Protein 5I4Q (pdb70)

CATH classification: 2.40.30.10 (+1 more: 2.40.30.10)

Secondary structure (DSSP, 8-state):
---EEPEE-SSEEE----EEHHHHHHHHHTT---HHHHHHHHHTS--EEEE-TT--TT-EEEEBTTB--EETTTTEE----BPPP-/--HHHHHHHH--HHHHHHHHHHHHHHHHHHHHHHHHHHTS-HHHHHHHHHHHH--HHHH---SS-----HHHHHHHHHT---SHHHHHHHHHHHHTT--S---/---EEE--EEEEETTTEEEEEEE--BSEEETT-EEEEEESEEEEEEEEEEEEETTTEESEEESSSEEEEEETT--GGG--BTBEEE-TTS-EEEEEEEEEEEEPPGGGT--SS-B-TT---EEEETTEEEEEEEEPPTT---B-TT-EEEEEEEEEEEEEE-TT-EEEEEETTEEEEEEEEEEE--

Sequence (375 aa):
GIGKKISFDGDFYTVDGKFSKSYYEKLWEQGRPAPFVQAREVLNSNPKIEPDPRGAPGYLRYEGAGLEIYNPKTGQVGHIQPVKVKDIWPEFQRDLEYRDVVLSIKRNLRLYEECIESLVHQIGSTNFDNAQPLFDDLFRQSELATLYKYEYKPGKRIQDLIYHLDRDDFYSRKYWHKKFSDGLAWPEAKPFLLPIEDVFSISGRGTVVTGRVERGIIKVGEEVEIVGIKETQKSTCTGVEMFRKLLDEGRAGENVGVLLRGIKREEIERGQVLAKPGTIKPHTKFESEVYILSKDEGGRHTPFFKGYRPQFYFRTTDVTGTIELPEGVEMVMPGDNIKMVVTLIHPIAMDDGLRFAIREGGRTVGAGVVAKVLG

Solvent-accessible surface area: 18833 Å² total

Radius of gyration: 24.46 Å; Cα contacts (8 Å, |Δi|>4): 806; chains: 3; bounding box: 63×39×68 Å

InterPro domains:
  IPR006626 Parallel beta-helix repeat [SM00710] (284-309)
  IPR006626 Parallel beta-helix repeat [SM00710] (839-862)
  IPR006626 Parallel beta-helix repeat [SM00710] (963-986)
  IPR006626 Parallel beta-helix repeat [SM00710] (1880-1907)
  IPR006626 Parallel beta-helix repeat [SM00710] (1998-2020)
  IPR006626 Parallel beta-helix repeat [SM00710] (2260-2282)
  IPR006626 Parallel beta-helix repeat [SM00710] (2366-2386)
  IPR006914 VENN motif-containing domain [PF04829] (2992-3041)
  IPR008638 Filamentous haemagglutinin FhaB/tRNA nuclease CdiA-like, TPS domain [PF05860] (36-288)
  IPR008638 Filamentous haemagglutinin FhaB/tRNA nuclease CdiA-like, TPS domain [SM00912] (46-168)
  IPR008638 Filamentous haemagglutinin FhaB/tRNA nuclease CdiA-like, TPS domain [TIGR01901] (64-163)
  IPR010069 Toxin CdiA-like, Filamentous hemagglutinin motif repeats [TIGR01731] (411-448)
  IPR010069 Toxin CdiA-like, Filamentous hemagglutinin motif repeats [TIGR01731] (487-521)
  IPR010069 Toxin CdiA-like, Filamentous hemagglutinin motif repeats [TIGR01731] (634-661)
  IPR010069 Toxin CdiA-like, Filamentous hemagglutinin motif repeats [TIGR01731] (642-682)
  IPR010069 Toxin CdiA-like, Filamentous hemagglutinin motif repeats [TIGR01731] (663-699)
  IPR010069 Toxin CdiA-like, Filamentous hemagglutinin motif repeats [TIGR01731] (682-716)
  IPR010069 Toxin CdiA-like, Filamentous hemagglutinin motif repeats [TIGR01731] (763-794)
  IPR010069 Toxin CdiA-like, Filamentous hemagglutinin motif repeats [TIGR01731] (797-835)
  IPR010069 Toxin CdiA-like, Filamentous hemagglutinin motif repeats [TIGR01731] (875-897)

Foldseek 3Di:
DDDWDFDDDPFWTDTPQTEGPVVQVVCVVVPNPDVVVVVVQQVVFPWDWADDPVDDPQWIWTDGPQKIIARNVRRYDHDMDGDDDD/DCVVVVVVVVVCVVVVVVVVVVVVVLVVLLLVLLLVLLVDDLVVNVVSLVVNQVLVVLVVCPVVVDDDDPQNVQQNVLSNDDDPVSSVVSSVVSVVPDRGDDD/DWWKFQFADWAADPPFAIKTKGAIPADKAFAFAKKWWAWQDPIDIFGFNWKDFPPPDTRMDGGDGMMITGTGPYYDVNHDGQIMITRPPPWHWAFKFKKKKFFAAVVRVADPAKDFQADWWWKAFDHDTFTKGKDFDPPDGTDGHGDIGIIMIGTPIIHTDDFQGKIFTDDPRDTGMIMTGHGTDD

Organism: Escherichia coli (strain NC101) (NCBI:txid753642)

B-factor: mean 54.76, std 17.13, range [28.75, 142.99]

Structure (mmCIF, N/CA/C/O backbone):
data_5I4Q
#
_entry.id   5I4Q
#
_cell.length_a   131.155
_cell.length_b   131.155
_cell.length_c   63.327
_cell.angle_alpha   90.00
_cell.angle_beta   90.00
_cell.angle_gamma   90.00
#
_symmetry.space_group_name_H-M   'P 4 21 2'
#
loop_
_entity.id
_entity.type
_entity.pdbx_description
1 polymer 'Contact-dependent inhibitor A'
2 polymer 'Contact-dependent inhibitor I'
3 polymer 'Elongation factor Tu'
4 non-polymer 'CHLORIDE ION'
5 non-polymer 'SULFATE ION'
6 water water
#
loop_
_atom_site.group_PDB
_atom_site.id
_atom_site.type_symbol
_atom_site.label_atom_id
_atom_site.label_alt_id
_atom_site.label_comp_id
_atom_site.label_asym_id
_atom_site.label_entity_id
_atom_site.label_seq_id
_atom_site.pdbx_PDB_ins_code
_atom_site.Cartn_x
_atom_site.Cartn_y
_atom_site.Cartn_z
_atom_site.occupancy
_atom_site.B_iso_or_equiv
_atom_site.auth_seq_id
_atom_site.auth_comp_id
_atom_site.auth_asym_id
_atom_site.auth_atom_id
_atom_site.pdbx_PDB_model_num
ATOM 1 N N . GLY A 1 5 ? -14.736 41.182 -8.878 1.00 101.83 168 GLY A N 1
ATOM 2 C CA . GLY A 1 5 ? -13.521 40.921 -8.061 1.00 100.10 168 GLY A CA 1
ATOM 3 C C . GLY A 1 5 ? -12.429 41.971 -8.233 1.00 91.86 168 GLY A C 1
ATOM 4 O O . GLY A 1 5 ? -11.549 41.831 -9.087 1.00 87.84 168 GLY A O 1
ATOM 5 N N . ILE A 1 6 ? -12.486 43.024 -7.420 1.00 88.23 169 ILE A N 1
ATOM 6 C CA . ILE A 1 6 ? -11.502 44.108 -7.500 1.00 86.37 169 ILE A CA 1
ATOM 7 C C . ILE A 1 6 ? -10.818 44.356 -6.161 1.00 75.36 169 ILE A C 1
ATOM 8 O O . ILE A 1 6 ? -11.204 43.793 -5.146 1.00 74.76 169 ILE A O 1
ATOM 13 N N . GLY A 1 7 ? -9.807 45.218 -6.186 1.00 68.70 170 GLY A N 1
ATOM 14 C CA . GLY A 1 7 ? -8.991 45.507 -5.023 1.00 66.79 170 GLY A CA 1
ATOM 15 C C . GLY A 1 7 ? -9.734 45.940 -3.779 1.00 64.59 170 GLY A C 1
ATOM 16 O O . GLY A 1 7 ? -10.478 46.904 -3.812 1.00 73.43 170 GLY A O 1
ATOM 17 N N . LYS A 1 8 ? -9.524 45.211 -2.687 1.00 61.07 171 LYS A N 1
ATOM 18 C CA . LYS A 1 8 ? -10.170 45.498 -1.408 1.00 63.63 171 LYS A CA 1
ATOM 19 C C . LYS A 1 8 ? -9.072 45.863 -0.401 1.00 64.24 171 LYS A C 1
ATOM 20 O O . LYS A 1 8 ? -8.114 45.125 -0.206 1.00 56.90 171 LYS A O 1
ATOM 26 N N . LYS A 1 9 ? -9.205 47.036 0.194 1.00 59.39 172 LYS A N 1
ATOM 27 C CA . LYS A 1 9 ? -8.237 47.560 1.113 1.00 64.77 172 LYS A CA 1
ATOM 28 C C . LYS A 1 9 ? -8.227 46.711 2.383 1.00 63.19 172 LYS A C 1
ATOM 29 O O . LYS A 1 9 ? -9.268 46.285 2.860 1.00 61.93 172 LYS A O 1
ATOM 35 N N . ILE A 1 10 ? -7.022 46.428 2.887 1.00 58.65 173 ILE A N 1
ATOM 36 C CA . ILE A 1 10 ? -6.850 45.805 4.190 1.00 52.91 173 ILE A CA 1
ATOM 37 C C . ILE A 1 10 ? -6.789 46.955 5.215 1.00 56.64 173 ILE A C 1
ATOM 38 O O . ILE A 1 10 ? -5.974 47.892 5.095 1.00 54.34 173 ILE A O 1
ATOM 43 N N . SER A 1 11 ? -7.676 46.890 6.205 1.00 58.88 174 SER A N 1
ATOM 44 C CA . SER A 1 11 ? -7.729 47.892 7.283 1.00 61.83 174 SER A CA 1
ATOM 45 C C . SER A 1 11 ? -6.946 47.412 8.486 1.00 58.47 174 SER A C 1
ATOM 46 O O . SER A 1 11 ? -6.883 46.205 8.763 1.00 57.55 174 SER A O 1
ATOM 49 N N . PHE A 1 12 ? -6.377 48.376 9.197 1.00 57.22 175 PHE A N 1
ATOM 50 C CA . PHE A 1 12 ? -5.563 48.122 10.364 1.00 60.66 175 PHE A CA 1
ATOM 51 C C . PHE A 1 12 ? -6.010 49.069 11.468 1.00 63.12 175 PHE A C 1
ATOM 52 O O . PHE A 1 12 ? -5.943 50.276 11.294 1.00 62.58 175 PHE A O 1
ATOM 60 N N . ASP A 1 13 ? -6.437 48.521 12.602 1.00 66.13 176 ASP A N 1
ATOM 61 C CA . ASP A 1 13 ? -6.825 49.339 13.745 1.00 72.21 176 ASP A CA 1
ATOM 62 C C . ASP A 1 13 ? -5.798 49.300 14.908 1.00 72.11 176 ASP A C 1
ATOM 63 O O . ASP A 1 13 ? -6.160 49.582 16.023 1.00 79.74 176 ASP A O 1
ATOM 68 N N . GLY A 1 14 ? -4.539 48.950 14.665 1.00 79.00 177 GLY A N 1
ATOM 69 C CA . GLY A 1 14 ? -3.550 48.821 15.747 1.00 75.87 177 GLY A CA 1
ATOM 70 C C . GLY A 1 14 ? -3.442 47.396 16.294 1.00 75.10 177 GLY A C 1
ATOM 71 O O . GLY A 1 14 ? -2.350 46.955 16.704 1.00 72.79 177 GLY A O 1
ATOM 72 N N . ASP A 1 15 ? -4.564 46.670 16.299 1.00 69.83 178 ASP A N 1
ATOM 73 C CA . ASP A 1 15 ? -4.621 45.306 16.851 1.00 66.89 178 ASP A CA 1
ATOM 74 C C . ASP A 1 15 ? -4.853 44.231 15.817 1.00 58.36 178 ASP A C 1
ATOM 75 O O . ASP A 1 15 ? -4.475 43.112 16.037 1.00 57.08 178 ASP A O 1
ATOM 80 N N . PHE A 1 16 ? -5.581 44.545 14.755 1.00 55.28 179 PHE A N 1
ATOM 81 C CA . PHE A 1 16 ? -6.002 43.552 13.770 1.00 53.64 179 PHE A CA 1
ATOM 82 C C . PHE A 1 16 ? -5.885 44.077 12.363 1.00 52.97 179 PHE A C 1
ATOM 83 O O . PHE A 1 16 ? -6.012 45.269 12.128 1.00 56.48 179 PHE A O 1
ATOM 91 N N . TYR A 1 17 ? -5.659 43.159 11.427 1.00 49.98 180 TYR A N 1
ATOM 92 C CA . TYR A 1 17 ? -5.795 43.460 10.035 1.00 50.06 180 TYR A CA 1
ATOM 93 C C . TYR A 1 17 ? -7.099 42.800 9.579 1.00 50.72 180 TYR A C 1
ATOM 94 O O . TYR A 1 17 ? -7.347 41.618 9.882 1.00 47.91 180 TYR A O 1
ATOM 103 N N . THR A 1 18 ? -7.900 43.531 8.805 1.00 51.20 181 THR A N 1
ATOM 104 C CA . THR A 1 18 ? -9.236 43.084 8.493 1.00 54.88 181 THR A CA 1
ATOM 105 C C . THR A 1 18 ? -9.527 43.344 7.047 1.00 53.43 181 THR A C 1
ATOM 106 O O . THR A 1 18 ? -9.096 44.362 6.514 1.00 55.15 181 THR A O 1
ATOM 110 N N . VAL A 1 19 ? -10.267 42.431 6.421 1.00 53.55 182 VAL A N 1
ATOM 111 C CA . VAL A 1 19 ? -10.744 42.595 5.040 1.00 54.31 182 VAL A CA 1
ATOM 112 C C . VAL A 1 19 ? -11.692 41.439 4.688 1.00 56.88 182 VAL A C 1
ATOM 113 O O . VAL A 1 19 ? -11.436 40.295 5.117 1.00 51.02 182 VAL A O 1
ATOM 117 N N . ASP A 1 20 ? -12.773 41.745 3.935 1.00 61.17 183 ASP A N 1
ATOM 118 C CA . ASP A 1 20 ? -13.741 40.736 3.426 1.00 64.47 183 ASP A CA 1
ATOM 119 C C . ASP A 1 20 ? -14.370 39.913 4.560 1.00 62.91 183 ASP A C 1
ATOM 120 O O . ASP A 1 20 ? -14.656 38.711 4.422 1.00 63.66 183 ASP A O 1
ATOM 125 N N . GLY A 1 21 ? -14.556 40.550 5.701 1.00 60.36 184 GLY A N 1
ATOM 126 C CA . GLY A 1 21 ? -15.084 39.840 6.852 1.00 64.18 184 GLY A CA 1
ATOM 127 C C . GLY A 1 21 ? -14.122 38.871 7.541 1.00 63.37 184 GLY A C 1
ATOM 128 O O . GLY A 1 21 ? -14.544 38.110 8.408 1.00 60.55 184 GLY A O 1
ATOM 137 N N . LYS A 1 23 ? -10.332 38.456 9.737 1.00 52.84 186 LYS A N 1
ATOM 138 C CA . LYS A 1 23 ? -9.333 39.220 10.437 1.00 48.40 186 LYS A CA 1
ATOM 139 C C . LYS A 1 23 ? -8.271 38.358 11.063 1.00 44.39 186 LYS A C 1
ATOM 140 O O . LYS A 1 23 ? -8.507 37.207 11.410 1.00 42.63 186 LYS A O 1
ATOM 146 N N . PHE A 1 24 ? -7.081 38.956 11.159 1.00 42.17 187 PHE A N 1
ATOM 147 C CA . PHE A 1 24 ? -5.887 38.393 11.783 1.00 42.38 187 PHE A CA 1
ATOM 148 C C . PHE A 1 24 ? -5.322 39.366 12.811 1.00 41.56 187 PHE A C 1
ATOM 149 O O . PHE A 1 24 ? -5.228 40.550 12.520 1.00 44.69 187 PHE A O 1
ATOM 157 N N . SER A 1 25 ? -4.872 38.887 13.962 1.00 42.95 188 SER A N 1
ATOM 158 C CA . SER A 1 25 ? -4.088 39.788 14.858 1.00 46.55 188 SER A CA 1
ATOM 159 C C . SER A 1 25 ? -2.834 40.329 14.139 1.00 45.52 188 SER A C 1
ATOM 160 O O . SER A 1 25 ? -2.291 39.703 13.214 1.00 41.65 188 SER A O 1
ATOM 163 N N . LYS A 1 26 ? -2.405 41.497 14.572 1.00 46.17 189 LYS A N 1
ATOM 164 C CA . LYS A 1 26 ? -1.238 42.143 14.037 1.00 49.31 189 LYS A CA 1
ATOM 165 C C . LYS A 1 26 ? -0.059 41.195 13.996 1.00 46.79 189 LYS A C 1
ATOM 166 O O . LYS A 1 26 ? 0.610 41.076 12.983 1.00 44.53 189 LYS A O 1
ATOM 172 N N . SER A 1 27 ? 0.248 40.563 15.110 1.00 44.93 190 SER A N 1
ATOM 173 C CA . SER A 1 27 ? 1.507 39.839 15.164 1.00 46.98 190 SER A CA 1
ATOM 174 C C . SER A 1 27 ? 1.361 38.543 14.382 1.00 42.60 190 SER A C 1
ATOM 175 O O . SER A 1 27 ? 2.291 38.157 13.695 1.00 41.58 190 SER A O 1
ATOM 178 N N . TYR A 1 28 ? 0.198 37.893 14.442 1.00 40.00 191 TYR A N 1
ATOM 179 C CA . TYR A 1 28 ? 0.080 36.621 13.739 1.00 39.33 191 TYR A CA 1
ATOM 180 C C . TYR A 1 28 ? 0.186 36.865 12.227 1.00 39.12 191 TYR A C 1
ATOM 181 O O . TYR A 1 28 ? 0.940 36.183 11.530 1.00 38.57 191 TYR A O 1
ATOM 190 N N . TYR A 1 29 ? -0.470 37.925 11.762 1.00 38.09 192 TYR A N 1
ATOM 191 C CA . TYR A 1 29 ? -0.405 38.301 10.364 1.00 37.96 192 TYR A CA 1
ATOM 192 C C . TYR A 1 29 ? 1.037 38.486 9.898 1.00 37.90 192 TYR A C 1
ATOM 193 O O . TYR A 1 29 ? 1.449 37.939 8.873 1.00 36.56 192 TYR A O 1
ATOM 202 N N . GLU A 1 30 ? 1.804 39.217 10.667 1.00 38.27 193 GLU A N 1
ATOM 203 C CA . GLU A 1 30 ? 3.171 39.529 10.252 1.00 41.13 193 GLU A CA 1
ATOM 204 C C . GLU A 1 30 ? 4.058 38.304 10.313 1.00 40.65 193 GLU A C 1
ATOM 205 O O . GLU A 1 30 ? 4.983 38.139 9.485 1.00 40.61 193 GLU A O 1
ATOM 211 N N . LYS A 1 31 ? 3.757 37.436 11.280 1.00 40.30 194 LYS A N 1
ATOM 212 C CA . LYS A 1 31 ? 4.541 36.232 11.496 1.00 40.11 194 LYS A CA 1
ATOM 213 C C . LYS A 1 31 ? 4.423 35.309 10.289 1.00 37.28 194 LYS A C 1
ATOM 214 O O . LYS A 1 31 ? 5.376 34.746 9.860 1.00 36.16 194 LYS A O 1
ATOM 220 N N . LEU A 1 32 ? 3.216 35.165 9.762 1.00 35.83 195 LEU A N 1
ATOM 221 C CA . LEU A 1 32 ? 2.977 34.306 8.626 1.00 36.27 195 LEU A CA 1
ATOM 222 C C . LEU A 1 32 ? 3.757 34.758 7.416 1.00 35.36 195 LEU A C 1
ATOM 223 O O . LEU A 1 32 ? 4.517 34.002 6.873 1.00 37.61 195 LEU A O 1
ATOM 228 N N . TRP A 1 33 ? 3.700 36.024 7.055 1.00 35.22 196 TRP A N 1
ATOM 229 C CA . TRP A 1 33 ? 4.572 36.490 5.936 1.00 36.23 196 TRP A CA 1
ATOM 230 C C . TRP A 1 33 ? 6.064 36.285 6.210 1.00 38.58 196 TRP A C 1
ATOM 231 O O . TRP A 1 33 ? 6.819 35.880 5.368 1.00 41.15 196 TRP A O 1
ATOM 242 N N . GLU A 1 34 ? 6.473 36.548 7.433 1.00 41.55 197 GLU A N 1
ATOM 243 C CA . GLU A 1 34 ? 7.846 36.445 7.814 1.00 44.11 197 GLU A CA 1
ATOM 244 C C . GLU A 1 34 ? 8.325 35.022 7.772 1.00 38.89 197 GLU A C 1
ATOM 245 O O . GLU A 1 34 ? 9.424 34.798 7.435 1.00 36.56 197 GLU A O 1
ATOM 251 N N . GLN A 1 35 ? 7.494 34.056 8.081 1.00 39.84 198 GLN A N 1
ATOM 252 C CA . GLN A 1 35 ? 7.947 32.661 8.127 1.00 42.60 198 GLN A CA 1
ATOM 253 C C . GLN A 1 35 ? 7.863 31.934 6.788 1.00 42.70 198 GLN A C 1
ATOM 254 O O . GLN A 1 35 ? 8.129 30.740 6.706 1.00 46.33 198 GLN A O 1
ATOM 260 N N . GLY A 1 36 ? 7.466 32.628 5.745 1.00 38.76 199 GLY A N 1
ATOM 261 C CA . GLY A 1 36 ? 7.403 32.001 4.464 1.00 39.17 199 GLY A CA 1
ATOM 262 C C . GLY A 1 36 ? 6.047 31.399 4.166 1.00 40.44 199 GLY A C 1
ATOM 263 O O . GLY A 1 36 ? 5.957 30.511 3.304 1.00 43.52 199 GLY A O 1
ATOM 264 N N . ARG A 1 37 ? 5.003 31.893 4.852 1.00 36.40 200 ARG A N 1
ATOM 265 C CA . ARG A 1 37 ? 3.620 31.513 4.565 1.00 38.85 200 ARG A CA 1
ATOM 266 C C . ARG A 1 37 ? 2.781 32.732 4.172 1.00 37.20 200 ARG A C 1
ATOM 267 O O . ARG A 1 37 ? 1.928 33.191 4.936 1.00 35.57 200 ARG A O 1
ATOM 275 N N . PRO A 1 38 ? 3.076 33.306 2.998 1.00 36.67 201 PRO A N 1
ATOM 276 C CA . PRO A 1 38 ? 2.473 34.562 2.622 1.00 36.40 201 PRO A CA 1
ATOM 277 C C . PRO A 1 38 ? 1.006 34.428 2.236 1.00 36.70 201 PRO A C 1
ATOM 278 O O . PRO A 1 38 ? 0.467 33.318 2.080 1.00 37.64 201 PRO A O 1
ATOM 282 N N . ALA A 1 39 ? 0.390 35.598 2.147 1.00 36.15 202 ALA A N 1
ATOM 283 C CA . ALA A 1 39 ? -0.979 35.794 1.711 1.00 36.72 202 ALA A CA 1
ATOM 284 C C . ALA A 1 39 ? -1.952 34.999 2.572 1.00 35.79 202 ALA A C 1
ATOM 285 O O . ALA A 1 39 ? -2.669 34.165 2.059 1.00 35.89 202 ALA A O 1
ATOM 287 N N . PRO A 1 40 ? -1.980 35.285 3.886 1.00 34.25 203 PRO A N 1
ATOM 288 C CA . PRO A 1 40 ? -2.873 34.613 4.807 1.00 35.36 203 PRO A CA 1
ATOM 289 C C . PRO A 1 40 ? -4.360 34.800 4.553 1.00 35.85 203 PRO A C 1
ATOM 290 O O . PRO A 1 40 ? -5.113 33.941 4.887 1.00 36.56 203 PRO A O 1
ATOM 294 N N . PHE A 1 41 ? -4.780 35.930 4.004 1.00 37.34 204 PHE A N 1
ATOM 295 C CA . PHE A 1 41 ? -6.186 36.111 3.649 1.00 38.45 204 PHE A CA 1
ATOM 296 C C . PHE A 1 41 ? -6.552 35.252 2.482 1.00 38.69 204 PHE A C 1
ATOM 297 O O . PHE A 1 41 ? -7.656 34.665 2.452 1.00 41.64 204 PHE A O 1
ATOM 305 N N . VAL A 1 42 ? -5.658 35.185 1.508 1.00 40.02 205 VAL A N 1
ATOM 306 C CA . VAL A 1 42 ? -5.871 34.266 0.388 1.00 39.29 205 VAL A CA 1
ATOM 307 C C . VAL A 1 42 ? -5.944 32.803 0.876 1.00 37.67 205 VAL A C 1
ATOM 308 O O . VAL A 1 42 ? -6.862 32.082 0.519 1.00 38.35 205 VAL A O 1
ATOM 312 N N . GLN A 1 43 ? -5.014 32.382 1.735 1.00 36.42 206 GLN A N 1
ATOM 313 C CA . GLN A 1 43 ? -5.077 31.016 2.314 1.00 35.43 206 GLN A CA 1
ATOM 314 C C . GLN A 1 43 ? -6.428 30.762 3.011 1.00 36.01 206 GLN A C 1
ATOM 315 O O . GLN A 1 43 ? -7.070 29.712 2.823 1.00 34.75 206 GLN A O 1
ATOM 321 N N . ALA A 1 44 ? -6.855 31.696 3.853 1.00 37.56 207 ALA A N 1
ATOM 322 C CA . ALA A 1 44 ? -8.071 31.476 4.680 1.00 37.64 207 ALA A CA 1
ATOM 323 C C . ALA A 1 44 ? -9.317 31.427 3.792 1.00 38.41 207 ALA A C 1
ATOM 324 O O . ALA A 1 44 ? -10.237 30.641 4.009 1.00 37.58 207 ALA A O 1
ATOM 326 N N . ARG A 1 45 ? -9.350 32.281 2.796 1.00 40.75 208 ARG A N 1
ATOM 327 C CA . ARG A 1 45 ? -10.432 32.237 1.833 1.00 44.72 208 ARG A CA 1
ATOM 328 C C . ARG A 1 45 ? -10.482 30.909 1.094 1.00 43.24 208 ARG A C 1
ATOM 329 O O . ARG A 1 45 ? -11.567 30.327 0.901 1.00 43.90 208 ARG A O 1
ATOM 337 N N . GLU A 1 46 ? -9.329 30.401 0.702 1.00 41.16 209 GLU A N 1
ATOM 338 C CA . GLU A 1 46 ? -9.309 29.070 0.086 1.00 41.70 209 GLU A CA 1
ATOM 339 C C . GLU A 1 46 ? -9.959 28.061 1.011 1.00 40.44 209 GLU A C 1
ATOM 340 O O . GLU A 1 46 ? -10.746 27.222 0.578 1.00 38.29 209 GLU A O 1
ATOM 346 N N . VAL A 1 47 ? -9.650 28.140 2.298 1.00 37.80 210 VAL A N 1
ATOM 347 C CA . VAL A 1 47 ? -10.243 27.147 3.201 1.00 38.96 210 VAL A CA 1
ATOM 348 C C . VAL A 1 47 ? -11.772 27.305 3.221 1.00 39.90 210 VAL A C 1
ATOM 349 O O . VAL A 1 47 ? -12.496 26.334 3.154 1.00 41.52 210 VAL A O 1
ATOM 353 N N . LEU A 1 48 ? -12.232 28.547 3.358 1.00 40.31 211 LEU A N 1
ATOM 354 C CA . LEU A 1 48 ? -13.632 28.829 3.535 1.00 42.72 211 LEU A CA 1
ATOM 355 C C . LEU A 1 48 ? -14.411 28.388 2.282 1.00 43.74 211 LEU A C 1
ATOM 356 O O . LEU A 1 48 ? -15.529 27.974 2.408 1.00 44.63 211 LEU A O 1
ATOM 361 N N . ASN A 1 49 ? -13.774 28.443 1.109 1.00 45.57 212 ASN A N 1
ATOM 362 C CA . ASN A 1 49 ? -14.354 28.095 -0.195 1.00 46.56 212 ASN A CA 1
ATOM 363 C C . ASN A 1 49 ? -14.091 26.670 -0.667 1.00 46.31 212 ASN A C 1
ATOM 364 O O . ASN A 1 49 ? -14.314 26.333 -1.840 1.00 47.91 212 ASN A O 1
ATOM 369 N N . SER A 1 50 ? -13.611 25.827 0.228 1.00 46.64 213 SER A N 1
ATOM 370 C CA . SER A 1 50 ? -13.204 24.445 -0.146 1.00 47.54 213 SER A CA 1
ATOM 371 C C . SER A 1 50 ? -14.180 23.402 0.339 1.00 48.00 213 SER A C 1
ATOM 372 O O . SER A 1 50 ? -13.804 22.254 0.452 1.00 48.37 213 SER A O 1
ATOM 375 N N . ASN A 1 51 ? -15.412 23.801 0.642 1.00 51.31 214 ASN A N 1
ATOM 376 C CA . ASN A 1 51 ? -16.331 22.962 1.420 1.00 52.45 214 ASN A CA 1
ATOM 377 C C . ASN A 1 51 ? -15.623 22.327 2.576 1.00 47.35 214 ASN A C 1
ATOM 378 O O . ASN A 1 51 ? -15.470 21.146 2.639 1.00 45.82 214 ASN A O 1
ATOM 383 N N . PRO A 1 52 ? -15.171 23.130 3.509 1.00 49.55 215 PRO A N 1
ATOM 384 C CA . PRO A 1 52 ? -14.321 22.522 4.527 1.00 47.78 215 PRO A CA 1
ATOM 385 C C . PRO A 1 52 ? -15.087 21.651 5.533 1.00 51.00 215 PRO A C 1
ATOM 386 O O . PRO A 1 52 ? -16.274 21.857 5.739 1.00 48.35 215 PRO A O 1
ATOM 390 N N . LYS A 1 53 ? -14.401 20.668 6.113 1.00 52.38 216 LYS A N 1
ATOM 391 C CA . LYS A 1 53 ? -14.870 19.910 7.257 1.00 53.23 216 LYS A CA 1
ATOM 392 C C . LYS A 1 53 ? -14.792 20.837 8.470 1.00 51.64 216 LYS A C 1
ATOM 393 O O . LYS A 1 53 ? -13.744 21.430 8.750 1.00 51.94 216 LYS A O 1
ATOM 399 N N . ILE A 1 54 ? -15.895 20.978 9.182 1.00 51.10 217 ILE A N 1
ATOM 400 C CA . ILE A 1 54 ? -16.006 21.929 10.252 1.00 49.75 217 ILE A CA 1
ATOM 401 C C . ILE A 1 54 ? -16.308 21.164 11.514 1.00 52.06 217 ILE A C 1
ATOM 402 O O . ILE A 1 54 ? -17.174 20.324 11.518 1.00 53.83 217 ILE A O 1
ATOM 407 N N . GLU A 1 55 ? -15.542 21.433 12.573 1.00 54.79 218 GLU A N 1
ATOM 408 C CA . GLU A 1 55 ? -15.710 20.793 13.874 1.00 57.44 218 GLU A CA 1
ATOM 409 C C . GLU A 1 55 ? -15.429 21.831 14.980 1.00 55.50 218 GLU A C 1
ATOM 410 O O . GLU A 1 55 ? -14.875 22.908 14.706 1.00 50.06 218 GLU A O 1
ATOM 416 N N . PRO A 1 56 ? -15.784 21.504 16.245 1.00 55.94 219 PRO A N 1
ATOM 417 C CA . PRO A 1 56 ? -15.378 22.399 17.338 1.00 56.25 219 PRO A CA 1
ATOM 418 C C . PRO A 1 56 ? -13.861 22.496 17.438 1.00 50.73 219 PRO A C 1
ATOM 419 O O . PRO A 1 56 ? -13.192 21.535 17.113 1.00 47.77 219 PRO A O 1
ATOM 423 N N . ASP A 1 57 ? -13.334 23.631 17.888 1.00 48.72 220 ASP A N 1
ATOM 424 C CA . ASP A 1 57 ? -11.903 23.696 18.220 1.00 49.90 220 ASP A CA 1
ATOM 425 C C . ASP A 1 57 ? -11.538 22.561 19.191 1.00 52.57 220 ASP A C 1
ATOM 426 O O . ASP A 1 57 ? -12.043 22.535 20.295 1.00 55.98 220 ASP A O 1
ATOM 431 N N . PRO A 1 58 ? -10.633 21.633 18.804 1.00 54.65 221 PRO A N 1
ATOM 432 C CA . PRO A 1 58 ? -10.244 20.569 19.759 1.00 53.29 221 PRO A CA 1
ATOM 433 C C . PRO A 1 58 ? -9.604 21.107 21.054 1.00 53.87 221 PRO A C 1
ATOM 434 O O . PRO A 1 58 ? -9.712 20.487 22.071 1.00 57.03 221 PRO A O 1
ATOM 438 N N . ARG A 1 59 ? -8.932 22.247 21.006 1.00 51.17 222 ARG A N 1
ATOM 439 C CA . ARG A 1 59 ? -8.386 22.852 22.208 1.00 51.96 222 ARG A CA 1
ATOM 440 C C . ARG A 1 59 ? -9.412 23.660 22.991 1.00 53.94 222 ARG A C 1
ATOM 441 O O . ARG A 1 59 ? -9.134 24.061 24.086 1.00 52.93 222 ARG A O 1
ATOM 449 N N . GLY A 1 60 ? -10.598 23.898 22.447 1.00 53.12 223 GLY A N 1
ATOM 450 C CA . GLY A 1 60 ? -11.647 24.568 23.228 1.00 55.43 223 GLY A CA 1
ATOM 451 C C . GLY A 1 60 ? -11.573 26.082 23.391 1.00 55.70 223 GLY A C 1
ATOM 452 O O . GLY A 1 60 ? -12.202 26.629 24.294 1.00 57.67 223 GLY A O 1
ATOM 453 N N . ALA A 1 61 ? -10.852 26.788 22.527 1.00 53.25 224 ALA A N 1
ATOM 454 C CA . ALA A 1 61 ? -10.950 28.243 22.538 1.00 55.54 224 ALA A CA 1
ATOM 455 C C . ALA A 1 61 ? -12.398 28.695 22.256 1.00 58.07 224 ALA A C 1
ATOM 456 O O . ALA A 1 61 ? -13.032 28.181 21.345 1.00 58.36 224 ALA A O 1
ATOM 458 N N . PRO A 1 62 ? -12.931 29.641 23.061 1.00 61.08 225 PRO A N 1
ATOM 459 C CA . PRO A 1 62 ? -14.365 29.929 22.945 1.00 64.12 225 PRO A CA 1
ATOM 460 C C . PRO A 1 62 ? -14.701 30.680 21.651 1.00 62.75 225 PRO A C 1
ATOM 461 O O . PRO A 1 62 ? -13.939 31.579 21.273 1.00 63.28 225 PRO A O 1
ATOM 465 N N . GLY A 1 63 ? -15.793 30.273 20.985 1.00 52.71 226 GLY A N 1
ATOM 466 C CA . GLY A 1 63 ? -16.214 30.846 19.711 1.00 54.66 226 GLY A CA 1
ATOM 467 C C . GLY A 1 63 ? -15.518 30.257 18.465 1.00 55.90 226 GLY A C 1
ATOM 468 O O . GLY A 1 63 ? -15.934 30.512 17.320 1.00 55.97 226 GLY A O 1
ATOM 469 N N . TYR A 1 64 ? -14.471 29.460 18.673 1.00 50.98 227 TYR A N 1
ATOM 470 C CA . TYR A 1 64 ? -13.636 29.022 17.561 1.00 51.46 227 TYR A CA 1
ATOM 471 C C . TYR A 1 64 ? -14.041 27.650 17.097 1.00 49.64 227 TYR A C 1
ATOM 472 O O . TYR A 1 64 ? -14.499 26.845 17.893 1.00 48.18 227 TYR A O 1
ATOM 481 N N . LEU A 1 65 ? -13.824 27.413 15.798 1.00 48.39 228 LEU A N 1
ATOM 482 C CA . LEU A 1 65 ? -14.011 26.090 15.192 1.00 49.62 228 LEU A CA 1
ATOM 483 C C . LEU A 1 65 ? -12.788 25.705 14.386 1.00 48.16 228 LEU A C 1
ATOM 484 O O . LEU A 1 65 ? -12.047 26.552 13.904 1.00 47.40 228 LEU A O 1
ATOM 489 N N . ARG A 1 66 ? -12.611 24.405 14.208 1.00 50.27 229 ARG A N 1
ATOM 490 C CA . ARG A 1 66 ? -11.610 23.907 13.308 1.00 48.29 229 ARG A CA 1
ATOM 491 C C . ARG A 1 66 ? -12.193 23.615 11.927 1.00 48.66 229 ARG A C 1
ATOM 492 O O . ARG A 1 66 ? -13.097 22.813 11.807 1.00 47.70 229 ARG A O 1
ATOM 500 N N . TYR A 1 67 ? -11.596 24.237 10.904 1.00 44.46 230 TYR A N 1
ATOM 501 C CA . TYR A 1 67 ? -11.936 24.058 9.521 1.00 46.03 230 TYR A CA 1
ATOM 502 C C . TYR A 1 67 ? -10.774 23.369 8.799 1.00 47.64 230 TYR A C 1
ATOM 503 O O . TYR A 1 67 ? -9.583 23.728 8.985 1.00 47.89 230 TYR A O 1
ATOM 512 N N . GLU A 1 68 ? -11.099 22.414 7.944 1.00 44.48 231 GLU A N 1
ATOM 513 C CA . GLU A 1 68 ? -10.088 21.712 7.193 1.00 45.30 231 GLU A CA 1
ATOM 514 C C . GLU A 1 68 ? -10.463 21.600 5.722 1.00 43.92 231 GLU A C 1
ATOM 515 O O . GLU A 1 68 ? -11.493 21.042 5.391 1.00 46.64 231 GLU A O 1
ATOM 521 N N . GLY A 1 69 ? -9.607 22.100 4.848 1.00 39.97 232 GLY A N 1
ATOM 522 C CA . GLY A 1 69 ? -9.849 22.070 3.439 1.00 39.17 232 GLY A CA 1
ATOM 523 C C . GLY A 1 69 ? -8.733 22.772 2.711 1.00 37.73 232 GLY A C 1
ATOM 524 O O . GLY A 1 69 ? -7.956 23.461 3.319 1.00 39.28 232 GLY A O 1
ATOM 525 N N . ALA A 1 70 ? -8.641 22.539 1.418 1.00 39.64 233 ALA A N 1
ATOM 526 C CA . ALA A 1 70 ? -7.615 23.098 0.559 1.00 40.91 233 ALA A CA 1
ATOM 527 C C . ALA A 1 70 ? -6.198 22.849 1.039 1.00 41.09 233 ALA A C 1
ATOM 528 O O . ALA A 1 70 ? -5.297 23.662 0.836 1.00 43.83 233 ALA A O 1
ATOM 530 N N . GLY A 1 71 ? -5.986 21.715 1.658 1.00 40.95 234 GLY A N 1
ATOM 531 C CA . GLY A 1 71 ? -4.647 21.403 2.147 1.00 42.42 234 GLY A CA 1
ATOM 532 C C . GLY A 1 71 ? -4.269 22.070 3.472 1.00 42.29 234 GLY A C 1
ATOM 533 O O . GLY A 1 71 ? -3.157 21.984 3.893 1.00 41.68 234 GLY A O 1
ATOM 534 N N . LEU A 1 72 ? -5.214 22.725 4.132 1.00 42.17 235 LEU A N 1
ATOM 535 C CA . LEU A 1 72 ? -4.912 23.482 5.325 1.00 41.79 235 LEU A CA 1
ATOM 536 C C . LEU A 1 72 ? -5.947 23.218 6.412 1.00 40.40 235 LEU A C 1
ATOM 537 O O . LEU A 1 72 ? -7.028 22.722 6.136 1.00 38.98 235 LEU A O 1
ATOM 542 N N . GLU A 1 73 ? -5.561 23.565 7.640 1.00 41.17 236 GLU A N 1
ATOM 543 C CA . GLU A 1 73 ? -6.346 23.479 8.852 1.00 41.77 236 GLU A CA 1
ATOM 544 C C . GLU A 1 73 ? -6.289 24.850 9.418 1.00 41.35 236 GLU A C 1
ATOM 545 O O . GLU A 1 73 ? -5.209 25.484 9.521 1.00 44.29 236 GLU A O 1
ATOM 559 N N . ILE A 1 75 ? -8.165 27.487 12.527 1.00 39.34 238 ILE A N 1
ATOM 560 C CA . ILE A 1 75 ? -8.937 27.723 13.712 1.00 40.51 238 ILE A CA 1
ATOM 561 C C . ILE A 1 75 ? -9.495 29.141 13.511 1.00 44.62 238 ILE A C 1
ATOM 562 O O . ILE A 1 75 ? -8.738 30.131 13.422 1.00 46.04 238 ILE A O 1
ATOM 567 N N . TYR A 1 76 ? -10.820 29.224 13.469 1.00 51.86 239 TYR A N 1
ATOM 568 C CA . TYR A 1 76 ? -11.574 30.387 12.935 1.00 52.84 239 TYR A CA 1
ATOM 569 C C . TYR A 1 76 ? -12.876 30.600 13.704 1.00 52.59 239 TYR A C 1
ATOM 570 O O . TYR A 1 76 ? -13.570 29.631 14.079 1.00 51.55 239 TYR A O 1
ATOM 579 N N . ASN A 1 77 ? -13.135 31.873 13.988 1.00 54.24 240 ASN A N 1
ATOM 580 C CA . ASN A 1 77 ? -14.306 32.310 14.733 1.00 57.14 240 ASN A CA 1
ATOM 581 C C . ASN A 1 77 ? -15.323 32.867 13.739 1.00 58.24 240 ASN A C 1
ATOM 582 O O . ASN A 1 77 ? -15.209 34.025 13.317 1.00 55.64 240 ASN A O 1
ATOM 587 N N . PRO A 1 78 ? -16.321 32.044 13.355 1.00 60.67 241 PRO A N 1
ATOM 588 C CA . PRO A 1 78 ? -17.324 32.513 12.371 1.00 64.16 241 PRO A CA 1
ATOM 589 C C . PRO A 1 78 ? -18.118 33.796 12.789 1.00 65.70 241 PRO A C 1
ATOM 590 O O . PRO A 1 78 ? -18.587 34.505 11.933 1.00 68.09 241 PRO A O 1
ATOM 594 N N . LYS A 1 79 ? -18.228 34.092 14.081 1.00 66.16 242 LYS A N 1
ATOM 595 C CA . LYS A 1 79 ? -18.861 35.310 14.552 1.00 70.59 242 LYS A CA 1
ATOM 596 C C . LYS A 1 79 ? -17.960 36.542 14.306 1.00 70.57 242 LYS A C 1
ATOM 597 O O . LYS A 1 79 ? -18.385 37.511 13.694 1.00 68.34 242 LYS A O 1
ATOM 603 N N . THR A 1 80 ? -16.704 36.503 14.761 1.00 67.46 243 THR A N 1
ATOM 604 C CA . THR A 1 80 ? -15.836 37.657 14.628 1.00 63.49 243 THR A CA 1
ATOM 605 C C . THR A 1 80 ? -15.079 37.684 13.297 1.00 60.78 243 THR A C 1
ATOM 606 O O . THR A 1 80 ? -14.568 38.706 12.920 1.00 63.25 243 THR A O 1
ATOM 610 N N . GLY A 1 81 ? -15.011 36.570 12.591 1.00 57.57 244 GLY A N 1
ATOM 611 C CA . GLY A 1 81 ? -14.210 36.486 11.388 1.00 55.26 244 GLY A CA 1
ATOM 612 C C . GLY A 1 81 ? -12.711 36.300 11.639 1.00 55.24 244 GLY A C 1
ATOM 613 O O . GLY A 1 81 ? -11.893 36.330 10.708 1.00 54.96 244 GLY A O 1
ATOM 614 N N . GLN A 1 82 ? -12.326 36.086 12.887 1.00 56.47 245 GLN A N 1
ATOM 615 C CA . GLN A 1 82 ? -10.896 36.001 13.189 1.00 56.83 245 GLN A CA 1
ATOM 616 C C . GLN A 1 82 ? -10.374 34.624 12.883 1.00 52.49 245 GLN A C 1
ATOM 617 O O . GLN A 1 82 ? -10.916 33.625 13.362 1.00 49.52 245 GLN A O 1
ATOM 623 N N . VAL A 1 83 ? -9.307 34.621 12.096 1.00 49.18 246 VAL A N 1
ATOM 624 C CA . VAL A 1 83 ? -8.454 33.438 11.895 1.00 48.47 246 VAL A CA 1
ATOM 625 C C . VAL A 1 83 ? -7.430 33.377 13.000 1.00 48.45 246 VAL A C 1
ATOM 626 O O . VAL A 1 83 ? -6.496 34.178 13.002 1.00 50.66 246 VAL A O 1
ATOM 630 N N . GLY A 1 84 ? -7.582 32.458 13.948 1.00 50.18 247 GLY A N 1
ATOM 631 C CA . GLY A 1 84 ? -6.646 32.414 15.097 1.00 51.86 247 GLY A CA 1
ATOM 632 C C . GLY A 1 84 ? -5.370 31.619 14.807 1.00 50.35 247 GLY A C 1
ATOM 633 O O . GLY A 1 84 ? -4.317 31.848 15.420 1.00 50.15 247 GLY A O 1
ATOM 634 N N . HIS A 1 85 ? -5.498 30.661 13.890 1.00 48.74 248 HIS A N 1
ATOM 635 C CA . HIS A 1 85 ? -4.405 29.820 13.477 1.00 48.67 248 HIS A CA 1
ATOM 636 C C . HIS A 1 85 ? -4.713 29.113 12.150 1.00 48.60 248 HIS A C 1
ATOM 637 O O . HIS A 1 85 ? -5.810 28.620 11.951 1.00 48.29 248 HIS A O 1
ATOM 644 N N . ILE A 1 86 ? -3.714 29.051 11.275 1.00 44.49 249 ILE A N 1
ATOM 645 C CA . ILE A 1 86 ? -3.816 28.386 10.009 1.00 43.88 249 ILE A CA 1
ATOM 646 C C . ILE A 1 86 ? -2.419 27.796 9.657 1.00 44.75 249 ILE A C 1
ATOM 647 O O . ILE A 1 86 ? -1.418 28.449 9.843 1.00 43.63 249 ILE A O 1
ATOM 652 N N . GLN A 1 87 ? -2.393 26.540 9.206 1.00 43.93 250 GLN A N 1
ATOM 653 C CA . GLN A 1 87 ? -1.172 25.844 8.774 1.00 43.37 250 GLN A CA 1
ATOM 654 C C . GLN A 1 87 ? -1.534 24.697 7.817 1.00 42.41 250 GLN A C 1
ATOM 655 O O . GLN A 1 87 ? -2.717 24.275 7.785 1.00 38.95 250 GLN A O 1
ATOM 661 N N . PRO A 1 88 ? -0.540 24.182 7.051 1.00 41.61 251 PRO A N 1
ATOM 662 C CA . PRO A 1 88 ? -0.821 23.014 6.180 1.00 45.80 251 PRO A CA 1
ATOM 663 C C . PRO A 1 88 ? -1.182 21.783 6.991 1.00 45.79 251 PRO A C 1
ATOM 664 O O . PRO A 1 88 ? -0.820 21.697 8.153 1.00 52.88 251 PRO A O 1
ATOM 668 N N . VAL A 1 89 ? -1.942 20.863 6.445 1.00 47.84 252 VAL A N 1
ATOM 669 C CA . VAL A 1 89 ? -2.285 19.663 7.226 1.00 52.60 252 VAL A CA 1
ATOM 670 C C . VAL A 1 89 ? -1.048 18.833 7.494 1.00 54.81 252 VAL A C 1
ATOM 671 O O . VAL A 1 89 ? -0.048 18.967 6.796 1.00 56.16 252 VAL A O 1
ATOM 675 N N . LYS A 1 90 ? -1.136 17.951 8.474 1.00 59.20 253 LYS A N 1
ATOM 676 C CA . LYS A 1 90 ? -0.059 17.037 8.783 1.00 64.63 253 LYS A CA 1
ATOM 677 C C . LYS A 1 90 ? 0.287 16.205 7.554 1.00 65.95 253 LYS A C 1
ATOM 678 O O . LYS A 1 90 ? -0.584 15.713 6.859 1.00 66.03 253 LYS A O 1
ATOM 684 N N . VAL A 1 91 ? 1.573 16.116 7.258 1.00 72.05 254 VAL A N 1
ATOM 685 C CA . VAL A 1 91 ? 2.056 15.262 6.192 1.00 80.63 254 VAL A CA 1
ATOM 686 C C . VAL A 1 91 ? 2.083 13.825 6.715 1.00 90.99 254 VAL A C 1
ATOM 687 O O . VAL A 1 91 ? 2.554 13.579 7.832 1.00 95.93 254 VAL A O 1
ATOM 691 N N . LYS A 1 92 ? 1.569 12.878 5.932 1.00 102.55 255 LYS A N 1
ATOM 692 C CA . LYS A 1 92 ? 1.724 11.460 6.277 1.00 113.71 255 LYS A CA 1
ATOM 693 C C . LYS A 1 92 ? 3.169 11.018 5.976 1.00 114.85 255 LYS A C 1
ATOM 694 O O . LYS A 1 92 ? 3.769 10.223 6.697 1.00 109.99 255 LYS A O 1
ATOM 706 N N . ASP B 2 2 ? 31.001 22.736 -20.934 1.00 95.02 2 ASP B N 1
ATOM 707 C CA . ASP B 2 2 ? 30.926 21.641 -19.970 1.00 84.03 2 ASP B CA 1
ATOM 708 C C . ASP B 2 2 ? 30.617 22.192 -18.587 1.00 71.02 2 ASP B C 1
ATOM 709 O O . ASP B 2 2 ? 31.386 22.971 -18.024 1.00 63.09 2 ASP B O 1
ATOM 714 N N . ILE B 2 3 ? 29.507 21.745 -18.027 1.00 63.76 3 ILE B N 1
ATOM 715 C CA . ILE B 2 3 ? 29.045 22.318 -16.772 1.00 64.34 3 ILE B CA 1
ATOM 716 C C . ILE B 2 3 ? 29.559 21.561 -15.559 1.00 60.43 3 ILE B C 1
ATOM 717 O O . ILE B 2 3 ? 29.394 22.027 -14.437 1.00 54.40 3 ILE B O 1
ATOM 722 N N . TRP B 2 4 ? 30.222 20.427 -15.780 1.00 55.86 4 TRP B N 1
ATOM 723 C CA . TRP B 2 4 ? 30.618 19.557 -14.669 1.00 53.33 4 TRP B CA 1
ATOM 724 C C . TRP B 2 4 ? 31.515 20.244 -13.585 1.00 53.43 4 TRP B C 1
ATOM 725 O O . TRP B 2 4 ? 31.312 20.058 -12.377 1.00 45.96 4 TRP B O 1
ATOM 736 N N . PRO B 2 5 ? 32.473 21.054 -14.005 1.00 53.49 5 PRO B N 1
ATOM 737 C CA . PRO B 2 5 ? 33.372 21.614 -12.979 1.00 54.48 5 PRO B CA 1
ATOM 738 C C . PRO B 2 5 ? 32.656 22.521 -11.961 1.00 54.04 5 PRO B C 1
ATOM 739 O O . PRO B 2 5 ? 32.957 22.484 -10.767 1.00 52.21 5 PRO B O 1
ATOM 743 N N . GLU B 2 6 ? 31.714 23.325 -12.435 1.00 55.11 6 GLU B N 1
ATOM 744 C CA . GLU B 2 6 ? 30.957 24.216 -11.560 1.00 56.78 6 GLU B CA 1
ATOM 745 C C . GLU B 2 6 ? 29.883 23.422 -10.843 1.00 49.03 6 GLU B C 1
ATOM 746 O O . GLU B 2 6 ? 29.506 23.744 -9.724 1.00 49.59 6 GLU B O 1
ATOM 752 N N . PHE B 2 7 ? 29.392 22.384 -11.499 1.00 42.89 7 PHE B N 1
ATOM 753 C CA . PHE B 2 7 ? 28.432 21.492 -10.905 1.00 41.86 7 PHE B CA 1
ATOM 754 C C . PHE B 2 7 ? 29.053 20.793 -9.680 1.00 42.83 7 PHE B C 1
ATOM 755 O O . PHE B 2 7 ? 28.374 20.667 -8.677 1.00 40.50 7 PHE B O 1
ATOM 763 N N . GLN B 2 8 ? 30.328 20.394 -9.769 1.00 40.80 8 GLN B N 1
ATOM 764 C CA . GLN B 2 8 ? 31.057 19.673 -8.692 1.00 42.70 8 GLN B CA 1
ATOM 765 C C . GLN B 2 8 ? 31.220 20.602 -7.505 1.00 41.49 8 GLN B C 1
ATOM 766 O O . GLN B 2 8 ? 31.061 20.196 -6.363 1.00 40.08 8 GLN B O 1
ATOM 772 N N . ARG B 2 9 ? 31.570 21.857 -7.800 1.00 44.62 9 ARG B N 1
ATOM 773 C CA . ARG B 2 9 ? 31.709 22.894 -6.786 1.00 45.58 9 ARG B CA 1
ATOM 774 C C . ARG B 2 9 ? 30.412 23.084 -6.009 1.00 40.37 9 ARG B C 1
ATOM 775 O O . ARG B 2 9 ? 30.443 23.062 -4.796 1.00 38.50 9 ARG B O 1
ATOM 783 N N . ASP B 2 10 ? 29.291 23.181 -6.717 1.00 35.10 10 ASP B N 1
ATOM 784 C CA . ASP B 2 10 ? 27.986 23.274 -6.115 1.00 35.89 10 ASP B CA 1
ATOM 785 C C . ASP B 2 10 ? 27.662 22.021 -5.280 1.00 35.44 10 ASP B C 1
ATOM 786 O O . ASP B 2 10 ? 27.084 22.118 -4.195 1.00 32.77 10 ASP B O 1
ATOM 791 N N . LEU B 2 11 ? 27.998 20.842 -5.804 1.00 31.04 11 LEU B N 1
ATOM 792 C CA . LEU B 2 11 ? 27.733 19.618 -5.119 1.00 32.33 11 LEU B CA 1
ATOM 793 C C . LEU B 2 11 ? 28.508 19.467 -3.812 1.00 34.22 11 LEU B C 1
ATOM 794 O O . LEU B 2 11 ? 27.983 19.031 -2.794 1.00 35.71 11 LEU B O 1
ATOM 799 N N . GLU B 2 12 ? 29.731 19.906 -3.821 1.00 36.20 12 GLU B N 1
ATOM 800 C CA . GLU B 2 12 ? 30.568 19.937 -2.630 1.00 39.49 12 GLU B CA 1
ATOM 801 C C . GLU B 2 12 ? 30.002 20.895 -1.569 1.00 39.24 12 GLU B C 1
ATOM 802 O O . GLU B 2 12 ? 29.967 20.570 -0.388 1.00 38.11 12 GLU B O 1
ATOM 816 N N . TYR B 2 14 ? 26.814 21.731 -1.484 1.00 38.10 14 TYR B N 1
ATOM 817 C CA . TYR B 2 14 ? 25.607 21.072 -1.007 1.00 36.16 14 TYR B CA 1
ATOM 818 C C . TYR B 2 14 ? 25.928 20.058 0.124 1.00 36.96 14 TYR B C 1
ATOM 819 O O . TYR B 2 14 ? 25.330 20.079 1.212 1.00 36.88 14 TYR B O 1
ATOM 828 N N . ARG B 2 15 ? 26.938 19.236 -0.102 1.00 37.13 15 ARG B N 1
ATOM 829 C CA . ARG B 2 15 ? 27.330 18.253 0.900 1.00 37.51 15 ARG B CA 1
ATOM 830 C C . ARG B 2 15 ? 27.702 18.935 2.220 1.00 36.68 15 ARG B C 1
ATOM 831 O O . ARG B 2 15 ? 27.310 18.497 3.257 1.00 38.07 15 ARG B O 1
ATOM 839 N N . ASP B 2 16 ? 28.479 20.001 2.156 1.00 36.52 16 ASP B N 1
ATOM 840 C CA . ASP B 2 16 ? 28.909 20.693 3.349 1.00 38.57 16 ASP B CA 1
ATOM 841 C C . ASP B 2 16 ? 27.780 21.390 4.094 1.00 36.68 16 ASP B C 1
ATOM 842 O O . ASP B 2 16 ? 27.724 21.338 5.306 1.00 38.35 16 ASP B O 1
ATOM 847 N N . VAL B 2 17 ? 26.878 22.027 3.391 1.00 35.71 17 VAL B N 1
ATOM 848 C CA . VAL B 2 17 ? 25.824 22.721 4.067 1.00 38.53 17 VAL B CA 1
ATOM 849 C C . VAL B 2 17 ? 24.811 21.777 4.685 1.00 36.81 17 VAL B C 1
ATOM 850 O O . VAL B 2 17 ? 24.363 22.016 5.817 1.00 39.23 17 VAL B O 1
ATOM 854 N N . VAL B 2 18 ? 24.510 20.688 4.005 1.00 35.12 18 VAL B N 1
ATOM 855 C CA . VAL B 2 18 ? 23.566 19.708 4.526 1.00 35.89 18 VAL B CA 1
ATOM 856 C C . VAL B 2 18 ? 24.132 19.068 5.791 1.00 37.63 18 VAL B C 1
ATOM 857 O O . VAL B 2 18 ? 23.459 18.904 6.782 1.00 36.08 18 VAL B O 1
ATOM 861 N N . LEU B 2 19 ? 25.403 18.717 5.756 1.00 39.81 19 LEU B N 1
ATOM 862 C CA . LEU B 2 19 ? 26.075 18.178 6.934 1.00 41.86 19 LEU B CA 1
ATOM 863 C C . LEU B 2 19 ? 25.870 19.082 8.133 1.00 41.99 19 LEU B C 1
ATOM 864 O O . LEU B 2 19 ? 25.583 18.609 9.243 1.00 44.25 19 LEU B O 1
ATOM 869 N N . SER B 2 20 ? 26.069 20.378 7.910 1.00 39.76 20 SER B N 1
ATOM 870 C CA . SER B 2 20 ? 25.932 21.395 8.950 1.00 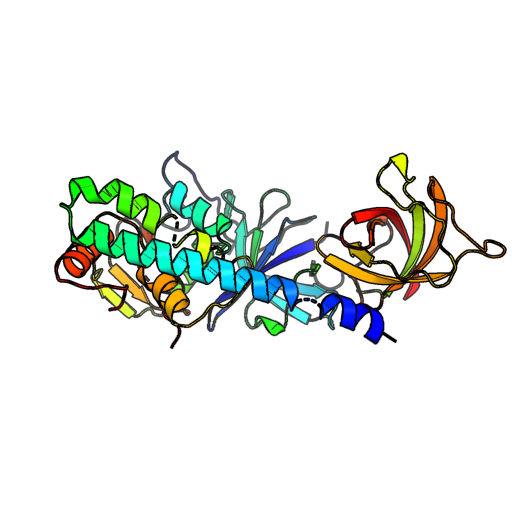40.58 20 SER B CA 1
ATOM 871 C C . SER B 2 20 ? 24.486 21.608 9.457 1.00 39.11 20 SER B C 1
ATOM 872 O O . SER B 2 20 ? 24.210 21.725 10.660 1.00 41.31 20 SER B O 1
ATOM 875 N N . ILE B 2 21 ? 23.548 21.618 8.537 1.00 37.36 21 ILE B N 1
ATOM 876 C CA . ILE B 2 21 ? 22.144 21.754 8.885 1.00 36.46 21 ILE B CA 1
ATOM 877 C C . ILE B 2 21 ? 21.701 20.583 9.741 1.00 36.22 21 ILE B C 1
ATOM 878 O O . ILE B 2 21 ? 21.003 20.786 10.713 1.00 36.45 21 ILE B O 1
ATOM 883 N N . LYS B 2 22 ? 22.086 19.376 9.380 1.00 37.71 22 LYS B N 1
ATOM 884 C CA . LYS B 2 22 ? 21.702 18.181 10.167 1.00 41.55 22 LYS B CA 1
ATOM 885 C C . LYS B 2 22 ? 22.233 18.246 11.608 1.00 45.99 22 LYS B C 1
ATOM 886 O O . LYS B 2 22 ? 21.567 17.797 12.549 1.00 44.52 22 LYS B O 1
ATOM 892 N N . ARG B 2 23 ? 23.437 18.786 11.753 1.00 45.26 23 ARG B N 1
ATOM 893 C CA . ARG B 2 23 ? 23.993 18.974 13.060 1.00 49.33 23 ARG B CA 1
ATOM 894 C C . ARG B 2 23 ? 23.193 19.988 13.832 1.00 47.01 23 ARG B C 1
ATOM 895 O O . ARG B 2 23 ? 22.956 19.839 15.001 1.00 48.02 23 ARG B O 1
ATOM 903 N N . ASN B 2 24 ? 22.822 21.064 13.183 1.00 45.68 24 ASN B N 1
ATOM 904 C CA . ASN B 2 24 ? 22.037 22.050 13.863 1.00 44.91 24 ASN B CA 1
ATOM 905 C C . ASN B 2 24 ? 20.701 21.457 14.296 1.00 41.80 24 ASN B C 1
ATOM 906 O O . ASN B 2 24 ? 20.238 21.741 15.387 1.00 43.28 24 ASN B O 1
ATOM 911 N N . LEU B 2 25 ? 20.088 20.653 13.439 1.00 40.99 25 LEU B N 1
ATOM 912 C CA . LEU B 2 25 ? 18.845 19.971 13.739 1.00 42.14 25 LEU B CA 1
ATOM 913 C C . LEU B 2 25 ? 18.960 19.047 14.966 1.00 46.21 25 LEU B C 1
ATOM 914 O O . LEU B 2 25 ? 18.028 18.995 15.774 1.00 44.80 25 LEU B O 1
ATOM 919 N N . ARG B 2 26 ? 20.101 18.379 15.136 1.00 50.62 26 ARG B N 1
ATOM 920 C CA . ARG B 2 26 ? 20.341 17.552 16.311 1.00 57.31 26 ARG B CA 1
ATOM 921 C C . ARG B 2 26 ? 20.301 18.398 17.572 1.00 52.51 26 ARG B C 1
ATOM 922 O O . ARG B 2 26 ? 19.721 17.965 18.531 1.00 56.61 26 ARG B O 1
ATOM 930 N N . LEU B 2 27 ? 20.947 19.559 17.589 1.00 48.21 27 LEU B N 1
ATOM 931 C CA . LEU B 2 27 ? 20.873 20.488 18.725 1.00 49.40 27 LEU B CA 1
ATOM 932 C C . LEU B 2 27 ? 19.456 20.978 18.999 1.00 48.70 27 LEU B C 1
ATOM 933 O O . LEU B 2 27 ? 19.081 21.097 20.134 1.00 50.68 27 LEU B O 1
ATOM 938 N N . TYR B 2 28 ? 18.672 21.293 17.965 1.00 45.68 28 TYR B N 1
ATOM 939 C CA . TYR B 2 28 ? 17.297 21.738 18.193 1.00 43.97 28 TYR B CA 1
ATOM 940 C C . TYR B 2 28 ? 16.551 20.592 18.852 1.00 43.35 28 TYR B C 1
ATOM 941 O O . TYR B 2 28 ? 15.880 20.786 19.812 1.00 40.40 28 TYR B O 1
ATOM 950 N N . GLU B 2 29 ? 16.753 19.386 18.358 1.00 45.57 29 GLU B N 1
ATOM 951 C CA . GLU B 2 29 ? 16.064 18.207 18.853 1.00 51.58 29 GLU B CA 1
ATOM 952 C C . GLU B 2 29 ? 16.360 17.972 20.328 1.00 52.38 29 GLU B C 1
ATOM 953 O O . GLU B 2 29 ? 15.457 17.747 21.113 1.00 52.78 29 GLU B O 1
ATOM 959 N N . GLU B 2 30 ? 17.615 18.070 20.704 1.00 54.98 30 GLU B N 1
ATOM 960 C CA . GLU B 2 30 ? 18.021 17.861 22.080 1.00 60.82 30 GLU B CA 1
ATOM 961 C C . GLU B 2 30 ? 17.448 18.942 22.988 1.00 58.43 30 GLU B C 1
ATOM 962 O O . GLU B 2 30 ? 16.878 18.639 24.021 1.00 56.49 30 GLU B O 1
ATOM 968 N N . CYS B 2 31 ? 17.603 20.201 22.589 1.00 58.55 31 CYS B N 1
ATOM 969 C CA . CYS B 2 31 ? 17.120 21.351 23.362 1.00 59.28 31 CYS B CA 1
ATOM 970 C C . CYS B 2 31 ? 15.570 21.291 23.599 1.00 54.53 31 CYS B C 1
ATOM 971 O O . CYS B 2 31 ? 15.052 21.559 24.684 1.00 50.86 31 CYS B O 1
ATOM 974 N N . ILE B 2 32 ? 14.849 20.873 22.580 1.00 48.57 32 ILE B N 1
ATOM 975 C CA . ILE B 2 32 ? 13.427 20.690 22.678 1.00 50.01 32 ILE B CA 1
ATOM 976 C C . ILE B 2 32 ? 13.056 19.528 23.606 1.00 51.60 32 ILE B C 1
ATOM 977 O O . ILE B 2 32 ? 12.121 19.683 24.364 1.00 47.62 32 ILE B O 1
ATOM 982 N N . GLU B 2 33 ? 13.785 18.399 23.553 1.00 55.43 33 GLU B N 1
ATOM 983 C CA . GLU B 2 33 ? 13.533 17.249 24.450 1.00 58.09 33 GLU B CA 1
ATOM 984 C C . GLU B 2 33 ? 13.616 17.681 25.917 1.00 53.29 33 GLU B C 1
ATOM 985 O O . GLU B 2 33 ? 12.836 17.240 26.740 1.00 55.43 33 GLU B O 1
ATOM 991 N N . SER B 2 34 ? 14.584 18.537 26.199 1.00 51.98 34 SER B N 1
ATOM 992 C CA . SER B 2 34 ? 14.857 19.079 27.528 1.00 54.40 34 SER B CA 1
ATOM 993 C C . SER B 2 34 ? 13.810 20.093 27.986 1.00 52.34 34 SER B C 1
ATOM 994 O O . SER B 2 34 ? 13.438 20.068 29.143 1.00 56.61 34 SER B O 1
ATOM 997 N N . LEU B 2 35 ? 13.339 20.968 27.092 1.00 49.42 35 LEU B N 1
ATOM 998 C CA . LEU B 2 35 ? 12.240 21.912 27.403 1.00 47.29 35 LEU B CA 1
ATOM 999 C C . LEU B 2 35 ? 10.950 21.230 27.685 1.00 44.44 35 LEU B C 1
ATOM 1000 O O . LEU B 2 35 ? 10.211 21.622 28.584 1.00 45.83 35 LEU B O 1
ATOM 1005 N N . VAL B 2 36 ? 10.645 20.230 26.870 1.00 46.45 36 VAL B N 1
ATOM 1006 C CA . VAL B 2 36 ? 9.472 19.392 27.088 1.00 44.83 36 VAL B CA 1
ATOM 1007 C C . VAL B 2 36 ? 9.568 18.757 28.489 1.00 47.57 36 VAL B C 1
ATOM 1008 O O . VAL B 2 36 ? 8.610 18.810 29.233 1.00 47.14 36 VAL B O 1
ATOM 1012 N N . HIS B 2 37 ? 10.725 18.188 28.837 1.00 48.08 37 HIS B N 1
ATOM 1013 C CA . HIS B 2 37 ? 10.944 17.594 30.157 1.00 55.40 37 HIS B CA 1
ATOM 1014 C C . HIS B 2 37 ? 10.727 18.605 31.272 1.00 53.02 37 HIS B C 1
ATOM 1015 O O . HIS B 2 37 ? 9.969 18.316 32.201 1.00 54.71 37 HIS B O 1
ATOM 1022 N N . GLN B 2 38 ? 11.337 19.788 31.153 1.00 52.58 38 GLN B N 1
ATOM 1023 C CA . GLN B 2 38 ? 11.196 20.853 32.167 1.00 54.23 38 GLN B CA 1
ATOM 1024 C C . GLN B 2 38 ? 9.757 21.307 32.326 1.00 54.12 38 GLN B C 1
ATOM 1025 O O . GLN B 2 38 ? 9.268 21.419 33.450 1.00 59.71 38 GLN B O 1
ATOM 1031 N N . ILE B 2 39 ? 9.090 21.585 31.206 1.00 51.93 39 ILE B N 1
ATOM 1032 C CA . ILE B 2 39 ? 7.693 22.004 31.213 1.00 49.54 39 ILE B CA 1
ATOM 1033 C C . ILE B 2 39 ? 6.803 20.994 31.938 1.00 52.45 39 ILE B C 1
ATOM 1034 O O . ILE B 2 39 ? 5.897 21.365 32.677 1.00 52.57 39 ILE B O 1
ATOM 1039 N N . GLY B 2 40 ? 7.066 19.715 31.697 1.00 55.80 40 GLY B N 1
ATOM 1040 C CA . GLY B 2 40 ? 6.308 18.627 32.310 1.00 57.81 40 GLY B CA 1
ATOM 1041 C C . GLY B 2 40 ? 6.605 18.425 33.780 1.00 56.97 40 GLY B C 1
ATOM 1042 O O . GLY B 2 40 ? 5.915 17.699 34.437 1.00 56.57 40 GLY B O 1
ATOM 1043 N N . SER B 2 41 ? 7.648 19.072 34.283 1.00 60.12 41 SER B N 1
ATOM 1044 C CA . SER B 2 41 ? 8.054 18.974 35.681 1.00 60.13 41 SER B CA 1
ATOM 1045 C C . SER B 2 41 ? 7.764 20.247 36.441 1.00 58.65 41 SER B C 1
ATOM 1046 O O . SER B 2 41 ? 8.275 20.403 37.518 1.00 62.20 41 SER B O 1
ATOM 1049 N N . THR B 2 42 ? 6.999 21.193 35.900 1.00 60.04 42 THR B N 1
ATOM 1050 C CA . THR B 2 42 ? 6.736 22.416 36.671 1.00 58.57 42 THR B CA 1
ATOM 1051 C C . THR B 2 42 ? 5.276 22.805 36.537 1.00 59.48 42 THR B C 1
ATOM 1052 O O . THR B 2 42 ? 4.515 22.187 35.752 1.00 54.27 42 THR B O 1
ATOM 1056 N N . ASN B 2 43 ? 4.852 23.790 37.322 1.00 53.61 43 ASN B N 1
ATOM 1057 C CA . ASN B 2 43 ? 3.455 24.211 37.221 1.00 58.29 43 ASN B CA 1
ATOM 1058 C C . ASN B 2 43 ? 3.194 25.128 35.975 1.00 53.90 43 ASN B C 1
ATOM 1059 O O . ASN B 2 43 ? 4.106 25.620 35.323 1.00 52.01 43 ASN B O 1
ATOM 1064 N N . PHE B 2 44 ? 1.932 25.327 35.660 1.00 51.53 44 PH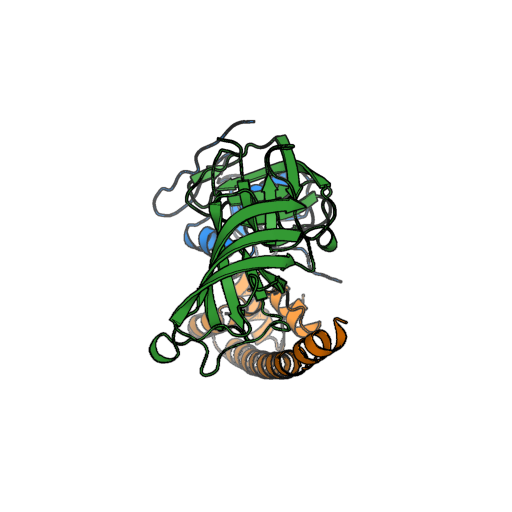E B N 1
ATOM 1065 C CA . PHE B 2 44 ? 1.562 26.049 34.469 1.00 51.39 44 PHE B CA 1
ATOM 1066 C C . PHE B 2 44 ? 2.126 27.456 34.412 1.00 50.87 44 PHE B C 1
ATOM 1067 O O . PHE B 2 44 ? 2.653 27.863 33.385 1.00 52.25 44 PHE B O 1
ATOM 1075 N N . ASP B 2 45 ? 2.022 28.214 35.471 1.00 51.59 45 ASP B N 1
ATOM 1076 C CA . ASP B 2 45 ? 2.557 29.585 35.430 1.00 55.34 45 ASP B CA 1
ATOM 1077 C C . ASP B 2 45 ? 4.049 29.654 35.132 1.00 52.66 45 ASP B C 1
ATOM 1078 O O . ASP B 2 45 ? 4.494 30.451 34.311 1.00 56.27 45 ASP B O 1
ATOM 1083 N N . ASN B 2 46 ? 4.809 28.804 35.794 1.00 51.70 46 ASN B N 1
ATOM 1084 C CA . ASN B 2 46 ? 6.266 28.795 35.694 1.00 54.94 46 ASN B CA 1
ATOM 1085 C C . ASN B 2 46 ? 6.739 28.212 34.364 1.00 53.41 46 ASN B C 1
ATOM 1086 O O . ASN B 2 46 ? 7.897 28.327 34.041 1.00 56.69 46 ASN B O 1
ATOM 1091 N N . ALA B 2 47 ? 5.828 27.535 33.651 1.00 52.05 47 ALA B N 1
ATOM 1092 C CA . ALA B 2 47 ? 6.081 26.956 32.337 1.00 48.73 47 ALA B CA 1
ATOM 1093 C C . ALA B 2 47 ? 5.992 27.960 31.202 1.00 46.38 47 ALA B C 1
ATOM 1094 O O . ALA B 2 47 ? 6.466 27.662 30.126 1.00 43.03 47 ALA B O 1
ATOM 1096 N N . GLN B 2 48 ? 5.436 29.144 31.431 1.00 46.06 48 GLN B N 1
ATOM 1097 C CA . GLN B 2 48 ? 5.216 30.062 30.331 1.00 45.47 48 GLN B CA 1
ATOM 1098 C C . GLN B 2 48 ? 6.490 30.519 29.637 1.00 47.13 48 GLN B C 1
ATOM 1099 O O . GLN B 2 48 ? 6.515 30.597 28.398 1.00 49.07 48 GLN B O 1
ATOM 1105 N N . PRO B 2 49 ? 7.541 30.859 30.398 1.00 48.55 49 PRO B N 1
ATOM 1106 C CA . PRO B 2 49 ? 8.749 31.267 29.672 1.00 50.07 49 PRO B CA 1
ATOM 1107 C C . PRO B 2 49 ? 9.410 30.081 28.973 1.00 47.29 49 PRO B C 1
ATOM 1108 O O . PRO B 2 49 ? 10.142 30.264 28.010 1.00 50.87 49 PRO B O 1
ATOM 1112 N N . LEU B 2 50 ? 9.121 28.879 29.442 1.00 45.20 50 LEU B N 1
ATOM 1113 C CA . LEU B 2 50 ? 9.647 27.691 28.838 1.00 45.98 50 LEU B CA 1
ATOM 1114 C C . LEU B 2 50 ? 8.918 27.396 27.549 1.00 44.51 50 LEU B C 1
ATOM 1115 O O . LEU B 2 50 ? 9.523 26.967 26.598 1.00 45.13 50 LEU B O 1
ATOM 1120 N N . PHE B 2 51 ? 7.623 27.651 27.527 1.00 42.35 51 PHE B N 1
ATOM 1121 C CA . PHE B 2 51 ? 6.818 27.502 26.333 1.00 42.35 51 PHE B CA 1
ATOM 1122 C C . PHE B 2 51 ? 7.239 28.557 25.331 1.00 44.96 51 PHE B C 1
ATOM 1123 O O . PHE B 2 51 ? 7.317 28.264 24.166 1.00 45.16 51 PHE B O 1
ATOM 1131 N N . ASP B 2 52 ? 7.555 29.765 25.789 1.00 46.00 52 ASP B N 1
ATOM 1132 C CA . ASP B 2 52 ? 7.986 30.832 24.876 1.00 47.42 52 ASP B CA 1
ATOM 1133 C C . ASP B 2 52 ? 9.228 30.410 24.091 1.00 47.47 52 ASP B C 1
ATOM 1134 O O . ASP B 2 52 ? 9.296 30.622 22.879 1.00 43.63 52 ASP B O 1
ATOM 1139 N N . ASP B 2 53 ? 10.192 29.798 24.790 1.00 47.78 53 ASP B N 1
ATOM 1140 C CA . ASP B 2 53 ? 11.402 29.211 24.150 1.00 48.57 53 ASP B CA 1
ATOM 1141 C C . ASP B 2 53 ? 11.049 28.058 23.207 1.00 46.40 53 ASP B C 1
ATOM 1142 O O . ASP B 2 53 ? 11.520 28.006 22.096 1.00 44.76 53 ASP B O 1
ATOM 1147 N N . LEU B 2 54 ? 10.190 27.156 23.658 1.00 43.38 54 LEU B N 1
ATOM 1148 C CA . LEU B 2 54 ? 9.779 26.032 22.847 1.00 40.20 54 LEU B CA 1
ATOM 1149 C C . LEU B 2 54 ? 9.123 26.482 21.562 1.00 39.03 54 LEU B C 1
ATOM 1150 O O . LEU B 2 54 ? 9.465 26.001 20.506 1.00 40.33 54 LEU B O 1
ATOM 1155 N N . PHE B 2 55 ? 8.161 27.390 21.632 1.00 38.17 55 PHE B N 1
ATOM 1156 C CA . PHE B 2 55 ? 7.517 27.858 20.394 1.00 39.77 55 PHE B CA 1
ATOM 1157 C C . PHE B 2 55 ? 8.378 28.725 19.509 1.00 38.39 55 PHE B C 1
ATOM 1158 O O . PHE B 2 55 ? 8.155 28.794 18.267 1.00 39.76 55 PHE B O 1
ATOM 1166 N N . ARG B 2 56 ? 9.336 29.421 20.119 1.00 39.16 56 ARG B N 1
ATOM 1167 C CA . ARG B 2 56 ? 10.286 30.242 19.369 1.00 40.93 56 ARG B CA 1
ATOM 1168 C C . ARG B 2 56 ? 11.119 29.304 18.487 1.00 39.98 56 ARG B C 1
ATOM 1169 O O . ARG B 2 56 ? 11.371 29.602 17.323 1.00 38.27 56 ARG B O 1
ATOM 1185 N N . GLN B 2 58 ? 10.183 26.195 17.474 1.00 34.85 58 GLN B N 1
ATOM 1186 C CA . GLN B 2 58 ? 9.299 25.673 16.486 1.00 35.06 58 GLN B CA 1
ATOM 1187 C C . GLN B 2 58 ? 9.183 26.685 15.348 1.00 33.68 58 GLN B C 1
ATOM 1188 O O . GLN B 2 58 ? 9.182 26.305 14.207 1.00 33.74 58 GLN B O 1
ATOM 1194 N N . SER B 2 59 ? 9.093 27.967 15.680 1.00 35.03 59 SER B N 1
ATOM 1195 C CA . SER B 2 59 ? 8.920 29.038 14.670 1.00 35.01 59 SER B CA 1
ATOM 1196 C C . SER B 2 59 ? 10.086 29.121 13.768 1.00 35.48 59 SER B C 1
ATOM 1197 O O . SER B 2 59 ? 9.912 29.313 12.567 1.00 36.61 59 SER B O 1
ATOM 1200 N N . GLU B 2 60 ? 11.267 28.898 14.309 1.00 35.35 60 GLU B N 1
ATOM 1201 C CA . GLU B 2 60 ? 12.430 28.924 13.493 1.00 35.66 60 GLU B CA 1
ATOM 1202 C C . GLU B 2 60 ? 12.453 27.690 12.598 1.00 35.30 60 GLU B C 1
ATOM 1203 O O . GLU B 2 60 ? 12.922 27.759 11.459 1.00 31.41 60 GLU B O 1
ATOM 1209 N N . LEU B 2 61 ? 12.027 26.529 13.149 1.00 35.43 61 LEU B N 1
ATOM 1210 C CA . LEU B 2 61 ? 12.014 25.309 12.363 1.00 34.39 61 LEU B CA 1
ATOM 1211 C C . LEU B 2 61 ? 10.960 25.407 11.260 1.00 33.01 61 LEU B C 1
ATOM 1212 O O . LEU B 2 61 ? 11.156 24.925 10.167 1.00 33.21 61 LEU B O 1
ATOM 1217 N N . ALA B 2 62 ? 9.858 26.081 11.535 1.00 32.68 62 ALA B N 1
ATOM 1218 C CA . ALA B 2 62 ? 8.856 26.340 10.508 1.00 33.08 62 ALA B CA 1
ATOM 1219 C C . ALA B 2 62 ? 9.393 27.262 9.397 1.00 34.40 62 ALA B C 1
ATOM 1220 O O . ALA B 2 62 ? 9.096 27.048 8.222 1.00 34.70 62 ALA B O 1
ATOM 1222 N N . THR B 2 63 ? 10.210 28.257 9.762 1.00 33.53 63 THR B N 1
ATOM 1223 C CA . THR B 2 63 ? 10.823 29.126 8.796 1.00 34.67 63 THR B CA 1
ATOM 1224 C C . THR B 2 63 ? 11.752 28.300 7.914 1.00 36.18 63 THR B C 1
ATOM 1225 O O . THR B 2 63 ? 11.839 28.478 6.682 1.00 36.23 63 THR B O 1
ATOM 1237 N N . LEU B 2 65 ? 11.396 25.185 7.096 1.00 34.42 65 LEU B N 1
ATOM 1238 C CA . LEU B 2 65 ? 10.596 24.324 6.223 1.00 36.41 65 LEU B CA 1
ATOM 1239 C C . LEU B 2 65 ? 9.958 25.146 5.069 1.00 37.84 65 LEU B C 1
ATOM 1240 O O . LEU B 2 65 ? 10.006 24.761 3.899 1.00 40.27 65 LEU B O 1
ATOM 1245 N N . TYR B 2 66 ? 9.389 26.287 5.406 1.00 37.36 66 TYR B N 1
ATOM 1246 C CA . TYR B 2 66 ? 8.546 27.009 4.449 1.00 39.00 66 TYR B CA 1
ATOM 1247 C C . TYR B 2 66 ? 9.311 28.068 3.735 1.00 38.64 66 TYR B C 1
ATOM 1248 O O . TYR B 2 66 ? 9.136 28.190 2.569 1.00 42.21 66 TYR B O 1
ATOM 1257 N N . LYS B 2 67 ? 10.201 28.812 4.386 1.00 37.40 67 LYS B N 1
ATOM 1258 C CA . LYS B 2 67 ? 10.937 29.838 3.650 1.00 38.06 67 LYS B CA 1
ATOM 1259 C C . LYS B 2 67 ? 12.094 29.267 2.847 1.00 37.48 67 LYS B C 1
ATOM 1260 O O . LYS B 2 67 ? 12.309 29.664 1.721 1.00 39.42 67 LYS B O 1
ATOM 1266 N N . TYR B 2 68 ? 12.881 28.376 3.440 1.00 36.03 68 TYR B N 1
ATOM 1267 C CA . TYR B 2 68 ? 14.090 27.913 2.794 1.00 35.75 68 TYR B CA 1
ATOM 1268 C C . TYR B 2 68 ? 13.903 26.536 2.193 1.00 35.65 68 TYR B C 1
ATOM 1269 O O . TYR B 2 68 ? 14.768 26.065 1.545 1.00 38.19 68 TYR B O 1
ATOM 1278 N N . GLU B 2 69 ? 12.811 25.887 2.507 1.00 36.77 69 GLU B N 1
ATOM 1279 C CA . GLU B 2 69 ? 12.454 24.588 1.932 1.00 40.42 69 GLU B CA 1
ATOM 1280 C C . GLU B 2 69 ? 13.417 23.470 2.257 1.00 38.40 69 GLU B C 1
ATOM 1281 O O . GLU B 2 69 ? 13.700 22.629 1.425 1.00 39.59 69 GLU B O 1
ATOM 1287 N N . TYR B 2 70 ? 13.952 23.489 3.471 1.00 37.41 70 TYR B N 1
ATOM 1288 C CA . TYR B 2 70 ? 14.712 22.352 3.944 1.00 36.80 70 TYR B CA 1
ATOM 1289 C C . TYR B 2 70 ? 13.731 21.429 4.628 1.00 38.26 70 TYR B C 1
ATOM 1290 O O . TYR B 2 70 ? 13.096 21.792 5.609 1.00 39.04 70 TYR B O 1
ATOM 1299 N N . LYS B 2 71 ? 13.615 20.215 4.115 1.00 41.01 71 LYS B N 1
ATOM 1300 C CA . LYS B 2 71 ? 12.677 19.223 4.649 1.00 45.91 71 LYS B CA 1
ATOM 1301 C C . LYS B 2 71 ? 13.442 18.345 5.662 1.00 44.52 71 LYS B C 1
ATOM 1302 O O . LYS B 2 71 ? 14.375 17.674 5.298 1.00 42.43 71 LYS B O 1
ATOM 1308 N N . PRO B 2 72 ? 13.099 18.410 6.964 1.00 42.69 72 PRO B N 1
ATOM 1309 C CA . PRO B 2 72 ? 13.842 17.666 7.973 1.00 44.50 72 PRO B CA 1
ATOM 1310 C C . PRO B 2 72 ? 13.325 16.221 8.157 1.00 46.51 72 PRO B C 1
ATOM 1311 O O . PRO B 2 72 ? 12.395 15.830 7.484 1.00 46.29 72 PRO B O 1
ATOM 1315 N N . GLY B 2 73 ? 13.910 15.463 9.090 1.00 52.30 73 GLY B N 1
ATOM 1316 C CA . GLY B 2 73 ? 13.407 14.134 9.451 1.00 55.40 73 GLY B CA 1
ATOM 1317 C C . GLY B 2 73 ? 11.994 14.168 10.017 1.00 59.02 73 GLY B C 1
ATOM 1318 O O . GLY B 2 73 ? 11.601 15.136 10.615 1.00 56.67 73 GLY B O 1
ATOM 1319 N N . LYS B 2 74 ? 11.248 13.082 9.831 1.00 67.72 74 LYS B N 1
ATOM 1320 C CA . LYS B 2 74 ? 9.854 12.924 10.289 1.00 70.78 74 LYS B CA 1
ATOM 1321 C C . LYS B 2 74 ? 9.592 13.438 11.696 1.00 65.55 74 LYS B C 1
ATOM 1322 O O . LYS B 2 74 ? 8.580 14.066 11.945 1.00 64.81 74 LYS B O 1
ATOM 1328 N N . ARG B 2 75 ? 10.504 13.174 12.606 1.00 60.87 75 ARG B N 1
ATOM 1329 C CA . ARG B 2 75 ? 10.361 13.633 13.962 1.00 61.12 75 ARG B CA 1
ATOM 1330 C C . ARG B 2 75 ? 10.191 15.137 14.095 1.00 55.83 75 ARG B C 1
ATOM 1331 O O . ARG B 2 75 ? 9.254 15.621 14.767 1.00 49.34 75 ARG B O 1
ATOM 1339 N N . ILE B 2 76 ? 11.129 15.860 13.493 1.00 52.10 76 ILE B N 1
ATOM 1340 C CA . ILE B 2 76 ? 11.084 17.317 13.437 1.00 49.64 76 ILE B CA 1
ATOM 1341 C C . ILE B 2 76 ? 9.874 17.812 12.598 1.00 45.20 76 ILE B C 1
ATOM 1342 O O . ILE B 2 76 ? 9.269 18.775 12.965 1.00 43.55 76 ILE B O 1
ATOM 1347 N N . GLN B 2 77 ? 9.519 17.157 11.504 1.00 43.92 77 GLN B N 1
ATOM 1348 C CA . GLN B 2 77 ? 8.299 17.500 10.763 1.00 46.83 77 GLN B CA 1
ATOM 1349 C C . GLN B 2 77 ? 7.035 17.393 11.600 1.00 47.06 77 GLN B C 1
ATOM 1350 O O . GLN B 2 77 ? 6.199 18.269 11.569 1.00 46.04 77 GLN B O 1
ATOM 1356 N N . ASP B 2 78 ? 6.901 16.317 12.351 1.00 49.66 78 ASP B N 1
ATOM 1357 C CA . ASP B 2 78 ? 5.790 16.155 13.267 1.00 51.31 78 ASP B CA 1
ATOM 1358 C C . ASP B 2 78 ? 5.797 17.207 14.333 1.00 46.66 78 ASP B C 1
ATOM 1359 O O . ASP B 2 78 ? 4.748 17.780 14.627 1.00 45.27 78 ASP B O 1
ATOM 1364 N N . LEU B 2 79 ? 6.962 17.505 14.871 1.00 43.14 79 LEU B N 1
ATOM 1365 C CA . LEU B 2 79 ? 7.067 18.575 15.823 1.00 44.97 79 LEU B CA 1
ATOM 1366 C C . LEU B 2 79 ? 6.623 19.933 15.267 1.00 43.47 79 LEU B C 1
ATOM 1367 O O . LEU B 2 79 ? 5.902 20.683 15.953 1.00 44.28 79 LEU B O 1
ATOM 1372 N N . ILE B 2 80 ? 7.071 20.269 14.056 1.00 40.81 80 ILE B N 1
ATOM 1373 C CA . ILE B 2 80 ? 6.682 21.533 13.424 1.00 38.97 80 ILE B CA 1
ATOM 1374 C C . ILE B 2 80 ? 5.154 21.653 13.270 1.00 39.58 80 ILE B C 1
ATOM 1375 O O . ILE B 2 80 ? 4.567 22.710 13.513 1.00 39.88 80 ILE B O 1
ATOM 1380 N N . TYR B 2 81 ? 4.509 20.568 12.894 1.00 40.06 81 TYR B N 1
ATOM 1381 C CA . TYR B 2 81 ? 3.048 20.559 12.829 1.00 40.67 81 TYR B CA 1
ATOM 1382 C C . TYR B 2 81 ? 2.407 20.696 14.222 1.00 39.20 81 TYR B C 1
ATOM 1383 O O . TYR B 2 81 ? 1.675 21.643 14.531 1.00 38.81 81 TYR B O 1
ATOM 1392 N N . HIS B 2 82 ? 2.663 19.748 15.087 1.00 40.35 82 HIS B N 1
ATOM 1393 C CA . HIS B 2 82 ? 1.966 19.732 16.402 1.00 42.92 82 HIS B CA 1
ATOM 1394 C C . HIS B 2 82 ? 2.136 20.978 17.266 1.00 42.41 82 HIS B C 1
ATOM 1395 O O . HIS B 2 82 ? 1.215 21.343 17.988 1.00 46.73 82 HIS B O 1
ATOM 1402 N N . LEU B 2 83 ? 3.294 21.634 17.191 1.00 40.32 83 LEU B N 1
ATOM 1403 C CA . LEU B 2 83 ? 3.594 22.787 18.040 1.00 40.75 83 LEU B CA 1
ATOM 1404 C C . LEU B 2 83 ? 3.455 24.133 17.364 1.00 40.74 83 LEU B C 1
ATOM 1405 O O . LEU B 2 83 ? 3.863 25.146 17.914 1.00 43.50 83 LEU B O 1
ATOM 1410 N N . ASP B 2 84 ? 2.873 24.165 16.182 1.00 39.74 84 ASP B N 1
ATOM 1411 C CA . ASP B 2 84 ? 2.700 25.410 15.443 1.00 39.00 84 ASP B CA 1
ATOM 1412 C C . ASP B 2 84 ? 1.780 26.380 16.150 1.00 39.16 84 ASP B C 1
ATOM 1413 O O . ASP B 2 84 ? 2.075 27.542 16.285 1.00 41.21 84 ASP B O 1
ATOM 1418 N N . ARG B 2 85 ? 0.658 25.884 16.621 1.00 39.95 85 ARG B N 1
ATOM 1419 C CA . ARG B 2 85 ? -0.295 26.719 17.287 1.00 39.39 85 ARG B CA 1
ATOM 1420 C C . ARG B 2 85 ? 0.171 27.016 18.728 1.00 39.06 85 ARG B C 1
ATOM 1421 O O . ARG B 2 85 ? 0.363 26.107 19.515 1.00 38.46 85 ARG B O 1
ATOM 1429 N N . ASP B 2 86 ? 0.293 28.301 19.039 1.00 39.19 86 ASP B N 1
ATOM 1430 C CA . ASP B 2 86 ? 0.809 28.812 20.267 1.00 41.91 86 ASP B CA 1
ATOM 1431 C C . ASP B 2 86 ? -0.191 29.787 20.857 1.00 44.04 86 ASP B C 1
ATOM 1432 O O . ASP B 2 86 ? -0.249 30.937 20.464 1.00 41.77 86 ASP B O 1
ATOM 1437 N N . ASP B 2 87 ? -1.024 29.303 21.781 1.00 43.95 87 ASP B N 1
ATOM 1438 C CA . ASP B 2 87 ? -1.871 30.185 22.540 1.00 46.62 87 ASP B CA 1
ATOM 1439 C C . ASP B 2 87 ? -2.148 29.536 23.890 1.00 45.02 87 ASP B C 1
ATOM 1440 O O . ASP B 2 87 ? -1.661 28.442 24.160 1.00 44.84 87 ASP B O 1
ATOM 1445 N N . PHE B 2 88 ? -2.966 30.195 24.709 1.00 46.66 88 PHE B N 1
ATOM 1446 C CA . PHE B 2 88 ? -3.34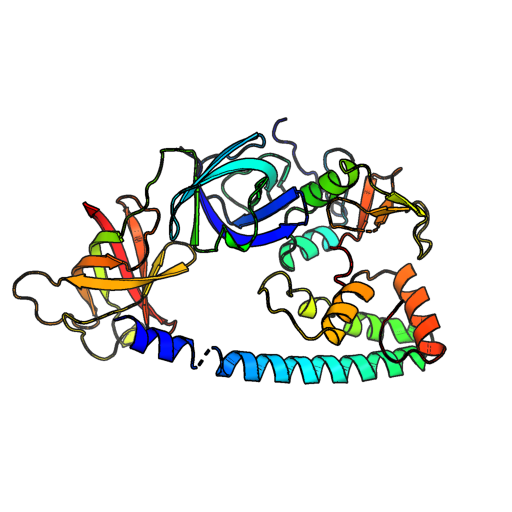1 29.692 26.043 1.00 48.12 88 PHE B CA 1
ATOM 1447 C C . PHE B 2 88 ? -3.891 28.251 26.004 1.00 47.28 88 PHE B C 1
ATOM 1448 O O . PHE B 2 88 ? -3.490 27.416 26.815 1.00 46.92 88 PHE B O 1
ATOM 1456 N N . TYR B 2 89 ? -4.720 27.963 24.994 1.00 46.48 89 TYR B N 1
ATOM 1457 C CA . TYR B 2 89 ? -5.478 26.722 24.910 1.00 46.14 89 TYR B CA 1
ATOM 1458 C C . TYR B 2 89 ? -4.607 25.586 24.452 1.00 45.17 89 TYR B C 1
ATOM 1459 O O . TYR B 2 89 ? -4.782 24.462 24.920 1.00 49.71 89 TYR B O 1
ATOM 1468 N N . SER B 2 90 ? -3.644 25.861 23.575 1.00 43.79 90 SER B N 1
ATOM 1469 C CA . SER B 2 90 ? -2.704 24.811 23.164 1.00 42.45 90 SER B CA 1
ATOM 1470 C C . SER B 2 90 ? -1.702 24.584 24.289 1.00 44.25 90 SER B C 1
ATOM 1471 O O . SER B 2 90 ? -1.302 23.452 24.554 1.00 45.49 90 SER B O 1
ATOM 1474 N N . ARG B 2 91 ? -1.287 25.655 24.964 1.00 37.08 91 ARG B N 1
ATOM 1475 C CA . ARG B 2 91 ? -0.383 25.493 26.128 1.00 37.91 91 ARG B CA 1
ATOM 1476 C C . ARG B 2 91 ? -0.979 24.662 27.250 1.00 40.47 91 ARG B C 1
ATOM 1477 O O . ARG B 2 91 ? -0.275 23.822 27.858 1.00 44.05 91 ARG B O 1
ATOM 1485 N N . LYS B 2 92 ? -2.254 24.878 27.531 1.00 42.56 92 LYS B N 1
ATOM 1486 C CA . LYS B 2 92 ? -2.955 24.111 28.553 1.00 46.36 92 LYS B CA 1
ATOM 1487 C C . LYS B 2 92 ? -2.889 22.622 28.164 1.00 46.43 92 LYS B C 1
ATOM 1488 O O . LYS B 2 92 ? -2.588 21.768 28.977 1.00 49.01 92 LYS B O 1
ATOM 1494 N N . TYR B 2 93 ? -3.178 22.322 26.898 1.00 45.27 93 TYR B N 1
ATOM 1495 C CA . TYR B 2 93 ? -3.174 20.949 26.393 1.00 45.57 93 TYR B CA 1
ATOM 1496 C C . TYR B 2 93 ? -1.778 20.311 26.477 1.00 43.87 93 TYR B C 1
ATOM 1497 O O . TYR B 2 93 ? -1.618 19.197 26.951 1.00 48.50 93 TYR B O 1
ATOM 1506 N N . TRP B 2 94 ? -0.766 21.014 26.010 1.00 41.29 94 TRP B N 1
ATOM 1507 C CA . TRP B 2 94 ? 0.587 20.435 25.977 1.00 40.06 94 TRP B CA 1
ATOM 1508 C C . TRP B 2 94 ? 1.135 20.304 27.377 1.00 42.02 94 TRP B C 1
ATOM 1509 O O . TRP B 2 94 ? 1.786 19.307 27.686 1.00 43.37 94 TRP B O 1
ATOM 1520 N N . HIS B 2 95 ? 0.849 21.272 28.245 1.00 44.45 95 HIS B N 1
ATOM 1521 C CA . HIS B 2 95 ? 1.342 21.163 29.621 1.00 47.56 95 HIS B CA 1
ATOM 1522 C C . HIS B 2 95 ? 0.818 19.890 30.275 1.00 50.75 95 HIS B C 1
ATOM 1523 O O . HIS B 2 95 ? 1.563 19.131 30.886 1.00 54.68 95 HIS B O 1
ATOM 1530 N N . LYS B 2 96 ? -0.468 19.643 30.119 1.00 53.81 96 LYS B N 1
ATOM 1531 C CA . LYS B 2 96 ? -1.067 18.459 30.674 1.00 58.73 96 LYS B CA 1
ATOM 1532 C C . LYS B 2 96 ? -0.412 17.223 30.144 1.00 58.33 96 LYS B C 1
ATOM 1533 O O . LYS B 2 96 ? -0.038 16.359 30.911 1.00 62.39 96 LYS B O 1
ATOM 1539 N N . LYS B 2 97 ? -0.264 17.133 28.829 1.00 63.04 97 LYS B N 1
ATOM 1540 C CA . LYS B 2 97 ? 0.302 15.923 28.226 1.00 63.00 97 LYS B CA 1
ATOM 1541 C C . LYS B 2 97 ? 1.741 15.705 28.667 1.00 57.14 97 LYS B C 1
ATOM 1542 O O . LYS B 2 97 ? 2.116 14.589 28.960 1.00 60.06 97 LYS B O 1
ATOM 1548 N N . PHE B 2 98 ? 2.538 16.770 28.713 1.00 51.64 98 PHE B N 1
ATOM 1549 C CA . PHE B 2 98 ? 3.961 16.665 29.068 1.00 47.84 98 PHE B CA 1
ATOM 1550 C C . PHE B 2 98 ? 4.112 16.305 30.574 1.00 51.10 98 PHE B C 1
ATOM 1551 O O . PHE B 2 98 ? 4.958 15.521 30.935 1.00 48.52 98 PHE B O 1
ATOM 1559 N N . SER B 2 99 ? 3.269 16.884 31.438 1.00 54.75 99 SER B N 1
ATOM 1560 C CA . SER B 2 99 ? 3.184 16.499 32.860 1.00 58.81 99 SER B CA 1
ATOM 1561 C C . SER B 2 99 ? 2.847 15.019 33.066 1.00 62.20 99 SER B C 1
ATOM 1562 O O . SER B 2 99 ? 3.366 14.399 33.966 1.00 63.63 99 SER B O 1
ATOM 1565 N N . ASP B 2 100 ? 1.981 14.453 32.233 1.00 64.63 100 ASP B N 1
ATOM 1566 C CA . ASP B 2 100 ? 1.650 13.015 32.313 1.00 70.44 100 ASP B CA 1
ATOM 1567 C C . ASP B 2 100 ? 2.716 12.100 31.732 1.00 67.58 100 ASP B C 1
ATOM 1568 O O . ASP B 2 100 ? 2.500 10.905 31.653 1.00 71.30 100 ASP B O 1
ATOM 1573 N N . GLY B 2 101 ? 3.835 12.661 31.275 1.00 64.91 101 GLY B N 1
ATOM 1574 C CA . GLY B 2 101 ? 4.965 11.881 30.785 1.00 63.75 101 GLY B CA 1
ATOM 1575 C C . GLY B 2 101 ? 5.216 11.852 29.279 1.00 63.87 101 GLY B C 1
ATOM 1576 O O . GLY B 2 101 ? 6.037 11.073 28.816 1.00 64.42 101 GLY B O 1
ATOM 1577 N N . LEU B 2 102 ? 4.548 12.703 28.503 1.00 64.89 102 LEU B N 1
ATOM 1578 C CA . LEU B 2 102 ? 4.820 12.787 27.067 1.00 61.40 102 LEU B CA 1
ATOM 1579 C C . LEU B 2 102 ? 6.178 13.484 26.839 1.00 61.01 102 LEU B C 1
ATOM 1580 O O . LEU B 2 102 ? 6.390 14.618 27.304 1.00 53.80 102 LEU B O 1
ATOM 1585 N N . ALA B 2 103 ? 7.077 12.787 26.122 1.00 62.64 103 ALA B N 1
ATOM 1586 C CA . ALA B 2 103 ? 8.464 13.228 25.912 1.00 60.74 103 ALA B CA 1
ATOM 1587 C C . ALA B 2 103 ? 8.676 14.011 24.605 1.00 58.18 103 ALA B C 1
ATOM 1588 O O . ALA B 2 103 ? 9.680 14.699 24.445 1.00 58.17 103 ALA B O 1
ATOM 1590 N N . TRP B 2 104 ? 7.741 13.896 23.675 1.00 55.29 104 TRP B N 1
ATOM 1591 C CA . TRP B 2 104 ? 7.844 14.544 22.372 1.00 56.53 104 TRP B CA 1
ATOM 1592 C C . TRP B 2 104 ? 6.416 14.762 21.859 1.00 57.97 104 TRP B C 1
ATOM 1593 O 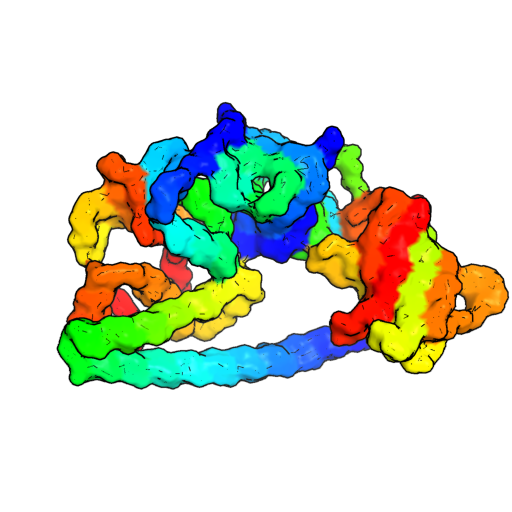O . TRP B 2 104 ? 5.576 13.921 22.049 1.00 65.36 104 TRP B O 1
ATOM 1604 N N . PRO B 2 105 ? 6.129 15.872 21.202 1.00 60.24 105 PRO B N 1
ATOM 1605 C CA . PRO B 2 105 ? 4.765 16.077 20.700 1.00 65.57 105 PRO B CA 1
ATOM 1606 C C . PRO B 2 105 ? 4.217 15.019 19.732 1.00 68.33 105 PRO B C 1
ATOM 1607 O O . PRO B 2 105 ? 4.905 14.555 18.841 1.00 65.53 105 PRO B O 1
ATOM 1611 N N . GLU B 2 106 ? 2.959 14.666 19.940 1.00 77.69 106 GLU B N 1
ATOM 1612 C CA . GLU B 2 106 ? 2.234 13.737 19.086 1.00 85.83 106 GLU B CA 1
ATOM 1613 C C . GLU B 2 106 ? 0.784 13.763 19.532 1.00 85.08 106 GLU B C 1
ATOM 1614 O O . GLU B 2 106 ? 0.473 14.158 20.645 1.00 88.22 106 GLU B O 1
ATOM 1620 N N . ALA B 2 107 ? -0.110 13.348 18.656 1.00 61.50 107 ALA B N 1
ATOM 1621 C CA . ALA B 2 107 ? -1.562 13.430 18.944 1.00 60.27 107 ALA B CA 1
ATOM 1622 C C . ALA B 2 107 ? -1.992 12.341 19.917 1.00 62.90 107 ALA B C 1
ATOM 1623 O O . ALA B 2 107 ? -1.535 11.190 19.797 1.00 65.48 107 ALA B O 1
ATOM 1625 N N . LYS C 3 32 ? 1.940 51.029 -17.533 1.00 74.50 209 LYS C N 1
ATOM 1626 C CA . LYS C 3 32 ? 3.166 50.163 -17.539 1.00 76.42 209 LYS C CA 1
ATOM 1627 C C . LYS C 3 32 ? 2.793 48.714 -17.235 1.00 68.21 209 LYS C C 1
ATOM 1628 O O . LYS C 3 32 ? 2.080 48.469 -16.281 1.00 63.72 209 LYS C O 1
ATOM 1634 N N . PRO C 3 33 ? 3.241 47.763 -18.076 1.00 62.95 210 PRO C N 1
ATOM 1635 C CA . PRO C 3 33 ? 2.835 46.378 -17.932 1.00 58.98 210 PRO C CA 1
ATOM 1636 C C . PRO C 3 33 ? 3.432 45.702 -16.689 1.00 55.88 210 PRO C C 1
ATOM 1637 O O . PRO C 3 33 ? 4.578 45.924 -16.329 1.00 51.96 210 PRO C O 1
ATOM 1641 N N . PHE C 3 34 ? 2.581 44.915 -16.042 1.00 52.32 211 PHE C N 1
ATOM 1642 C CA . PHE C 3 34 ? 2.851 44.242 -14.787 1.00 49.94 211 PHE C CA 1
ATOM 1643 C C . PHE C 3 34 ? 4.126 43.357 -14.827 1.00 43.35 211 PHE C C 1
ATOM 1644 O O . PHE C 3 34 ? 4.335 42.645 -15.797 1.00 41.49 211 PHE C O 1
ATOM 1652 N N . LEU C 3 35 ? 4.976 43.443 -13.790 1.00 41.59 212 LEU C N 1
ATOM 1653 C CA . LEU C 3 35 ? 6.173 42.601 -13.654 1.00 39.99 212 LEU C CA 1
ATOM 1654 C C . LEU C 3 35 ? 6.511 42.370 -12.172 1.00 38.84 212 LEU C C 1
ATOM 1655 O O . LEU C 3 35 ? 6.715 43.313 -11.415 1.00 35.02 212 LEU C O 1
ATOM 1660 N N . LEU C 3 36 ? 6.567 41.088 -11.783 1.00 36.55 213 LEU C N 1
ATOM 1661 C CA . LEU C 3 36 ? 6.918 40.647 -10.444 1.00 35.27 213 LEU C CA 1
ATOM 1662 C C . LEU C 3 36 ? 8.054 39.603 -10.509 1.00 35.23 213 LEU C C 1
ATOM 1663 O O . LEU C 3 36 ? 7.820 38.496 -10.935 1.00 35.14 213 LEU C O 1
ATOM 1668 N N . PRO C 3 37 ? 9.273 39.952 -10.098 1.00 34.19 214 PRO C N 1
ATOM 1669 C CA . PRO C 3 37 ? 10.291 38.973 -9.962 1.00 34.14 214 PRO C CA 1
ATOM 1670 C C . PRO C 3 37 ? 10.007 38.013 -8.802 1.00 33.78 214 PRO C C 1
ATOM 1671 O O . PRO C 3 37 ? 9.804 38.473 -7.684 1.00 38.25 214 PRO C O 1
ATOM 1675 N N . ILE C 3 38 ? 10.099 36.705 -9.032 1.00 32.25 215 ILE C N 1
ATOM 1676 C CA . ILE C 3 38 ? 9.782 35.720 -8.001 1.00 31.65 215 ILE C CA 1
ATOM 1677 C C . ILE C 3 38 ? 10.918 35.475 -7.009 1.00 33.23 215 ILE C C 1
ATOM 1678 O O . ILE C 3 38 ? 12.018 35.150 -7.398 1.00 36.78 215 ILE C O 1
ATOM 1683 N N . GLU C 3 39 ? 10.643 35.705 -5.728 1.00 35.35 216 GLU C N 1
ATOM 1684 C CA . GLU C 3 39 ? 11.553 35.446 -4.629 1.00 38.67 216 GLU C CA 1
ATOM 1685 C C . GLU C 3 39 ? 11.324 34.100 -3.984 1.00 40.07 216 GLU C C 1
ATOM 1686 O O . GLU C 3 39 ? 12.257 33.309 -3.847 1.00 43.76 216 GLU C O 1
ATOM 1692 N N . ASP C 3 40 ? 10.089 33.823 -3.609 1.00 39.75 217 ASP C N 1
ATOM 1693 C CA . ASP C 3 40 ? 9.809 32.647 -2.828 1.00 43.51 217 ASP C CA 1
ATOM 1694 C C . ASP C 3 40 ? 8.567 32.008 -3.397 1.00 40.31 217 ASP C C 1
ATOM 1695 O O . ASP C 3 40 ? 7.754 32.664 -4.008 1.00 36.07 217 ASP C O 1
ATOM 1700 N N . VAL C 3 41 ? 8.407 30.726 -3.089 1.00 37.97 218 VAL C N 1
ATOM 1701 C CA . VAL C 3 41 ? 7.294 29.941 -3.533 1.00 39.37 218 VAL C CA 1
ATOM 1702 C C . VAL C 3 41 ? 6.800 29.079 -2.379 1.00 41.72 218 VAL C C 1
ATOM 1703 O O . VAL C 3 41 ? 7.583 28.458 -1.670 1.00 40.47 218 VAL C O 1
ATOM 1707 N N . PHE C 3 42 ? 5.483 28.987 -2.260 1.00 44.91 219 PHE C N 1
ATOM 1708 C CA . PHE C 3 42 ? 4.821 28.283 -1.168 1.00 47.98 219 PHE C CA 1
ATOM 1709 C C . PHE C 3 42 ? 3.741 27.477 -1.844 1.00 51.58 219 PHE C C 1
ATOM 1710 O O . PHE C 3 42 ? 2.860 28.042 -2.497 1.00 49.06 219 PHE C O 1
ATOM 1718 N N . SER C 3 43 ? 3.767 26.170 -1.706 1.00 59.24 220 SER C N 1
ATOM 1719 C CA . SER C 3 43 ? 2.744 25.369 -2.376 1.00 67.72 220 SER C CA 1
ATOM 1720 C C . SER C 3 43 ? 1.620 24.983 -1.424 1.00 71.63 220 SER C C 1
ATOM 1721 O O . SER C 3 43 ? 1.877 24.612 -0.289 1.00 66.96 220 SER C O 1
ATOM 1724 N N . ILE C 3 44 ? 0.381 25.105 -1.896 1.00 79.88 221 ILE C N 1
ATOM 1725 C CA . ILE C 3 44 ? -0.796 24.617 -1.154 1.00 95.65 221 ILE C CA 1
ATOM 1726 C C . ILE C 3 44 ? -1.582 23.567 -1.969 1.00 101.07 221 ILE C C 1
ATOM 1727 O O . ILE C 3 44 ? -2.050 23.813 -3.105 1.00 87.18 221 ILE C O 1
ATOM 1732 N N . SER C 3 45 ? -1.739 22.401 -1.353 1.00 95.97 222 SER C N 1
ATOM 1733 C CA . SER C 3 45 ? -2.363 21.264 -1.994 1.00 98.04 222 SER C CA 1
ATOM 1734 C C . SER C 3 45 ? -3.727 21.519 -2.654 1.00 98.10 222 SER C C 1
ATOM 1735 O O . SER C 3 45 ? -4.666 22.030 -2.038 1.00 89.48 222 SER C O 1
ATOM 1738 N N . GLY C 3 46 ? -3.801 21.140 -3.929 1.00 99.01 223 GLY C N 1
ATOM 1739 C CA . GLY C 3 46 ? -5.035 21.145 -4.702 1.00 102.56 223 GLY C CA 1
ATOM 1740 C C . GLY C 3 46 ? -5.554 22.480 -5.201 1.00 109.86 223 GLY C C 1
ATOM 1741 O O . GLY C 3 46 ? -6.607 22.530 -5.832 1.00 108.64 223 GLY C O 1
ATOM 1742 N N . ARG C 3 47 ? -4.834 23.565 -4.933 1.00 119.40 224 ARG C N 1
ATOM 1743 C CA . ARG C 3 47 ? -5.306 24.917 -5.338 1.00 116.40 224 ARG C CA 1
ATOM 1744 C C . ARG C 3 47 ? -4.276 25.701 -6.151 1.00 108.57 224 ARG C C 1
ATOM 1745 O O . ARG C 3 47 ? -4.626 26.681 -6.861 1.00 100.12 224 ARG C O 1
ATOM 1753 N N . GLY C 3 48 ? -3.016 25.265 -6.018 1.00 99.46 225 GLY C N 1
ATOM 1754 C CA . GLY C 3 48 ? -1.887 25.840 -6.723 1.00 84.00 225 GLY C CA 1
ATOM 1755 C C . GLY C 3 48 ? -0.778 26.258 -5.766 1.00 69.48 225 GLY C C 1
ATOM 1756 O O . GLY C 3 48 ? -0.597 25.715 -4.660 1.00 71.21 225 GLY C O 1
ATOM 1757 N N . THR C 3 49 ? -0.054 27.270 -6.206 1.00 56.15 226 THR C N 1
ATOM 1758 C CA . THR C 3 49 ? 1.180 27.693 -5.592 1.00 47.20 226 THR C CA 1
ATOM 1759 C C . THR C 3 49 ? 1.086 29.202 -5.392 1.00 41.26 226 THR C C 1
ATOM 1760 O O . THR C 3 49 ? 0.549 29.894 -6.224 1.00 42.38 226 THR C O 1
ATOM 1764 N N . VAL C 3 50 ? 1.589 29.701 -4.283 1.00 38.28 227 VAL C N 1
ATOM 1765 C CA . VAL C 3 50 ? 1.676 31.121 -4.027 1.00 36.55 227 VAL C CA 1
ATOM 1766 C C . VAL C 3 50 ? 3.099 31.592 -4.268 1.00 35.46 227 VAL C C 1
ATOM 1767 O O . VAL C 3 50 ? 4.021 31.080 -3.643 1.00 36.63 227 VAL C O 1
ATOM 1771 N N . VAL C 3 51 ? 3.284 32.571 -5.150 1.00 34.58 228 VAL C N 1
ATOM 1772 C CA . VAL C 3 51 ? 4.625 33.130 -5.353 1.00 36.03 228 VAL C CA 1
ATOM 1773 C C . VAL C 3 51 ? 4.686 34.522 -4.834 1.00 34.03 228 VAL C C 1
ATOM 1774 O O . VAL C 3 51 ? 3.725 35.235 -4.952 1.00 35.53 228 VAL C O 1
ATOM 1778 N N . THR C 3 52 ? 5.788 34.881 -4.189 1.00 35.89 229 THR C N 1
ATOM 1779 C CA . THR C 3 52 ? 5.986 36.198 -3.636 1.00 36.20 229 THR C CA 1
ATOM 1780 C C . THR C 3 52 ? 7.132 36.910 -4.247 1.00 37.57 229 THR C C 1
ATOM 1781 O O . THR C 3 52 ? 8.109 36.304 -4.711 1.00 39.82 229 THR C O 1
ATOM 1785 N N . GLY C 3 53 ? 7.015 38.225 -4.182 1.00 36.94 230 GLY C N 1
ATOM 1786 C CA . GLY C 3 53 ? 8.065 39.135 -4.515 1.00 39.15 230 GLY C CA 1
ATOM 1787 C C . GLY C 3 53 ? 7.575 40.568 -4.385 1.00 39.97 230 GLY C C 1
ATOM 1788 O O . GLY C 3 53 ? 6.437 40.823 -4.021 1.00 40.72 230 GLY C O 1
ATOM 1789 N N . ARG C 3 54 ? 8.427 41.489 -4.773 1.00 41.54 231 ARG C N 1
ATOM 1790 C CA . ARG C 3 54 ? 8.110 42.886 -4.785 1.00 48.75 231 ARG C CA 1
ATOM 1791 C C . ARG C 3 54 ? 7.741 43.243 -6.211 1.00 45.80 231 ARG C C 1
ATOM 1792 O O . ARG C 3 54 ? 8.541 43.067 -7.096 1.00 49.22 231 ARG C O 1
ATOM 1800 N N . VAL C 3 55 ? 6.530 43.748 -6.439 1.00 44.50 232 VAL C N 1
ATOM 1801 C CA . VAL C 3 55 ? 6.147 44.245 -7.767 1.00 44.86 232 VAL C CA 1
ATOM 1802 C C . VAL C 3 55 ? 7.069 45.360 -8.252 1.00 45.34 232 VAL C C 1
ATOM 1803 O O . VAL C 3 55 ? 7.292 46.352 -7.534 1.00 47.65 232 VAL C O 1
ATOM 1807 N N . GLU C 3 56 ? 7.553 45.202 -9.483 1.00 46.11 233 GLU C N 1
ATOM 1808 C CA . GLU C 3 56 ? 8.534 46.117 -10.101 1.00 49.37 233 GLU C CA 1
ATOM 1809 C C . GLU C 3 56 ? 7.809 47.254 -10.824 1.00 50.17 233 GLU C C 1
ATOM 1810 O O . GLU C 3 56 ? 8.193 48.392 -10.736 1.00 53.56 233 GLU C O 1
ATOM 1816 N N . ARG C 3 57 ? 6.732 46.933 -11.523 1.00 49.89 234 ARG C N 1
ATOM 1817 C CA . ARG C 3 57 ? 5.915 47.935 -12.189 1.00 51.96 234 ARG C CA 1
ATOM 1818 C C . ARG C 3 57 ? 4.554 47.357 -12.453 1.00 49.84 234 ARG C C 1
ATOM 1819 O O . ARG C 3 57 ? 4.380 46.137 -12.449 1.00 45.73 234 ARG C O 1
ATOM 1827 N N . GLY C 3 58 ? 3.600 48.234 -12.752 1.00 52.36 235 GLY C N 1
ATOM 1828 C CA . GLY C 3 58 ? 2.247 47.813 -13.104 1.00 52.46 235 GLY C CA 1
ATOM 1829 C C . GLY C 3 58 ? 1.410 47.335 -11.927 1.00 49.25 235 GLY C C 1
ATOM 1830 O O . GLY C 3 58 ? 1.762 47.540 -10.764 1.00 46.85 235 GLY C O 1
ATOM 1831 N N . ILE C 3 59 ? 0.291 46.714 -12.276 1.00 50.90 236 ILE C N 1
ATOM 1832 C CA . ILE C 3 59 ? -0.710 46.228 -11.322 1.00 52.96 236 ILE C CA 1
ATOM 1833 C C . ILE C 3 59 ? -1.143 44.822 -11.715 1.00 49.91 236 ILE C C 1
ATOM 1834 O O . ILE C 3 59 ? -1.264 44.501 -12.898 1.00 48.05 236 ILE C O 1
ATOM 1839 N N . ILE C 3 60 ? -1.414 44.011 -10.715 1.00 48.71 237 ILE C N 1
ATOM 1840 C CA . ILE C 3 60 ? -1.846 42.653 -10.935 1.00 50.94 237 ILE C CA 1
ATOM 1841 C C . ILE C 3 60 ? -3.139 42.526 -10.206 1.00 49.24 237 ILE C C 1
ATOM 1842 O O . ILE C 3 60 ? -3.246 42.945 -9.058 1.00 48.09 237 ILE C O 1
ATOM 1847 N N . LYS C 3 61 ? -4.137 42.000 -10.889 1.00 50.13 238 LYS C N 1
ATOM 1848 C CA . LYS C 3 61 ? -5.441 41.834 -10.281 1.00 53.86 238 LYS C CA 1
ATOM 1849 C C . LYS C 3 61 ? -5.861 40.404 -10.416 1.00 50.32 238 LYS C C 1
ATOM 1850 O O . LYS C 3 61 ? -5.458 39.687 -11.333 1.00 48.25 238 LYS C O 1
ATOM 1856 N N . VAL C 3 62 ? -6.718 40.004 -9.501 1.00 49.54 239 VAL C N 1
ATOM 1857 C CA . VAL C 3 62 ? -7.192 38.674 -9.487 1.00 50.54 239 VAL C CA 1
ATOM 1858 C C . VAL C 3 62 ? -7.897 38.429 -10.809 1.00 50.39 239 VAL C C 1
ATOM 1859 O O . VAL C 3 62 ? -8.589 39.284 -11.316 1.00 51.93 239 VAL C O 1
ATOM 1863 N N . GLY C 3 63 ? -7.652 37.276 -11.397 1.00 51.19 240 GLY C N 1
ATOM 1864 C CA . GLY C 3 63 ? -8.361 36.835 -12.589 1.00 50.39 240 GLY C CA 1
ATOM 1865 C C . GLY C 3 63 ? -7.571 37.100 -13.848 1.00 54.77 240 GLY C C 1
ATOM 1866 O O . GLY C 3 63 ? -7.873 36.521 -14.874 1.00 61.50 240 GLY C O 1
ATOM 1867 N N . GLU C 3 64 ? -6.575 37.980 -13.796 1.00 52.23 241 GLU C N 1
ATOM 1868 C CA . GLU C 3 64 ? -5.795 38.271 -14.980 1.00 54.15 241 GLU C CA 1
ATOM 1869 C C . GLU C 3 64 ? -4.870 37.115 -15.302 1.00 50.07 241 GLU C C 1
ATOM 1870 O O . GLU C 3 64 ? -4.396 36.399 -14.425 1.00 49.24 241 GLU C O 1
ATOM 1876 N N . GLU C 3 65 ? -4.617 36.955 -16.585 1.00 51.30 242 GLU C N 1
ATOM 1877 C CA . GLU C 3 65 ? -3.687 35.964 -17.051 1.00 53.92 242 GLU C CA 1
ATOM 1878 C C . GLU C 3 65 ? -2.257 36.529 -16.900 1.00 49.86 242 GLU C C 1
ATOM 1879 O O . GLU C 3 65 ? -2.035 37.727 -17.024 1.00 50.13 242 GLU C O 1
ATOM 1885 N N . VAL C 3 66 ? -1.306 35.660 -16.616 1.00 45.30 243 VAL C N 1
ATOM 1886 C CA . VAL C 3 66 ? 0.090 36.037 -16.554 1.00 44.18 243 VAL C CA 1
ATOM 1887 C C . VAL C 3 66 ? 0.987 34.988 -17.174 1.00 40.09 243 VAL C C 1
ATOM 1888 O O . VAL C 3 66 ? 0.646 33.811 -17.235 1.00 40.54 243 VAL C O 1
ATOM 1892 N N . GLU C 3 67 ? 2.160 35.425 -17.578 1.00 38.37 244 GLU C N 1
ATOM 1893 C CA . GLU C 3 67 ? 3.199 34.524 -18.024 1.00 39.56 244 GLU C CA 1
ATOM 1894 C C . GLU C 3 67 ? 4.263 34.431 -16.967 1.00 37.70 244 GLU C C 1
ATOM 1895 O O . GLU C 3 67 ? 4.523 35.390 -16.210 1.00 35.68 244 GLU C O 1
ATOM 1901 N N . ILE C 3 68 ? 4.928 33.278 -16.970 1.00 38.79 245 ILE C N 1
ATOM 1902 C CA . ILE C 3 68 ? 6.027 32.962 -16.064 1.00 35.53 245 ILE C CA 1
ATOM 1903 C C . ILE C 3 68 ? 7.202 32.819 -16.985 1.00 34.85 245 ILE C C 1
ATOM 1904 O O . ILE C 3 68 ? 7.273 31.856 -17.738 1.00 36.49 245 ILE C O 1
ATOM 1909 N N . VAL C 3 69 ? 8.165 33.748 -16.894 1.00 33.29 246 VAL C N 1
ATOM 1910 C CA . VAL C 3 69 ? 9.171 33.905 -17.895 1.00 33.04 246 VAL C CA 1
ATOM 1911 C C . VAL C 3 69 ? 10.560 33.816 -17.319 1.00 33.05 246 VAL C C 1
ATOM 1912 O O . VAL C 3 69 ? 10.895 34.439 -16.299 1.00 32.32 246 VAL C O 1
ATOM 1916 N N . GLY C 3 70 ? 11.385 33.032 -17.996 1.00 33.21 247 GLY C N 1
ATOM 1917 C CA . GLY C 3 70 ? 12.753 32.848 -17.637 1.00 34.11 247 GLY C CA 1
ATOM 1918 C C . GLY C 3 70 ? 13.055 31.505 -17.134 1.00 33.41 247 GLY C C 1
ATOM 1919 O O . GLY C 3 70 ? 12.187 30.865 -16.571 1.00 33.17 247 GLY C O 1
ATOM 1920 N N . ILE C 3 71 ? 14.330 31.147 -17.269 1.00 35.74 248 ILE C N 1
ATOM 1921 C CA . ILE C 3 71 ? 14.884 29.830 -16.895 1.00 38.46 248 ILE C CA 1
ATOM 1922 C C . ILE C 3 71 ? 14.235 28.657 -17.629 1.00 39.82 248 ILE C C 1
ATOM 1923 O O . ILE C 3 71 ? 14.922 27.871 -18.302 1.00 41.64 248 ILE C O 1
ATOM 1928 N N . LYS C 3 72 ? 12.921 28.501 -17.466 1.00 40.38 249 LYS C N 1
ATOM 1929 C CA . LYS C 3 72 ? 12.193 27.409 -18.138 1.00 41.51 249 LYS C CA 1
ATOM 1930 C C . LYS C 3 72 ? 11.481 27.979 -19.351 1.00 41.26 249 LYS C C 1
ATOM 1931 O O . LYS C 3 72 ? 11.418 29.217 -19.571 1.00 37.92 249 LYS C O 1
ATOM 1937 N N . GLU C 3 73 ? 10.873 27.081 -20.106 1.00 42.44 250 GLU C N 1
ATOM 1938 C CA . GLU C 3 73 ? 10.010 27.518 -21.170 1.00 46.90 250 GLU C CA 1
ATOM 1939 C C . GLU C 3 73 ? 8.863 28.322 -20.552 1.00 40.53 250 GLU C C 1
ATOM 1940 O O . GLU C 3 73 ? 8.355 28.008 -19.496 1.00 38.29 250 GLU C O 1
ATOM 1946 N N . THR C 3 74 ? 8.474 29.371 -21.229 1.00 38.18 251 THR C N 1
ATOM 1947 C CA . THR C 3 74 ? 7.420 30.214 -20.776 1.00 39.46 251 THR C CA 1
ATOM 1948 C C . THR C 3 74 ? 6.156 29.395 -20.545 1.00 41.25 251 THR C C 1
ATOM 1949 O O . THR C 3 74 ? 5.926 28.415 -21.225 1.00 40.41 251 THR C O 1
ATOM 1953 N N . GLN C 3 75 ? 5.364 29.806 -19.561 1.00 41.55 252 GLN C N 1
ATOM 1954 C CA . GLN C 3 75 ? 4.061 29.219 -19.269 1.00 42.34 252 GLN C CA 1
ATOM 1955 C C . GLN C 3 75 ? 3.117 30.356 -18.968 1.00 41.89 252 GLN C C 1
ATOM 1956 O O . GLN C 3 75 ? 3.543 31.432 -18.562 1.00 40.83 252 GLN C O 1
ATOM 1962 N N . LYS C 3 76 ? 1.836 30.088 -19.145 1.00 45.49 253 LYS C N 1
ATOM 1963 C CA . LYS C 3 76 ? 0.760 30.987 -18.824 1.00 50.10 253 LYS C CA 1
ATOM 1964 C C . LYS C 3 76 ? -0.065 30.403 -17.671 1.00 47.66 253 LYS C C 1
ATOM 1965 O O . LYS C 3 76 ? -0.143 29.201 -17.497 1.00 47.69 253 LYS C O 1
ATOM 1971 N N . SER C 3 77 ? -0.720 31.267 -16.931 1.00 44.89 254 SER C N 1
ATOM 1972 C CA . SER C 3 77 ? -1.555 30.867 -15.822 1.00 47.48 254 SER C CA 1
ATOM 1973 C C . SER C 3 77 ? -2.444 32.048 -15.423 1.00 45.74 254 SER C C 1
ATOM 1974 O O . SER C 3 77 ? -2.254 33.160 -15.867 1.00 47.51 254 SER C O 1
ATOM 1977 N N . THR C 3 78 ? -3.402 31.802 -14.557 1.00 49.60 255 THR C N 1
ATOM 1978 C CA . THR C 3 78 ? -4.288 32.847 -14.039 1.00 49.50 255 THR C CA 1
ATOM 1979 C C . THR C 3 78 ? -4.039 33.028 -12.520 1.00 48.43 255 THR C C 1
ATOM 1980 O O . THR C 3 78 ? -3.885 32.033 -11.801 1.00 52.94 255 THR C O 1
ATOM 1984 N N . CYS C 3 79 ? -3.927 34.275 -12.044 1.00 47.32 256 CYS C N 1
ATOM 1985 C CA . CYS C 3 79 ? -4.053 34.601 -10.619 1.00 47.91 256 CYS C CA 1
ATOM 1986 C C . CYS C 3 79 ? -5.414 34.185 -10.142 1.00 48.71 256 CYS C C 1
ATOM 1987 O O . CYS C 3 79 ? -6.418 34.635 -10.687 1.00 50.87 256 CYS C O 1
ATOM 1990 N N . THR C 3 80 ? -5.498 33.330 -9.156 1.00 49.13 257 THR C N 1
ATOM 1991 C CA . THR C 3 80 ? -6.796 33.141 -8.477 1.00 52.78 257 THR C CA 1
ATOM 1992 C C . THR C 3 80 ? -6.836 33.805 -7.096 1.00 48.68 257 THR C C 1
ATOM 1993 O O . THR C 3 80 ? -7.781 33.659 -6.372 1.00 50.52 257 THR C O 1
ATOM 1997 N N . GLY C 3 81 ? -5.773 34.517 -6.734 1.00 46.64 258 GLY C N 1
ATOM 1998 C CA . GLY C 3 81 ? -5.717 35.285 -5.489 1.00 42.91 258 GLY C CA 1
ATOM 1999 C C . GLY C 3 81 ? -4.463 36.130 -5.490 1.00 43.06 258 GLY C C 1
ATOM 2000 O O . GLY C 3 81 ? -3.429 35.725 -6.016 1.00 40.32 258 GLY C O 1
ATOM 2001 N N . VAL C 3 82 ? -4.574 37.313 -4.899 1.00 44.39 259 VAL C N 1
ATOM 2002 C CA . VAL C 3 82 ? -3.498 38.240 -4.753 1.00 41.46 259 VAL C CA 1
ATOM 2003 C C . VAL C 3 82 ? -3.615 38.863 -3.391 1.00 40.96 259 VAL C C 1
ATOM 2004 O O . VAL C 3 82 ? -4.696 39.102 -2.913 1.00 40.81 259 VAL C O 1
ATOM 2008 N N . GLU C 3 83 ? -2.484 39.088 -2.729 1.00 40.64 260 GLU C N 1
ATOM 2009 C CA . GLU C 3 83 ? -2.486 39.853 -1.484 1.00 38.33 260 GLU C CA 1
ATOM 2010 C C . GLU C 3 83 ? -1.240 40.727 -1.416 1.00 38.88 260 GLU C C 1
ATOM 2011 O O . GLU C 3 83 ? -0.110 40.229 -1.600 1.00 40.66 260 GLU C O 1
ATOM 2017 N N . MET C 3 84 ? -1.422 42.018 -1.175 1.00 39.67 261 MET C N 1
ATOM 2018 C CA . MET C 3 84 ? -0.314 42.923 -0.925 1.00 39.83 261 MET C CA 1
ATOM 2019 C C . MET C 3 84 ? -0.243 43.117 0.559 1.00 41.42 261 MET C C 1
ATOM 2020 O O . MET C 3 84 ? -1.175 43.624 1.142 1.00 45.48 261 MET C O 1
ATOM 2025 N N . PHE C 3 85 ? 0.878 42.708 1.147 1.00 41.35 262 PHE C N 1
ATOM 2026 C CA . PHE C 3 85 ? 1.178 42.736 2.574 1.00 41.67 262 PHE C CA 1
ATOM 2027 C C . PHE C 3 85 ? 0.717 44.022 3.241 1.00 45.75 262 PHE C C 1
ATOM 2028 O O . PHE C 3 85 ? 1.209 45.105 2.892 1.00 49.69 262 PHE C O 1
ATOM 2036 N N . ARG C 3 86 ? -0.239 43.886 4.177 1.00 49.21 263 ARG C N 1
ATOM 2037 C CA . ARG C 3 86 ? -0.810 44.996 4.998 1.00 51.79 263 ARG C CA 1
ATOM 2038 C C . ARG C 3 86 ? -1.674 45.988 4.215 1.00 53.49 263 ARG C C 1
ATOM 2039 O O . ARG C 3 86 ? -2.195 46.900 4.812 1.00 56.03 263 ARG C O 1
ATOM 2047 N N . LYS C 3 87 ? -1.850 45.831 2.905 1.00 53.87 264 LYS C N 1
ATOM 2048 C CA . LYS C 3 87 ? -2.501 46.900 2.108 1.00 54.72 264 LYS C CA 1
ATOM 2049 C C . LYS C 3 87 ? -3.710 46.478 1.298 1.00 52.09 264 LYS C C 1
ATOM 2050 O O . LYS C 3 87 ? -4.730 47.140 1.382 1.00 56.48 264 LYS C O 1
ATOM 2056 N N . LEU C 3 88 ? -3.609 45.391 0.520 1.00 50.14 265 LEU C N 1
ATOM 2057 C CA . LEU C 3 88 ? -4.664 45.019 -0.467 1.00 49.02 265 LEU C CA 1
ATOM 2058 C C . LEU C 3 88 ? -4.923 43.534 -0.643 1.00 47.32 265 LEU C C 1
ATOM 2059 O O . LEU C 3 88 ? -4.010 42.711 -0.639 1.00 43.96 265 LEU C O 1
ATOM 2064 N N . LEU C 3 89 ? -6.197 43.212 -0.808 1.00 48.00 266 LEU C N 1
ATOM 2065 C CA . LEU C 3 89 ? -6.643 41.895 -1.216 1.00 47.88 266 LEU C CA 1
ATOM 2066 C C . LEU C 3 89 ? -7.178 41.938 -2.659 1.00 47.81 266 LEU C C 1
ATOM 2067 O O . LEU C 3 89 ? -8.066 42.719 -2.990 1.00 49.25 266 LEU C O 1
ATOM 2072 N N . ASP C 3 90 ? -6.618 41.059 -3.482 1.00 46.24 267 ASP C N 1
ATOM 2073 C CA . ASP C 3 90 ? -6.984 40.825 -4.872 1.00 46.09 267 ASP C CA 1
ATOM 2074 C C . ASP C 3 90 ? -6.451 41.813 -5.840 1.00 45.02 267 ASP C C 1
ATOM 2075 O O . ASP C 3 90 ? -6.844 41.818 -6.998 1.00 42.56 267 ASP C O 1
ATOM 2080 N N . GLU C 3 91 ? -5.475 42.582 -5.367 1.00 44.32 268 GLU C N 1
ATOM 2081 C CA . GLU C 3 91 ? -4.744 43.448 -6.192 1.00 46.69 268 GLU C CA 1
ATOM 2082 C C . GLU C 3 91 ? -3.375 43.651 -5.585 1.00 45.79 268 GLU C C 1
ATOM 2083 O O . GLU C 3 91 ? -3.239 43.605 -4.375 1.00 50.48 268 GLU C O 1
ATOM 2089 N N . GLY C 3 92 ? -2.379 43.875 -6.433 1.00 41.38 269 GLY C N 1
ATOM 2090 C CA . GLY C 3 92 ? -1.059 44.198 -6.001 1.00 43.63 269 GLY C CA 1
ATOM 2091 C C . GLY C 3 92 ? -0.360 45.246 -6.842 1.00 44.93 269 GLY C C 1
ATOM 2092 O O . GLY C 3 92 ? -0.562 45.289 -8.033 1.00 48.66 269 GLY C O 1
ATOM 2093 N N . ARG C 3 93 ? 0.457 46.081 -6.204 1.00 47.21 270 ARG C N 1
ATOM 2094 C CA . ARG C 3 93 ? 1.092 47.229 -6.831 1.00 52.52 270 ARG C CA 1
ATOM 2095 C C . ARG C 3 93 ? 2.497 47.285 -6.310 1.00 52.05 270 ARG C C 1
ATOM 2096 O O . ARG C 3 93 ? 2.791 46.626 -5.301 1.00 49.68 270 ARG C O 1
ATOM 2104 N N . ALA C 3 94 ? 3.334 48.122 -6.942 1.00 57.19 271 ALA C N 1
ATOM 2105 C CA . ALA C 3 94 ? 4.725 48.385 -6.507 1.00 58.89 271 ALA C CA 1
ATOM 2106 C C . ALA C 3 94 ? 4.769 48.795 -5.056 1.00 60.67 271 ALA C C 1
ATOM 2107 O O . ALA C 3 94 ? 3.884 49.481 -4.590 1.00 62.36 271 ALA C O 1
ATOM 2109 N N . GLY C 3 95 ? 5.773 48.363 -4.309 1.00 67.01 272 GLY C N 1
ATOM 2110 C CA . GLY C 3 95 ? 5.816 48.745 -2.892 1.00 71.67 272 GLY C CA 1
ATOM 2111 C C . GLY C 3 95 ? 6.100 47.583 -1.977 1.00 69.07 272 GLY C C 1
ATOM 2112 O O . GLY C 3 95 ? 7.206 47.061 -2.029 1.00 75.01 272 GLY C O 1
ATOM 2113 N N . GLU C 3 96 ? 5.137 47.182 -1.139 1.00 62.55 273 GLU C N 1
ATOM 2114 C CA . GLU C 3 96 ? 5.343 46.024 -0.235 1.00 60.26 273 GLU C CA 1
ATOM 2115 C C . GLU C 3 96 ? 5.270 44.700 -1.045 1.00 53.12 273 GLU C C 1
ATOM 2116 O O . GLU C 3 96 ? 4.999 44.691 -2.238 1.00 48.92 273 GLU C O 1
ATOM 2122 N N . ASN C 3 97 ? 5.576 43.598 -0.377 1.00 48.48 274 ASN C N 1
ATOM 2123 C CA . ASN C 3 97 ? 5.521 42.327 -0.978 1.00 48.99 274 ASN C CA 1
ATOM 2124 C C . ASN C 3 97 ? 4.094 41.953 -1.392 1.00 44.97 274 ASN C C 1
ATOM 2125 O O . ASN C 3 97 ? 3.093 42.339 -0.789 1.00 39.08 274 ASN C O 1
ATOM 2130 N N . VAL C 3 98 ? 4.056 41.168 -2.445 1.00 40.78 275 VAL C N 1
ATOM 2131 C CA . VAL C 3 98 ? 2.828 40.702 -2.998 1.00 40.64 275 VAL C CA 1
ATOM 2132 C C . VAL C 3 98 ? 2.949 39.190 -3.058 1.00 38.91 275 VAL C C 1
ATOM 2133 O O . VAL C 3 98 ? 4.004 38.686 -3.452 1.00 41.78 275 VAL C O 1
ATOM 2137 N N . GLY C 3 99 ? 1.893 38.486 -2.665 1.00 35.59 276 GLY C N 1
ATOM 2138 C CA . GLY C 3 99 ? 1.750 37.045 -2.903 1.00 33.89 276 GLY C CA 1
ATOM 2139 C C . GLY C 3 99 ? 0.688 36.813 -3.964 1.00 34.67 276 GLY C C 1
ATOM 2140 O O . GLY C 3 99 ? -0.407 37.440 -3.958 1.00 36.66 276 GLY C O 1
ATOM 2141 N N . VAL C 3 100 ? 0.992 35.934 -4.904 1.00 34.71 277 VAL C N 1
ATOM 2142 C CA . VAL C 3 100 ? 0.101 35.651 -6.019 1.00 33.63 277 VAL C CA 1
ATOM 2143 C C . VAL C 3 100 ? -0.148 34.145 -6.068 1.00 36.63 277 VAL C C 1
ATOM 2144 O O . VAL C 3 100 ? 0.791 33.323 -6.106 1.00 38.24 277 VAL C O 1
ATOM 2148 N N . LEU C 3 101 ? -1.419 33.770 -6.023 1.00 37.18 278 LEU C N 1
ATOM 2149 C CA . LEU C 3 101 ? -1.808 32.374 -6.049 1.00 38.61 278 LEU C CA 1
ATOM 2150 C C . LEU C 3 101 ? -2.059 32.024 -7.490 1.00 40.20 278 LEU C C 1
ATOM 2151 O O . LEU C 3 101 ? -2.904 32.613 -8.101 1.00 42.94 278 LEU C O 1
ATOM 2156 N N . LEU C 3 102 ? -1.315 31.064 -8.033 1.00 43.42 279 LEU C N 1
ATOM 2157 C CA . LEU C 3 102 ? -1.497 30.632 -9.434 1.00 46.06 279 LEU C CA 1
ATOM 2158 C C . LEU C 3 102 ? -2.143 29.274 -9.481 1.00 50.71 279 LEU C C 1
ATOM 2159 O O . LEU C 3 102 ? -1.599 28.275 -8.975 1.00 52.68 279 LEU C O 1
ATOM 2164 N N . ARG C 3 103 ? -3.303 29.220 -10.096 1.00 60.40 280 ARG C N 1
ATOM 2165 C CA . ARG C 3 103 ? -4.024 27.961 -10.136 1.00 70.24 280 ARG C CA 1
ATOM 2166 C C . ARG C 3 103 ? -3.343 26.996 -11.095 1.00 62.01 280 ARG C C 1
ATOM 2167 O O . ARG C 3 103 ? -2.917 27.380 -12.182 1.00 58.96 280 ARG C O 1
ATOM 2175 N N . GLY C 3 104 ? -3.201 25.759 -10.648 1.00 61.23 281 GLY C N 1
ATOM 2176 C CA . GLY C 3 104 ? -2.710 24.692 -11.498 1.00 64.09 281 GLY C CA 1
ATOM 2177 C C . GLY C 3 104 ? -1.196 24.642 -11.636 1.00 62.92 281 GLY C C 1
ATOM 2178 O O . GLY C 3 104 ? -0.672 23.786 -12.364 1.00 67.99 281 GLY C O 1
ATOM 2179 N N . ILE C 3 105 ? -0.484 25.543 -10.960 1.00 53.90 282 ILE C N 1
ATOM 2180 C CA . ILE C 3 105 ? 0.974 25.561 -11.060 1.00 50.56 282 ILE C CA 1
ATOM 2181 C C . ILE C 3 105 ? 1.441 24.816 -9.837 1.00 50.75 282 ILE C C 1
ATOM 2182 O O . ILE C 3 105 ? 1.041 25.135 -8.706 1.00 49.84 282 ILE C O 1
ATOM 2187 N N . LYS C 3 106 ? 2.211 23.769 -10.081 1.00 49.21 283 LYS C N 1
ATOM 2188 C CA . LYS C 3 106 ? 2.758 22.946 -9.038 1.00 50.73 283 LYS C CA 1
ATOM 2189 C C . LYS C 3 106 ? 4.175 23.450 -8.752 1.00 47.97 283 LYS C C 1
ATOM 2190 O O . LYS C 3 106 ? 4.800 24.080 -9.613 1.00 45.94 283 LYS C O 1
ATOM 2196 N N . ARG C 3 107 ? 4.700 23.074 -7.592 1.00 44.98 284 ARG C N 1
ATOM 2197 C CA . ARG C 3 107 ? 5.960 23.595 -7.062 1.00 47.20 284 ARG C CA 1
ATOM 2198 C C . ARG C 3 107 ? 7.161 23.462 -8.005 1.00 45.32 284 ARG C C 1
ATOM 2199 O O . ARG C 3 107 ? 7.940 24.373 -8.158 1.00 42.61 284 ARG C O 1
ATOM 2207 N N . GLU C 3 108 ? 7.306 22.312 -8.596 1.00 46.70 285 GLU C N 1
ATOM 2208 C CA . GLU C 3 108 ? 8.413 22.078 -9.476 1.00 52.44 285 GLU C CA 1
ATOM 2209 C C . GLU C 3 108 ? 8.312 22.809 -10.844 1.00 47.63 285 GLU C C 1
ATOM 2210 O O . GLU C 3 108 ? 9.202 22.667 -11.657 1.00 46.57 285 GLU C O 1
ATOM 2216 N N . GLU C 3 109 ? 7.222 23.511 -11.120 1.00 43.78 286 GLU C N 1
ATOM 2217 C CA . GLU C 3 109 ? 7.037 24.143 -12.421 1.00 43.16 286 GLU C CA 1
ATOM 2218 C C . GLU C 3 109 ? 7.395 25.608 -12.349 1.00 39.41 286 GLU C C 1
ATOM 2219 O O . GLU C 3 109 ? 7.338 26.300 -13.323 1.00 36.43 286 GLU C O 1
ATOM 2225 N N . ILE C 3 110 ? 7.738 26.094 -11.167 1.00 38.25 287 ILE C N 1
ATOM 2226 C CA . ILE C 3 110 ? 8.050 27.494 -10.994 1.00 38.05 287 ILE C CA 1
ATOM 2227 C C . ILE C 3 110 ? 9.283 27.623 -10.083 1.00 38.16 287 ILE C C 1
ATOM 2228 O O . ILE C 3 110 ? 9.548 26.751 -9.256 1.00 37.65 287 ILE C O 1
ATOM 2233 N N . GLU C 3 111 ? 10.068 28.676 -10.260 1.00 37.32 288 GLU C N 1
ATOM 2234 C CA . GLU C 3 111 ? 11.284 28.857 -9.456 1.00 36.09 288 GLU C CA 1
ATOM 2235 C C . GLU C 3 111 ? 11.670 30.338 -9.270 1.00 36.17 288 GLU C C 1
ATOM 2236 O O . GLU C 3 111 ? 11.312 31.240 -10.060 1.00 32.68 288 GLU C O 1
ATOM 2242 N N . ARG C 3 112 ? 12.358 30.567 -8.173 1.00 33.47 289 ARG C N 1
ATOM 2243 C CA . ARG C 3 112 ? 12.906 31.859 -7.885 1.00 36.14 289 ARG C CA 1
ATOM 2244 C C . ARG C 3 112 ? 13.748 32.314 -9.042 1.00 34.64 289 ARG C C 1
ATOM 2245 O O . ARG C 3 112 ? 14.477 31.512 -9.609 1.00 33.01 289 ARG C O 1
ATOM 2253 N N . GLY C 3 113 ? 13.670 33.600 -9.398 1.00 32.93 290 GLY C N 1
ATOM 2254 C CA . GLY C 3 113 ? 14.462 34.051 -10.536 1.00 32.87 290 GLY C CA 1
ATOM 2255 C C . GLY C 3 113 ? 13.631 34.161 -11.782 1.00 32.47 290 GLY C C 1
ATOM 2256 O O . GLY C 3 113 ? 13.952 34.969 -12.668 1.00 33.50 290 GLY C O 1
ATOM 2257 N N . GLN C 3 114 ? 12.537 33.407 -11.867 1.00 31.04 291 GLN C N 1
ATOM 2258 C CA . GLN C 3 114 ? 11.578 33.740 -12.916 1.00 31.49 291 GLN C CA 1
ATOM 2259 C C . GLN C 3 114 ? 10.867 35.072 -12.595 1.00 30.04 291 GLN C C 1
ATOM 2260 O O . GLN C 3 114 ? 10.928 35.536 -11.458 1.00 30.39 291 GLN C O 1
ATOM 2266 N N . VAL C 3 115 ? 10.123 35.619 -13.571 1.00 29.20 292 VAL C N 1
ATOM 2267 C CA . VAL C 3 115 ? 9.229 36.705 -13.342 1.00 30.18 292 VAL C CA 1
ATOM 2268 C C . VAL C 3 115 ? 7.790 36.340 -13.725 1.00 32.25 292 VAL C C 1
ATOM 2269 O O . VAL C 3 115 ? 7.570 35.543 -14.624 1.00 33.17 292 VAL C O 1
ATOM 2273 N N . LEU C 3 116 ? 6.807 36.955 -13.054 1.00 32.50 293 LEU C N 1
ATOM 2274 C CA . LEU C 3 116 ? 5.429 36.981 -13.548 1.00 33.94 293 LEU C CA 1
ATOM 2275 C C . LEU C 3 116 ? 5.267 38.283 -14.342 1.00 37.00 293 LEU C C 1
ATOM 2276 O O . LEU C 3 116 ? 5.741 39.365 -13.917 1.00 33.75 293 LEU C O 1
ATOM 2281 N N . ALA C 3 117 ? 4.605 38.162 -15.489 1.00 35.26 294 ALA C N 1
ATOM 2282 C CA . ALA C 3 117 ? 4.492 39.301 -16.345 1.00 40.05 294 ALA C CA 1
ATOM 2283 C C . ALA C 3 117 ? 3.201 39.237 -17.142 1.00 41.43 294 ALA C C 1
ATOM 2284 O O . ALA C 3 117 ? 2.653 38.136 -17.403 1.00 40.20 294 ALA C O 1
ATOM 2286 N N . LYS C 3 118 ? 2.699 40.422 -17.478 1.00 42.04 295 LYS C N 1
ATOM 2287 C CA . LYS C 3 118 ? 1.575 40.552 -18.410 1.00 46.60 295 LYS C CA 1
ATOM 2288 C C . LYS C 3 118 ? 1.975 39.857 -19.678 1.00 43.51 295 LYS C C 1
ATOM 2289 O O . LYS C 3 118 ? 3.065 40.071 -20.134 1.00 44.20 295 LYS C O 1
ATOM 2295 N N . PRO C 3 119 ? 1.129 38.982 -20.209 1.00 45.05 296 PRO C N 1
ATOM 2296 C CA . PRO C 3 119 ? 1.558 38.215 -21.363 1.00 48.70 296 PRO C CA 1
ATOM 2297 C C . PRO C 3 119 ? 2.052 39.063 -22.554 1.00 52.63 296 PRO C C 1
ATOM 2298 O O . PRO C 3 119 ? 1.500 40.113 -22.879 1.00 56.65 296 PRO C O 1
ATOM 2302 N N . GLY C 3 120 ? 3.127 38.608 -23.162 1.00 52.90 297 GLY C N 1
ATOM 2303 C CA . GLY C 3 120 ? 3.692 39.274 -24.303 1.00 54.10 297 GLY C CA 1
ATOM 2304 C C . GLY C 3 120 ? 4.460 40.555 -24.072 1.00 54.18 29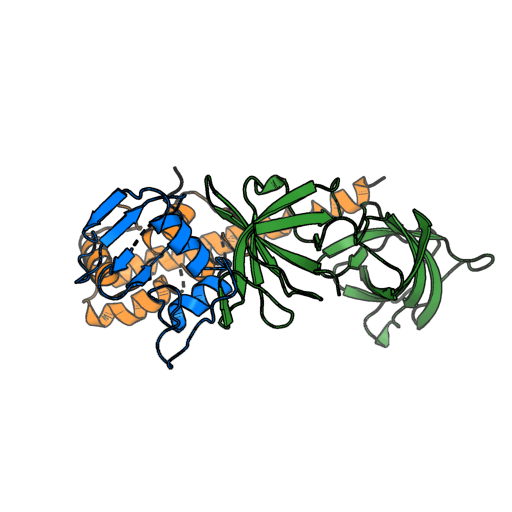7 GLY C C 1
ATOM 2305 O O . GLY C 3 120 ? 4.726 41.265 -25.026 1.00 61.79 297 GLY C O 1
ATOM 2306 N N . THR C 3 121 ? 4.819 40.877 -22.844 1.00 48.50 298 THR C N 1
ATOM 2307 C CA . THR C 3 121 ? 5.527 42.122 -22.580 1.00 49.05 298 THR C CA 1
ATOM 2308 C C . THR C 3 121 ? 7.013 41.969 -22.216 1.00 48.67 298 THR C C 1
ATOM 2309 O O . THR C 3 121 ? 7.719 42.950 -22.136 1.00 51.97 298 THR C O 1
ATOM 2313 N N . ILE C 3 122 ? 7.479 40.745 -21.968 1.00 47.35 299 ILE C N 1
ATOM 2314 C CA . ILE C 3 122 ? 8.884 40.520 -21.750 1.00 49.09 299 ILE C CA 1
ATOM 2315 C C . ILE C 3 122 ? 9.239 39.131 -22.242 1.00 47.94 299 ILE C C 1
ATOM 2316 O O . ILE C 3 122 ? 8.415 38.232 -22.177 1.00 45.44 299 ILE C O 1
ATOM 2321 N N . LYS C 3 123 ? 10.468 38.971 -22.751 1.00 52.47 300 LYS C N 1
ATOM 2322 C CA . LYS C 3 123 ? 10.879 37.694 -23.288 1.00 53.44 300 LYS C CA 1
ATOM 2323 C C . LYS C 3 123 ? 12.180 37.202 -22.679 1.00 47.98 300 LYS C C 1
ATOM 2324 O O . LYS C 3 123 ? 12.965 37.967 -22.190 1.00 42.62 300 LYS C O 1
ATOM 2330 N N . PRO C 3 124 ? 12.383 35.897 -22.713 1.00 46.73 301 PRO C N 1
ATOM 2331 C CA . PRO C 3 124 ? 13.594 35.335 -22.216 1.00 45.52 301 PRO C CA 1
ATOM 2332 C C . PRO C 3 124 ? 14.715 35.396 -23.228 1.00 44.72 301 PRO C C 1
ATOM 2333 O O . PRO C 3 124 ? 14.500 35.152 -24.384 1.00 49.35 301 PRO C O 1
ATOM 2337 N N . HIS C 3 125 ? 15.914 35.671 -22.777 1.00 42.83 302 HIS C N 1
ATOM 2338 C CA . HIS C 3 125 ? 17.072 35.719 -23.651 1.00 45.49 302 HIS C CA 1
ATOM 2339 C C . HIS C 3 125 ? 18.291 35.155 -22.895 1.00 44.75 302 HIS C C 1
ATOM 2340 O O . HIS C 3 125 ? 18.360 35.182 -21.631 1.00 44.48 302 HIS C O 1
ATOM 2347 N N . THR C 3 126 ? 19.264 34.702 -23.661 1.00 45.05 303 THR C N 1
ATOM 2348 C CA . THR C 3 126 ? 20.534 34.206 -23.162 1.00 46.27 303 THR C CA 1
ATOM 2349 C C . THR C 3 126 ? 21.707 35.062 -23.598 1.00 48.61 303 THR C C 1
ATOM 2350 O O . THR C 3 126 ? 22.754 35.089 -22.909 1.00 48.80 303 THR C O 1
ATOM 2354 N N . LYS C 3 127 ? 21.579 35.790 -24.714 1.00 51.29 304 LYS C N 1
ATOM 2355 C CA . LYS C 3 127 ? 22.770 36.494 -25.297 1.00 53.95 304 LYS C CA 1
ATOM 2356 C C . LYS C 3 127 ? 22.539 37.989 -25.365 1.00 52.60 304 LYS C C 1
ATOM 2357 O O . LYS C 3 127 ? 21.490 38.427 -25.835 1.00 54.49 304 LYS C O 1
ATOM 2363 N N . PHE C 3 128 ? 23.478 38.765 -24.830 1.00 49.64 305 PHE C N 1
ATOM 2364 C CA . PHE C 3 128 ? 23.363 40.206 -24.859 1.00 49.56 305 PHE C CA 1
ATOM 2365 C C . PHE C 3 128 ? 24.697 40.941 -24.835 1.00 52.60 305 PHE C C 1
ATOM 2366 O O . PHE C 3 128 ? 25.710 40.410 -24.363 1.00 56.46 305 PHE C O 1
ATOM 2374 N N . GLU C 3 129 ? 24.681 42.168 -25.357 1.00 56.21 306 GLU C N 1
ATOM 2375 C CA . GLU C 3 129 ? 25.803 43.082 -25.255 1.00 59.81 306 GLU C CA 1
ATOM 2376 C C . GLU C 3 129 ? 25.632 43.803 -23.946 1.00 54.93 306 GLU C C 1
ATOM 2377 O O . GLU C 3 129 ? 24.527 44.189 -23.592 1.00 56.63 306 GLU C O 1
ATOM 2383 N N . SER C 3 130 ? 26.734 43.987 -23.240 1.00 54.59 307 SER C N 1
ATOM 2384 C CA . SER C 3 130 ? 26.726 44.637 -21.952 1.00 57.42 307 SER C CA 1
ATOM 2385 C C . SER C 3 130 ? 27.804 45.715 -21.849 1.00 58.61 307 SER C C 1
ATOM 2386 O O . SER C 3 130 ? 28.861 45.642 -22.517 1.00 57.51 307 SER C O 1
ATOM 2389 N N . GLU C 3 131 ? 27.531 46.674 -20.969 1.00 58.59 308 GLU C N 1
ATOM 2390 C CA . GLU C 3 131 ? 28.517 47.618 -20.476 1.00 63.29 308 GLU C CA 1
ATOM 2391 C C . GLU C 3 131 ? 28.752 47.216 -19.035 1.00 57.85 308 GLU C C 1
ATOM 2392 O O . GLU C 3 131 ? 27.814 47.144 -18.242 1.00 57.23 308 GLU C O 1
ATOM 2398 N N . VAL C 3 132 ? 30.001 46.975 -18.682 1.00 55.37 309 VAL C N 1
ATOM 2399 C CA . VAL C 3 132 ? 30.332 46.503 -17.331 1.00 54.30 309 VAL C CA 1
ATOM 2400 C C . VAL C 3 132 ? 31.483 47.271 -16.700 1.00 53.09 309 VAL C C 1
ATOM 2401 O O . VAL C 3 132 ? 32.400 47.685 -17.378 1.00 56.58 309 VAL C O 1
ATOM 2405 N N . TYR C 3 133 ? 31.388 47.444 -15.384 1.00 51.30 310 TYR C N 1
ATOM 2406 C CA . TYR C 3 133 ? 32.445 47.924 -14.556 1.00 48.54 310 TYR C CA 1
ATOM 2407 C C . TYR C 3 133 ? 32.892 46.758 -13.675 1.00 45.12 310 TYR C C 1
ATOM 2408 O O . TYR C 3 133 ? 32.079 46.126 -12.994 1.00 40.18 310 TYR C O 1
ATOM 2417 N N . ILE C 3 134 ? 34.192 46.481 -13.695 1.00 46.55 311 ILE C N 1
ATOM 2418 C CA . ILE C 3 134 ? 34.788 45.417 -12.911 1.00 45.89 311 ILE C CA 1
ATOM 2419 C C . ILE C 3 134 ? 35.334 46.038 -11.633 1.00 45.73 311 ILE C C 1
ATOM 2420 O O . ILE C 3 134 ? 36.116 47.000 -11.676 1.00 49.94 311 ILE C O 1
ATOM 2425 N N . LEU C 3 135 ? 34.936 45.514 -10.485 1.00 44.62 312 LEU C N 1
ATOM 2426 C CA . LEU C 3 135 ? 35.392 46.137 -9.210 1.00 45.16 312 LEU C CA 1
ATOM 2427 C C . LEU C 3 135 ? 36.908 45.988 -9.060 1.00 46.15 312 LEU C C 1
ATOM 2428 O O . LEU C 3 135 ? 37.490 44.967 -9.420 1.00 47.22 312 LEU C O 1
ATOM 2433 N N . SER C 3 136 ? 37.518 46.994 -8.467 1.00 45.52 313 SER C N 1
ATOM 2434 C CA . SER C 3 136 ? 38.887 46.889 -7.999 1.00 50.27 313 SER C CA 1
ATOM 2435 C C . SER C 3 136 ? 38.955 45.968 -6.766 1.00 51.06 313 SER C C 1
ATOM 2436 O O . SER C 3 136 ? 37.957 45.734 -6.096 1.00 48.92 313 SER C O 1
ATOM 2439 N N . LYS C 3 137 ? 40.162 45.490 -6.502 1.00 51.47 314 LYS C N 1
ATOM 2440 C CA . LYS C 3 137 ? 40.472 44.694 -5.336 1.00 56.41 314 LYS C CA 1
ATOM 2441 C C . LYS C 3 137 ? 40.112 45.444 -4.031 1.00 53.74 314 LYS C C 1
ATOM 2442 O O . LYS C 3 137 ? 39.517 44.885 -3.082 1.00 50.94 314 LYS C O 1
ATOM 2448 N N . ASP C 3 138 ? 40.470 46.721 -3.998 1.00 53.49 315 ASP C N 1
ATOM 2449 C CA . ASP C 3 138 ? 40.204 47.558 -2.837 1.00 53.11 315 ASP C CA 1
ATOM 2450 C C . ASP C 3 138 ? 38.720 47.804 -2.644 1.00 50.34 315 ASP C C 1
ATOM 2451 O O . ASP C 3 138 ? 38.307 48.132 -1.538 1.00 49.10 315 ASP C O 1
ATOM 2456 N N . GLU C 3 139 ? 37.934 47.637 -3.716 1.00 48.83 316 GLU C N 1
ATOM 2457 C CA . GLU C 3 139 ? 36.456 47.716 -3.634 1.00 47.73 316 GLU C CA 1
ATOM 2458 C C . GLU C 3 139 ? 35.818 46.362 -3.269 1.00 49.17 316 GLU C C 1
ATOM 2459 O O . GLU C 3 139 ? 34.612 46.274 -3.159 1.00 46.86 316 GLU C O 1
ATOM 2465 N N . GLY C 3 140 ? 36.629 45.322 -3.042 1.00 51.72 317 GLY C N 1
ATOM 2466 C CA . GLY C 3 140 ? 36.116 44.016 -2.573 1.00 51.88 317 GLY C CA 1
ATOM 2467 C C . GLY C 3 140 ? 36.015 43.018 -3.723 1.00 54.73 317 GLY C C 1
ATOM 2468 O O . GLY C 3 140 ? 35.486 41.926 -3.546 1.00 55.43 317 GLY C O 1
ATOM 2469 N N . GLY C 3 141 ? 36.517 43.410 -4.897 1.00 50.96 318 GLY C N 1
ATOM 2470 C CA . GLY C 3 141 ? 36.440 42.617 -6.087 1.00 51.88 318 GLY C CA 1
ATOM 2471 C C . GLY C 3 141 ? 37.610 41.667 -6.286 1.00 54.01 318 GLY C C 1
ATOM 2472 O O . GLY C 3 141 ? 38.309 41.287 -5.362 1.00 53.12 318 GLY C O 1
ATOM 2473 N N . ARG C 3 142 ? 37.800 41.294 -7.532 1.00 55.66 319 ARG C N 1
ATOM 2474 C CA . ARG C 3 142 ? 38.942 40.490 -7.943 1.00 62.84 319 ARG C CA 1
ATOM 2475 C C . ARG C 3 142 ? 40.338 41.131 -7.653 1.00 67.61 319 ARG C C 1
ATOM 2476 O O . ARG C 3 142 ? 40.488 42.386 -7.626 1.00 59.81 319 ARG C O 1
ATOM 2484 N N . HIS C 3 143 ? 41.326 40.240 -7.493 1.00 67.24 320 HIS C N 1
ATOM 2485 C CA . HIS C 3 143 ? 42.759 40.587 -7.261 1.00 76.87 320 HIS C CA 1
ATOM 2486 C C . HIS C 3 143 ? 43.516 40.553 -8.576 1.00 73.84 320 HIS C C 1
ATOM 2487 O O . HIS C 3 143 ? 44.319 41.414 -8.871 1.00 73.93 320 HIS C O 1
ATOM 2494 N N . THR C 3 144 ? 43.190 39.566 -9.387 1.00 77.08 321 THR C N 1
ATOM 2495 C CA . THR C 3 144 ? 43.809 39.354 -10.683 1.00 78.55 321 THR C CA 1
ATOM 2496 C C . THR C 3 144 ? 42.810 39.646 -11.817 1.00 75.61 321 THR C C 1
ATOM 2497 O O . THR C 3 144 ? 41.586 39.538 -11.607 1.00 69.55 321 THR C O 1
ATOM 2501 N N . PRO C 3 145 ? 43.332 40.005 -13.017 1.00 75.55 322 PRO C N 1
ATOM 2502 C CA . PRO C 3 145 ? 42.517 40.163 -14.219 1.00 74.73 322 PRO C CA 1
ATOM 2503 C C . PRO C 3 145 ? 41.966 38.865 -14.710 1.00 71.57 322 PRO C C 1
ATOM 2504 O O . PRO C 3 145 ? 42.431 37.803 -14.311 1.00 74.73 322 PRO C O 1
ATOM 2508 N N . PHE C 3 146 ? 40.971 38.953 -15.571 1.00 67.52 323 PHE C N 1
ATOM 2509 C CA . PHE C 3 146 ? 40.386 37.756 -16.082 1.00 68.39 323 PHE C CA 1
ATOM 2510 C C . PHE C 3 146 ? 40.594 37.780 -17.563 1.00 65.57 323 PHE C C 1
ATOM 2511 O O . PHE C 3 146 ? 40.940 38.817 -18.137 1.00 60.07 323 PHE C O 1
ATOM 2519 N N . PHE C 3 147 ? 40.357 36.625 -18.159 1.00 67.66 324 PHE C N 1
ATOM 2520 C CA . PHE C 3 147 ? 40.636 36.385 -19.562 1.00 76.12 324 PHE C CA 1
ATOM 2521 C C . PHE C 3 147 ? 39.371 35.862 -20.253 1.00 77.42 324 PHE C C 1
ATOM 2522 O O . PHE C 3 147 ? 38.294 35.810 -19.665 1.00 71.29 324 PHE C O 1
ATOM 2530 N N . LYS C 3 148 ? 39.525 35.477 -21.510 1.00 85.53 325 LYS C N 1
ATOM 2531 C CA . LYS C 3 148 ? 38.406 35.141 -22.370 1.00 85.49 325 LYS C CA 1
ATOM 2532 C C . LYS C 3 148 ? 37.562 33.956 -21.880 1.00 81.66 325 LYS C C 1
ATOM 2533 O O . LYS C 3 148 ? 36.419 33.825 -22.299 1.00 78.47 325 LYS C O 1
ATOM 2539 N N . GLY C 3 149 ? 38.121 33.098 -21.021 1.00 79.05 326 GLY C N 1
ATOM 2540 C CA . GLY C 3 149 ? 37.417 31.897 -20.555 1.00 75.02 326 GLY C CA 1
ATOM 2541 C C . GLY C 3 149 ? 36.757 32.057 -19.199 1.00 70.62 326 GLY C C 1
ATOM 2542 O O . GLY C 3 149 ? 36.500 31.085 -18.517 1.00 71.04 326 GLY C O 1
ATOM 2543 N N . TYR C 3 150 ? 36.490 33.301 -18.818 1.00 67.74 327 TYR C N 1
ATOM 2544 C CA . TYR C 3 150 ? 35.896 33.656 -17.530 1.00 61.21 327 TYR C CA 1
ATOM 2545 C C . TYR C 3 150 ? 34.430 33.240 -17.528 1.00 55.54 327 TYR C C 1
ATOM 2546 O O . TYR C 3 150 ? 33.694 33.544 -18.463 1.00 50.85 327 TYR C O 1
ATOM 2555 N N . ARG C 3 151 ? 34.045 32.477 -16.516 1.00 54.64 328 ARG C N 1
ATOM 2556 C CA . ARG C 3 151 ? 32.692 31.934 -16.393 1.00 59.13 328 ARG C CA 1
ATOM 2557 C C . ARG C 3 151 ? 32.083 32.364 -15.056 1.00 56.18 328 ARG C C 1
ATOM 2558 O O . ARG C 3 151 ? 31.868 31.540 -14.182 1.00 57.61 328 ARG C O 1
ATOM 2566 N N . PRO C 3 152 ? 31.762 33.653 -14.913 1.00 50.26 329 PRO C N 1
ATOM 2567 C CA . PRO C 3 152 ? 31.181 34.086 -13.674 1.00 47.76 329 PRO C CA 1
ATOM 2568 C C . PRO C 3 152 ? 29.686 33.901 -13.623 1.00 46.26 329 PRO C C 1
ATOM 2569 O O . PRO C 3 152 ? 29.061 33.422 -14.571 1.00 50.23 329 PRO C O 1
ATOM 2573 N N . GLN C 3 153 ? 29.117 34.264 -12.496 1.00 46.42 330 GLN C N 1
ATOM 2574 C CA . GLN C 3 153 ? 27.664 34.291 -12.317 1.00 47.89 330 GLN C CA 1
ATOM 2575 C C . GLN C 3 153 ? 27.158 35.711 -12.583 1.00 43.98 330 GLN C C 1
ATOM 2576 O O . GLN C 3 153 ? 27.804 36.701 -12.217 1.00 41.30 330 GLN C O 1
ATOM 2582 N N . PHE C 3 154 ? 26.002 35.788 -13.229 1.00 41.23 331 PHE C N 1
ATOM 2583 C CA . PHE C 3 154 ? 25.334 37.031 -13.490 1.00 38.39 331 PHE C CA 1
ATOM 2584 C C . PHE C 3 154 ? 24.015 37.066 -12.754 1.00 37.28 331 PHE C C 1
ATOM 2585 O O . PHE C 3 154 ? 23.117 36.260 -12.998 1.00 39.00 331 PHE C O 1
ATOM 2593 N N . TYR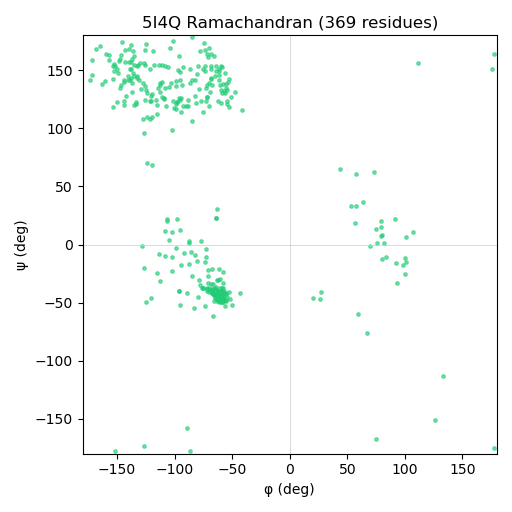 C 3 155 ? 23.875 38.039 -11.887 1.00 36.03 332 TYR C N 1
ATOM 2594 C CA . TYR C 3 155 ? 22.753 38.112 -10.985 1.00 37.59 332 TYR C CA 1
ATOM 2595 C C . TYR C 3 155 ? 21.681 39.083 -11.530 1.00 38.85 332 TYR C C 1
ATOM 2596 O O . TYR C 3 155 ? 21.932 40.270 -11.650 1.00 38.66 332 TYR C O 1
ATOM 2605 N N . PHE C 3 156 ? 20.491 38.553 -11.838 1.00 37.46 333 PHE C N 1
ATOM 2606 C CA . PHE C 3 156 ? 19.404 39.306 -12.384 1.00 38.28 333 PHE C CA 1
ATOM 2607 C C . PHE C 3 156 ? 18.236 39.232 -11.435 1.00 39.98 333 PHE C C 1
ATOM 2608 O O . PHE C 3 156 ? 17.574 38.174 -11.335 1.00 40.11 333 PHE C O 1
ATOM 2616 N N . ARG C 3 157 ? 17.950 40.377 -10.797 1.00 40.45 334 ARG C N 1
ATOM 2617 C CA . ARG C 3 157 ? 16.798 40.563 -9.964 1.00 42.17 334 ARG C CA 1
ATOM 2618 C C . ARG C 3 157 ? 16.864 39.723 -8.718 1.00 46.22 334 ARG C C 1
ATOM 2619 O O . ARG C 3 157 ? 17.110 40.261 -7.654 1.00 53.55 334 ARG C O 1
ATOM 2627 N N . THR C 3 158 ? 16.619 38.419 -8.820 1.00 44.28 335 THR C N 1
ATOM 2628 C CA . THR C 3 158 ? 16.562 37.588 -7.624 1.00 43.26 335 THR C CA 1
ATOM 2629 C C . THR C 3 158 ? 17.441 36.346 -7.655 1.00 42.59 335 THR C C 1
ATOM 2630 O O . THR C 3 158 ? 17.417 35.565 -6.684 1.00 45.92 335 THR C O 1
ATOM 2634 N N . THR C 3 159 ? 18.152 36.127 -8.764 1.00 40.37 336 THR C N 1
ATOM 2635 C CA . THR C 3 159 ? 18.909 34.894 -8.980 1.00 38.48 336 THR C CA 1
ATOM 2636 C C . THR C 3 159 ? 20.193 35.058 -9.796 1.00 40.24 336 THR C C 1
ATOM 2637 O O . THR C 3 159 ? 20.372 36.016 -10.535 1.00 40.64 336 THR C O 1
ATOM 2641 N N . ASP C 3 160 ? 21.076 34.088 -9.639 1.00 39.11 337 ASP C N 1
ATOM 2642 C CA . ASP C 3 160 ? 22.375 34.014 -10.302 1.00 43.38 337 ASP C CA 1
ATOM 2643 C C . ASP C 3 160 ? 22.320 33.019 -11.447 1.00 41.95 337 ASP C C 1
ATOM 2644 O O . ASP C 3 160 ? 21.746 31.956 -11.293 1.00 40.42 337 ASP C O 1
ATOM 2649 N N . VAL C 3 161 ? 22.935 33.353 -12.571 1.00 41.64 338 VAL C N 1
ATOM 2650 C CA . VAL C 3 161 ? 22.994 32.435 -13.718 1.00 43.81 338 VAL C CA 1
ATOM 2651 C C . VAL C 3 161 ? 24.400 32.456 -14.296 1.00 42.82 338 VAL C C 1
ATOM 2652 O O . VAL C 3 161 ? 24.936 33.532 -14.542 1.00 42.03 338 VAL C O 1
ATOM 2656 N N . THR C 3 162 ? 24.995 31.284 -14.527 1.00 44.51 339 THR C N 1
ATOM 2657 C CA . THR C 3 162 ? 26.347 31.216 -15.094 1.00 46.10 339 THR C CA 1
ATOM 2658 C C . THR C 3 162 ? 26.284 31.720 -16.553 1.00 45.10 339 THR C C 1
ATOM 2659 O O . THR C 3 162 ? 25.302 31.497 -17.245 1.00 45.33 339 THR C O 1
ATOM 2663 N N . GLY C 3 163 ? 27.324 32.418 -16.984 1.00 45.67 340 GLY C N 1
ATOM 2664 C CA . GLY C 3 163 ? 27.455 32.815 -18.387 1.00 51.10 340 GLY C CA 1
ATOM 2665 C C . GLY C 3 163 ? 28.916 32.891 -18.852 1.00 51.21 340 GLY C C 1
ATOM 2666 O O . GLY C 3 163 ? 29.801 33.029 -18.026 1.00 49.42 340 GLY C O 1
ATOM 2667 N N . THR C 3 164 ? 29.145 32.787 -20.165 1.00 50.64 341 THR C N 1
ATOM 2668 C CA . THR C 3 164 ? 30.458 33.009 -20.770 1.00 55.52 341 THR C CA 1
ATOM 2669 C C . THR C 3 164 ? 30.496 34.377 -21.453 1.00 56.63 341 THR C C 1
ATOM 2670 O O . THR C 3 164 ? 29.468 35.012 -21.660 1.00 59.80 341 THR C O 1
ATOM 2674 N N . ILE C 3 165 ? 31.684 34.806 -21.841 1.00 59.74 342 ILE C N 1
ATOM 2675 C CA . ILE C 3 165 ? 31.897 36.174 -22.302 1.00 61.41 342 ILE C CA 1
ATOM 2676 C C . ILE C 3 165 ? 32.696 36.214 -23.594 1.00 65.15 342 ILE C C 1
ATOM 2677 O O . ILE C 3 165 ? 33.439 35.294 -23.867 1.00 65.41 342 ILE C O 1
ATOM 2682 N N . GLU C 3 166 ? 32.511 37.271 -24.388 1.00 69.28 343 GLU C N 1
ATOM 2683 C CA . GLU C 3 166 ? 33.359 37.561 -25.555 1.00 73.71 343 GLU C CA 1
ATOM 2684 C C . GLU C 3 166 ? 33.929 38.965 -25.409 1.00 70.96 343 GLU C C 1
ATOM 2685 O O . GLU C 3 166 ? 33.220 39.970 -25.538 1.00 65.40 343 GLU C O 1
ATOM 2691 N N . LEU C 3 167 ? 35.227 39.024 -25.161 1.00 75.55 344 LEU C N 1
ATOM 2692 C CA . LEU C 3 167 ? 35.930 40.302 -25.017 1.00 73.00 344 LEU C CA 1
ATOM 2693 C C . LEU C 3 167 ? 35.974 41.007 -26.377 1.00 74.47 344 LEU C C 1
ATOM 2694 O O . LEU C 3 167 ? 35.872 40.369 -27.412 1.00 74.21 344 LEU C O 1
ATOM 2699 N N . PRO C 3 168 ? 36.069 42.336 -26.382 1.00 79.18 345 PRO C N 1
ATOM 2700 C CA . PRO C 3 168 ? 36.163 43.011 -27.685 1.00 84.67 345 PRO C CA 1
ATOM 2701 C C . PRO C 3 168 ? 37.540 42.786 -28.382 1.00 85.08 345 PRO C C 1
ATOM 2702 O O . PRO C 3 168 ? 38.516 42.346 -27.748 1.00 79.58 345 PRO C O 1
ATOM 2706 N N . GLU C 3 169 ? 37.594 43.063 -29.679 1.00 97.39 346 GLU C N 1
ATOM 2707 C CA . GLU C 3 169 ? 38.808 42.788 -30.490 1.00 109.68 346 GLU C CA 1
ATOM 2708 C C . GLU C 3 169 ? 40.072 43.431 -29.912 1.00 101.31 346 GLU C C 1
ATOM 2709 O O . GLU C 3 169 ? 40.059 44.590 -29.524 1.00 90.95 346 GLU C O 1
ATOM 2715 N N . GLY C 3 170 ? 41.145 42.647 -29.833 1.00 99.61 347 GLY C N 1
ATOM 2716 C CA . GLY C 3 170 ? 42.415 43.112 -29.289 1.00 98.98 347 GLY C CA 1
ATOM 2717 C C . GLY C 3 170 ? 42.524 43.139 -27.773 1.00 97.28 347 GLY C C 1
ATOM 2718 O O . GLY C 3 170 ? 43.613 43.304 -27.253 1.00 99.55 347 GLY C O 1
ATOM 2719 N N . VAL C 3 171 ? 41.413 42.992 -27.053 1.00 95.60 348 VAL C N 1
ATOM 2720 C CA . VAL C 3 171 ? 41.446 42.968 -25.593 1.00 86.25 348 VAL C CA 1
ATOM 2721 C C . VAL C 3 171 ? 41.664 41.517 -25.170 1.00 82.29 348 VAL C C 1
ATOM 2722 O O . VAL C 3 171 ? 40.869 40.654 -25.485 1.00 82.71 348 VAL C O 1
ATOM 2726 N N . GLU C 3 172 ? 42.761 41.257 -24.479 1.00 89.19 349 GLU C N 1
ATOM 2727 C CA . GLU C 3 172 ? 43.116 39.906 -24.024 1.00 93.92 349 GLU C CA 1
ATOM 2728 C C . GLU C 3 172 ? 42.810 39.719 -22.524 1.00 84.62 349 GLU C C 1
ATOM 2729 O O . GLU C 3 172 ? 42.663 38.607 -22.032 1.00 81.35 349 GLU C O 1
ATOM 2735 N N . MET C 3 173 ? 42.746 40.811 -21.786 1.00 82.65 350 MET C N 1
ATOM 2736 C CA . MET C 3 173 ? 42.486 40.718 -20.372 1.00 81.25 350 MET C CA 1
ATOM 2737 C C . MET C 3 173 ? 41.822 41.987 -19.840 1.00 71.94 350 MET C C 1
ATOM 2738 O O . MET C 3 173 ? 41.975 43.078 -20.384 1.00 67.96 350 MET C O 1
ATOM 2743 N N . VAL C 3 174 ? 41.070 41.814 -18.766 1.00 65.28 351 VAL C N 1
ATOM 2744 C CA . VAL C 3 174 ? 40.342 42.893 -18.156 1.00 58.69 351 VAL C CA 1
ATOM 2745 C C . VAL C 3 174 ? 40.868 42.953 -16.750 1.00 59.64 351 VAL C C 1
ATOM 2746 O O . VAL C 3 174 ? 40.813 41.947 -16.015 1.00 56.04 351 VAL C O 1
ATOM 2750 N N . MET C 3 175 ? 41.366 44.143 -16.400 1.00 58.36 352 MET C N 1
ATOM 2751 C CA . MET C 3 175 ? 41.966 44.395 -15.106 1.00 63.51 352 MET C CA 1
ATOM 2752 C C . MET C 3 175 ? 40.874 44.755 -14.102 1.00 63.85 352 MET C C 1
ATOM 2753 O O . MET C 3 175 ? 39.913 45.442 -14.468 1.00 59.70 352 MET C O 1
ATOM 2758 N N . PRO C 3 176 ? 41.006 44.277 -12.845 1.00 62.23 353 PRO C N 1
ATOM 2759 C CA . PRO C 3 176 ? 40.160 44.816 -11.797 1.00 60.29 353 PRO C CA 1
ATOM 2760 C C . PRO C 3 176 ? 40.195 46.333 -11.894 1.00 56.84 353 PRO C C 1
ATOM 2761 O O . PRO C 3 176 ? 41.253 46.905 -12.055 1.00 54.90 353 PRO C O 1
ATOM 2765 N N . GLY C 3 177 ? 39.033 46.965 -11.883 1.00 57.07 354 GLY C N 1
ATOM 2766 C CA . GLY C 3 177 ? 38.966 48.430 -11.968 1.00 58.18 354 GLY C CA 1
ATOM 2767 C C . GLY C 3 177 ? 38.634 49.006 -13.331 1.00 54.40 354 GLY C C 1
ATOM 2768 O O . GLY C 3 177 ? 38.369 50.186 -13.434 1.00 52.52 354 GLY C O 1
ATOM 2769 N N . ASP C 3 178 ? 38.663 48.174 -14.365 1.00 55.02 355 ASP C N 1
ATOM 2770 C CA . ASP C 3 178 ? 38.261 48.568 -15.730 1.00 58.51 355 ASP C CA 1
ATOM 2771 C C . ASP C 3 178 ? 36.717 48.596 -15.991 1.00 58.39 355 ASP C C 1
ATOM 2772 O O . ASP C 3 178 ? 35.902 47.848 -15.387 1.00 53.37 355 ASP C O 1
ATOM 2777 N N . ASN C 3 179 ? 36.358 49.438 -16.958 1.00 57.63 356 ASN C N 1
ATOM 2778 C CA . ASN C 3 179 ? 35.112 49.349 -17.672 1.00 57.30 356 ASN C CA 1
ATOM 2779 C C . ASN C 3 179 ? 35.436 48.525 -18.874 1.00 59.29 356 ASN C C 1
ATOM 2780 O O . ASN C 3 179 ? 36.576 48.508 -19.293 1.00 54.88 356 ASN C O 1
ATOM 2785 N N . ILE C 3 180 ? 34.433 47.828 -19.401 1.00 58.71 357 ILE C N 1
ATOM 2786 C CA . ILE C 3 180 ? 34.595 46.911 -20.528 1.00 62.61 357 ILE C CA 1
ATOM 2787 C C . ILE C 3 180 ? 33.199 46.704 -21.142 1.00 60.47 357 ILE C C 1
ATOM 2788 O O . ILE C 3 180 ? 32.186 46.651 -20.416 1.00 58.90 357 ILE C O 1
ATOM 2793 N N . LYS C 3 181 ? 33.157 46.648 -22.466 1.00 58.80 358 LYS C N 1
ATOM 2794 C CA . LYS C 3 181 ? 31.991 46.249 -23.200 1.00 63.95 358 LYS C CA 1
ATOM 2795 C C . LYS C 3 181 ? 32.192 44.803 -23.538 1.00 62.55 358 LYS C C 1
ATOM 2796 O O . LYS C 3 181 ? 33.193 44.458 -24.140 1.00 67.50 358 LYS C O 1
ATOM 2802 N N . MET C 3 182 ? 31.267 43.939 -23.134 1.00 60.92 359 MET C N 1
ATOM 2803 C CA . MET C 3 182 ? 31.389 42.502 -23.470 1.00 63.39 359 MET C CA 1
ATOM 2804 C C . MET C 3 182 ? 30.106 41.863 -23.950 1.00 58.50 359 MET C C 1
ATOM 2805 O O . MET C 3 182 ? 29.003 42.320 -23.610 1.00 58.44 359 MET C O 1
ATOM 2810 N N . VAL C 3 183 ? 30.241 40.797 -24.733 1.00 55.78 360 VAL C N 1
ATOM 2811 C CA . VAL C 3 183 ? 29.084 39.998 -25.133 1.00 55.43 360 VAL C CA 1
ATOM 2812 C C . VAL C 3 183 ? 28.919 38.821 -24.168 1.00 54.21 360 VAL C C 1
ATOM 2813 O O . VAL C 3 183 ? 29.848 38.057 -23.955 1.00 58.54 360 VAL C O 1
ATOM 2817 N N . VAL C 3 184 ? 27.735 38.665 -23.587 1.00 51.12 361 VAL C N 1
ATOM 2818 C CA . VAL C 3 184 ? 27.505 37.603 -22.611 1.00 46.10 361 VAL C CA 1
ATOM 2819 C C . VAL C 3 184 ? 26.546 36.577 -23.163 1.00 45.88 361 VAL C C 1
ATOM 2820 O O . VAL C 3 184 ? 25.547 36.945 -23.722 1.00 45.82 361 VAL C O 1
ATOM 2824 N N . THR C 3 185 ? 26.828 35.294 -22.923 1.00 48.83 362 THR C N 1
ATOM 2825 C CA . THR C 3 185 ? 25.926 34.179 -23.227 1.00 48.49 362 THR C CA 1
ATOM 2826 C C . THR C 3 185 ? 25.611 33.410 -21.944 1.00 46.39 362 THR C C 1
ATOM 2827 O O . THR C 3 185 ? 26.468 32.746 -21.394 1.00 47.80 362 THR C O 1
ATOM 2831 N N . LEU C 3 186 ? 24.379 33.543 -21.445 1.00 45.06 363 LEU C N 1
ATOM 2832 C CA . LEU C 3 186 ? 23.919 32.824 -20.251 1.00 41.81 363 LEU C CA 1
ATOM 2833 C C . LEU C 3 186 ? 23.624 31.345 -20.567 1.00 42.44 363 LEU C C 1
ATOM 2834 O O . LEU C 3 186 ? 23.259 31.029 -21.688 1.00 44.94 363 LEU C O 1
ATOM 2839 N N . ILE C 3 187 ? 23.762 30.450 -19.600 1.00 41.76 364 ILE C N 1
ATOM 2840 C CA . ILE C 3 187 ? 23.431 29.050 -19.839 1.00 45.30 364 ILE C CA 1
ATOM 2841 C C . ILE C 3 187 ? 21.971 28.736 -19.624 1.00 42.86 364 ILE C C 1
ATOM 2842 O O . ILE C 3 187 ? 21.519 27.656 -19.937 1.00 46.77 364 ILE C O 1
ATOM 2847 N N . HIS C 3 188 ? 21.221 29.701 -19.138 1.00 44.00 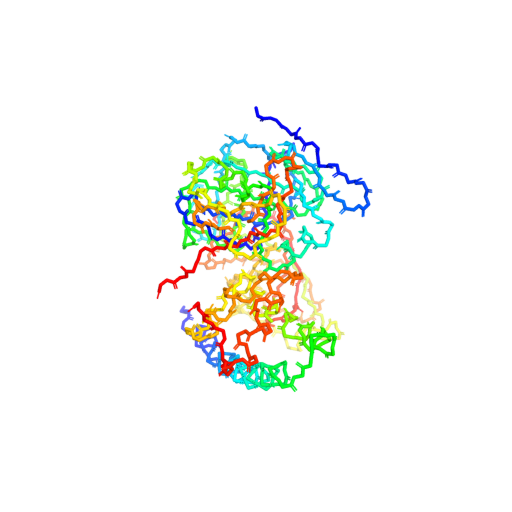365 HIS C N 1
ATOM 2848 C CA . HIS C 3 188 ? 19.771 29.585 -18.921 1.00 43.37 365 HIS C CA 1
ATOM 2849 C C . HIS C 3 188 ? 19.205 30.931 -19.251 1.00 44.08 365 HIS C C 1
ATOM 2850 O O . HIS C 3 188 ? 19.796 31.930 -18.850 1.00 43.26 365 HIS C O 1
ATOM 2857 N N . PRO C 3 189 ? 18.041 30.969 -19.921 1.00 43.43 366 PRO C N 1
ATOM 2858 C CA . PRO C 3 189 ? 17.446 32.255 -20.253 1.00 42.65 366 PRO C CA 1
ATOM 2859 C C . PRO C 3 189 ? 16.937 33.040 -19.073 1.00 38.91 366 PRO C C 1
ATOM 2860 O O . PRO C 3 189 ? 16.542 32.489 -18.081 1.00 38.46 366 PRO C O 1
ATOM 2864 N N . ILE C 3 190 ? 16.962 34.354 -19.215 1.00 37.93 367 ILE C N 1
ATOM 2865 C CA . ILE C 3 190 ? 16.486 35.283 -18.216 1.00 38.35 367 ILE C CA 1
ATOM 2866 C C . ILE C 3 190 ? 15.522 36.273 -18.896 1.00 40.01 367 ILE C C 1
ATOM 2867 O O . ILE C 3 190 ? 15.808 36.778 -19.946 1.00 39.61 367 ILE C O 1
ATOM 2872 N N . ALA C 3 191 ? 14.366 36.530 -18.296 1.00 40.91 368 ALA C N 1
ATOM 2873 C CA . ALA C 3 191 ? 13.550 37.624 -18.756 1.00 43.35 368 ALA C CA 1
ATOM 2874 C C . ALA C 3 191 ? 14.355 38.917 -18.761 1.00 45.35 368 ALA C C 1
ATOM 2875 O O . ALA C 3 191 ? 14.845 39.331 -17.715 1.00 49.43 368 ALA C O 1
ATOM 2877 N N . MET C 3 192 ? 14.493 39.560 -19.912 1.00 43.67 369 MET C N 1
ATOM 2878 C CA . MET C 3 192 ? 15.203 40.837 -19.942 1.00 46.45 369 MET C CA 1
ATOM 2879 C C . MET C 3 192 ? 14.865 41.730 -21.103 1.00 51.74 369 MET C C 1
ATOM 2880 O O . MET C 3 192 ? 14.391 41.269 -22.151 1.00 49.40 369 MET C O 1
ATOM 2885 N N . ASP C 3 193 ? 15.160 43.015 -20.893 1.00 55.79 370 ASP C N 1
ATOM 2886 C CA . ASP C 3 193 ? 15.014 44.069 -21.890 1.00 59.91 370 ASP C CA 1
ATOM 2887 C C . ASP C 3 193 ? 16.270 44.907 -21.804 1.00 58.23 370 ASP C C 1
ATOM 2888 O O . ASP C 3 193 ? 16.983 44.833 -20.812 1.00 56.29 370 ASP C O 1
ATOM 2893 N N . ASP C 3 194 ? 16.513 45.763 -22.789 1.00 61.49 371 ASP C N 1
ATOM 2894 C CA . ASP C 3 194 ? 17.659 46.666 -22.757 1.00 60.34 371 ASP C CA 1
ATOM 2895 C C . ASP C 3 194 ? 17.514 47.583 -21.528 1.00 56.65 371 ASP C C 1
ATOM 2896 O O . ASP C 3 194 ? 16.410 47.905 -21.141 1.00 55.78 371 ASP C O 1
ATOM 2901 N N . GLY C 3 195 ? 18.620 47.969 -20.880 1.00 55.32 372 GLY C N 1
ATOM 2902 C CA . GLY C 3 195 ? 18.533 48.771 -19.614 1.00 51.77 372 GLY C CA 1
ATOM 2903 C C . GLY C 3 195 ? 18.517 47.939 -18.318 1.00 50.74 372 GLY C C 1
ATOM 2904 O O . GLY C 3 195 ? 18.774 48.447 -17.252 1.00 54.29 372 GLY C O 1
ATOM 2905 N N . LEU C 3 196 ? 18.261 46.645 -18.405 1.00 47.10 373 LEU C N 1
ATOM 2906 C CA . LEU C 3 196 ? 18.297 45.800 -17.222 1.00 47.39 373 LEU C CA 1
ATOM 2907 C C . LEU C 3 196 ? 19.692 45.735 -16.533 1.00 45.45 373 LEU C C 1
ATOM 2908 O O . LEU C 3 196 ? 20.702 45.389 -17.136 1.00 43.92 373 LEU C O 1
ATOM 2913 N N . ARG C 3 197 ? 19.733 46.090 -15.264 1.00 44.21 374 ARG C N 1
ATOM 2914 C CA . ARG C 3 197 ? 20.998 46.078 -14.551 1.00 46.54 374 ARG C CA 1
ATOM 2915 C C . ARG C 3 197 ? 21.254 44.703 -13.981 1.00 44.61 374 ARG C C 1
ATOM 2916 O O . ARG C 3 197 ? 20.286 43.928 -13.632 1.00 38.05 374 ARG C O 1
ATOM 2924 N N . PHE C 3 198 ? 22.549 44.393 -13.864 1.00 40.82 375 PHE C N 1
ATOM 2925 C CA . PHE C 3 198 ? 22.918 43.161 -13.209 1.00 40.72 375 PHE C CA 1
ATOM 2926 C C . PHE C 3 198 ? 24.221 43.266 -12.436 1.00 42.61 375 PHE C C 1
ATOM 2927 O O . PHE C 3 198 ? 25.012 44.203 -12.622 1.00 41.10 375 PHE C O 1
ATOM 2935 N N . ALA C 3 199 ? 24.428 42.293 -11.545 1.00 42.53 376 ALA C N 1
ATOM 2936 C CA . ALA C 3 199 ? 25.683 42.181 -10.838 1.00 42.82 376 ALA C CA 1
ATOM 2937 C C . ALA C 3 199 ? 26.440 40.984 -11.353 1.00 40.86 376 ALA C C 1
ATOM 2938 O O . ALA C 3 199 ? 25.835 40.042 -11.879 1.00 38.29 376 ALA C O 1
ATOM 2940 N N . ILE C 3 200 ? 27.772 41.040 -11.236 1.00 42.91 377 ILE C N 1
ATOM 2941 C CA . ILE C 3 200 ? 28.662 39.936 -11.646 1.00 40.32 377 ILE C CA 1
ATOM 2942 C C . ILE C 3 200 ? 29.255 39.414 -10.368 1.00 41.77 377 ILE C C 1
ATOM 2943 O O . ILE C 3 200 ? 29.692 40.175 -9.521 1.00 42.18 377 ILE C O 1
ATOM 2948 N N . ARG C 3 201 ? 29.195 38.104 -10.214 1.00 45.10 378 ARG C N 1
ATOM 2949 C CA . ARG C 3 201 ? 29.478 37.460 -8.945 1.00 49.69 378 ARG C CA 1
ATOM 2950 C C . ARG C 3 201 ? 30.341 36.221 -9.082 1.00 50.14 378 ARG C C 1
ATOM 2951 O O . ARG C 3 201 ? 30.272 35.505 -10.079 1.00 46.90 378 ARG C O 1
ATOM 2959 N N . GLU C 3 202 ? 31.148 36.000 -8.061 1.00 58.46 379 GLU C N 1
ATOM 2960 C CA . GLU C 3 202 ? 32.106 34.891 -7.987 1.00 65.94 379 GLU C CA 1
ATOM 2961 C C . GLU C 3 202 ? 32.090 34.493 -6.551 1.00 69.52 379 GLU C C 1
ATOM 2962 O O . GLU C 3 202 ? 32.308 35.344 -5.675 1.00 69.94 379 GLU C O 1
ATOM 2968 N N . GLY C 3 203 ? 31.786 33.223 -6.318 1.00 72.05 380 GLY C N 1
ATOM 2969 C CA . GLY C 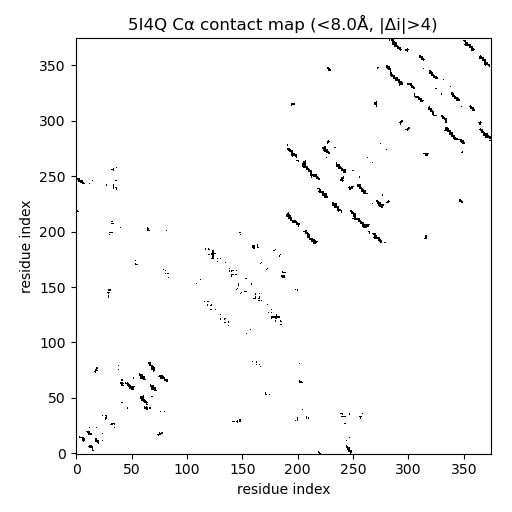3 203 ? 31.703 32.642 -4.982 1.00 79.29 380 GLY C CA 1
ATOM 2970 C C . GLY C 3 203 ? 30.738 33.289 -4.005 1.00 79.96 380 GLY C C 1
ATOM 2971 O O . GLY C 3 203 ? 30.855 33.075 -2.810 1.00 87.73 380 GLY C O 1
ATOM 2972 N N . GLY C 3 204 ? 29.786 34.070 -4.497 1.00 78.66 381 GLY C N 1
ATOM 2973 C CA . GLY C 3 204 ? 28.902 34.829 -3.622 1.00 79.32 381 GLY C CA 1
ATOM 2974 C C . GLY C 3 204 ? 29.284 36.295 -3.498 1.00 83.15 381 GLY C C 1
ATOM 2975 O O . GLY C 3 204 ? 28.471 37.093 -3.048 1.00 95.26 381 GLY C O 1
ATOM 2976 N N . ARG C 3 205 ? 30.491 36.678 -3.904 1.00 79.70 382 ARG C N 1
ATOM 2977 C CA . ARG C 3 205 ? 30.875 38.087 -3.830 1.00 81.05 382 ARG C CA 1
ATOM 2978 C C . ARG C 3 205 ? 30.740 38.844 -5.178 1.00 71.36 382 ARG C C 1
ATOM 2979 O O . ARG C 3 205 ? 31.043 38.304 -6.256 1.00 60.49 382 ARG C O 1
ATOM 2987 N N . THR C 3 206 ? 30.276 40.097 -5.072 1.00 61.26 383 THR C N 1
ATOM 2988 C CA . THR C 3 206 ? 30.156 40.995 -6.199 1.00 56.39 383 THR C CA 1
ATOM 2989 C C . THR C 3 206 ? 31.512 41.433 -6.713 1.00 53.95 383 THR C C 1
ATOM 2990 O O . THR C 3 206 ? 32.280 42.003 -5.991 1.00 61.97 383 THR C O 1
ATOM 2994 N N . VAL C 3 207 ? 31.795 41.112 -7.967 1.00 50.19 384 VAL C N 1
ATOM 2995 C CA . VAL C 3 207 ? 33.047 41.472 -8.643 1.00 52.08 384 VAL C CA 1
ATOM 2996 C C . VAL C 3 207 ? 32.832 42.477 -9.791 1.00 51.28 384 VAL C C 1
ATOM 2997 O O . VAL C 3 207 ? 33.787 42.972 -10.367 1.00 55.01 384 VAL C O 1
ATOM 3001 N N . GLY C 3 208 ? 31.577 42.769 -10.143 1.00 49.73 385 GLY C N 1
ATOM 3002 C CA . GLY C 3 208 ? 31.290 43.733 -11.191 1.00 47.86 385 GLY C CA 1
ATOM 3003 C C . GLY C 3 208 ? 29.823 44.111 -11.225 1.00 47.79 385 GLY C C 1
ATOM 3004 O O . GLY C 3 208 ? 28.976 43.459 -10.597 1.00 44.67 385 GLY C O 1
ATOM 3005 N N . ALA C 3 209 ? 29.523 45.153 -11.981 1.00 45.12 386 ALA C N 1
ATOM 3006 C CA . ALA C 3 209 ? 28.167 45.600 -12.150 1.00 49.62 386 ALA C CA 1
ATOM 3007 C C . ALA C 3 209 ? 27.971 45.963 -13.600 1.00 50.87 386 ALA C C 1
ATOM 3008 O O . ALA C 3 209 ? 28.859 46.561 -14.229 1.00 52.84 386 ALA C O 1
ATOM 3010 N N . GLY C 3 210 ? 26.798 45.638 -14.135 1.00 47.37 387 GLY C N 1
ATOM 3011 C CA . GLY C 3 210 ? 26.547 45.924 -15.538 1.00 48.84 387 GLY C CA 1
ATOM 3012 C C . GLY C 3 210 ? 25.136 46.305 -15.919 1.00 49.59 387 GLY C C 1
ATOM 3013 O O . GLY C 3 210 ? 24.233 46.255 -15.100 1.00 47.38 387 GLY C O 1
ATOM 3014 N N . VAL C 3 211 ? 24.974 46.671 -17.195 1.00 50.24 388 VAL C N 1
ATOM 3015 C CA . VAL C 3 211 ? 23.701 46.939 -17.787 1.00 51.17 388 VAL C CA 1
ATOM 3016 C C . VAL C 3 211 ? 23.625 46.215 -19.122 1.00 49.17 388 VAL C C 1
ATOM 3017 O O . VAL C 3 211 ? 24.619 46.047 -19.795 1.00 48.06 388 VAL C O 1
ATOM 3021 N N . VAL C 3 212 ? 22.434 45.719 -19.435 1.00 47.67 389 VAL C N 1
ATOM 3022 C CA . VAL C 3 212 ? 22.132 45.114 -20.716 1.00 47.47 389 VAL C CA 1
ATOM 3023 C C . VAL C 3 212 ? 21.994 46.223 -21.732 1.00 51.80 389 VAL C C 1
ATOM 3024 O O . VAL C 3 212 ? 21.100 47.061 -21.634 1.00 58.30 389 VAL C O 1
ATOM 3028 N N . ALA C 3 213 ? 22.918 46.250 -22.682 1.00 58.32 390 ALA C N 1
ATOM 3029 C CA . ALA C 3 213 ? 22.964 47.314 -23.710 1.00 65.86 390 ALA C CA 1
ATOM 3030 C C . ALA C 3 213 ? 22.000 46.968 -24.830 1.00 66.10 390 ALA C C 1
ATOM 3031 O O . ALA C 3 213 ? 21.102 47.736 -25.144 1.00 67.60 390 ALA C O 1
ATOM 3033 N N . LYS C 3 214 ? 22.178 45.769 -25.373 1.00 65.12 391 LYS C N 1
ATOM 3034 C CA . LYS C 3 214 ? 21.403 45.287 -26.481 1.00 66.53 391 LYS C CA 1
ATOM 3035 C C . LYS C 3 214 ? 21.144 43.786 -26.322 1.00 63.35 391 LYS C C 1
ATOM 3036 O O . LYS C 3 214 ? 22.057 42.964 -26.293 1.00 58.52 391 LYS C O 1
ATOM 3042 N N . VAL C 3 215 ? 19.880 43.429 -26.252 1.00 59.77 392 VAL C N 1
ATOM 3043 C CA . VAL C 3 215 ? 19.511 42.044 -26.342 1.00 64.69 392 VAL C CA 1
ATOM 3044 C C . VAL C 3 215 ? 19.777 41.480 -27.754 1.00 68.46 392 VAL C C 1
ATOM 3045 O O . VAL C 3 215 ? 19.591 42.177 -28.743 1.00 68.64 392 VAL C O 1
ATOM 3049 N N . LEU C 3 216 ? 20.218 40.228 -27.823 1.00 69.52 393 LEU C N 1
ATOM 3050 C CA . LEU C 3 216 ? 20.564 39.599 -29.089 1.00 74.40 393 LEU C CA 1
ATOM 3051 C C . LEU C 3 216 ? 19.760 38.333 -29.405 1.00 80.01 393 LEU C C 1
ATOM 3052 O O . LEU C 3 216 ? 19.306 38.184 -30.518 1.00 88.96 393 LEU C O 1
ATOM 3057 N N . GLY C 3 217 ? 19.583 37.411 -28.467 1.00 79.42 394 GLY C N 1
ATOM 3058 C CA . GLY C 3 217 ? 18.949 36.137 -28.821 1.00 78.06 394 GLY C CA 1
ATOM 3059 C C . GLY C 3 217 ? 18.629 35.278 -27.620 1.00 79.53 394 GLY C C 1
ATOM 3060 O O . GLY C 3 217 ? 19.179 35.488 -26.536 1.00 60.87 394 GLY C O 1
#

Nearest PDB structures (foldseek):
  5i4q-assembly1_B  TM=1.010E+00  e=5.206E-15  Escherichia coli NC101
  5i4q-assembly1_A  TM=1.012E+00  e=4.148E-16  Escherichia coli NC101
  3bpq-assembly1_B  TM=4.602E-01  e=3.881E-01  Methanocaldococcus jannaschii DSM 2661
  4r71-assembly1_E  TM=2.400E-01  e=9.903E+00  Escherichia coli K-12
  5i4q-assembly1_C-2  TM=9.993E-01  e=1.359E-34  Escherichia coli BL21(DE3)